Protein 8GDL (pdb70)

InterPro domains:
  IPR000560 Histidine phosphatase superfamily, clade-2 [PF00328] (51-329)
  IPR029033 Histidine phosphatase superfamily [G3DSA:3.40.50.1240] (19-374)
  IPR029033 Histidine phosphatase superfamily [SSF53254] (19-372)
  IPR050645 Histidine Acid Phosphatase [PTHR11567] (15-372)

Structure (mmCIF, N/CA/C/O backbone):
data_8GDL
#
_entry.id   8GDL
#
_cell.length_a   47.968
_cell.length_b   71.898
_cell.length_c   113.513
_cell.angle_alpha   90.00
_cell.angle_beta   91.54
_cell.angle_gamma   90.00
#
_symmetry.space_group_name_H-M   'P 1 21 1'
#
loop_
_entity.id
_entity.type
_entity.pdbx_description
1 polymer 'Secreted salivary acid phosphatase'
2 non-polymer SEROTONIN
3 non-polymer 'SULFATE ION'
4 non-polymer 'PALMITOLEIC ACID'
5 water water
#
loop_
_atom_site.group_PDB
_atom_site.id
_atom_site.type_symbol
_atom_site.label_atom_id
_atom_site.label_alt_id
_atom_site.label_comp_id
_atom_site.label_asym_id
_atom_site.label_entity_id
_atom_site.label_seq_id
_atom_site.pdbx_PDB_ins_code
_atom_site.Cartn_x
_atom_site.Cartn_y
_atom_site.Cartn_z
_atom_site.occupancy
_atom_site.B_iso_or_equiv
_atom_site.auth_seq_id
_atom_site.auth_comp_id
_atom_site.auth_asym_id
_atom_site.auth_atom_id
_atom_site.pdbx_PDB_model_num
ATOM 1 N N . ASP A 1 7 ? -14.619 -20.563 23.278 1.00 28.56 2 ASP A N 1
ATOM 2 C CA . ASP A 1 7 ? -15.235 -19.261 23.537 1.00 27.00 2 ASP A CA 1
ATOM 3 C C . ASP A 1 7 ? -14.531 -18.149 22.738 1.00 23.31 2 ASP A C 1
ATOM 4 O O . ASP A 1 7 ? -15.092 -17.638 21.776 1.00 19.57 2 ASP A O 1
ATOM 9 N N . LEU A 1 8 ? -13.323 -17.749 23.151 1.00 18.31 3 LEU A N 1
ATOM 10 C CA . LEU A 1 8 ? -12.433 -17.060 22.223 1.00 16.71 3 LEU A CA 1
ATOM 11 C C . LEU A 1 8 ? -12.023 -18.054 21.147 1.00 16.81 3 LEU A C 1
ATOM 12 O O . LEU A 1 8 ? -11.462 -19.104 21.467 1.00 20.12 3 LEU A O 1
ATOM 17 N N . LYS A 1 9 ? -12.268 -17.738 19.876 1.00 14.52 4 LYS A N 1
ATOM 18 C CA . LYS A 1 9 ? -12.001 -18.702 18.813 1.00 14.81 4 LYS A CA 1
ATOM 19 C C . LYS A 1 9 ? -10.807 -18.365 17.928 1.00 15.44 4 LYS A C 1
ATOM 20 O O . LYS A 1 9 ? -10.224 -19.272 17.335 1.00 15.53 4 LYS A O 1
ATOM 26 N N . PHE A 1 10 ? -10.437 -17.095 17.811 1.00 12.81 5 PHE A N 1
ATOM 27 C CA . PHE A 1 10 ? -9.436 -16.681 16.833 1.00 13.63 5 PHE A CA 1
ATOM 28 C C . PHE A 1 10 ? -9.021 -15.257 17.158 1.00 13.43 5 PHE A C 1
ATOM 29 O O . PHE A 1 10 ? -9.859 -14.455 17.567 1.00 12.69 5 PHE A O 1
ATOM 37 N N . VAL A 1 11 ? -7.733 -14.948 16.998 1.00 13.57 6 VAL A N 1
ATOM 38 C CA . VAL A 1 11 ? -7.222 -13.602 17.240 1.00 12.98 6 VAL A CA 1
ATOM 39 C C . VAL A 1 11 ? -6.353 -13.170 16.067 1.00 13.11 6 VAL A C 1
ATOM 40 O O . VAL A 1 11 ? -5.483 -13.927 15.619 1.00 14.08 6 VAL A O 1
ATOM 44 N N . PHE A 1 12 ? -6.590 -11.952 15.578 1.00 11.23 7 PHE A N 1
ATOM 45 C CA . PHE A 1 12 ? -5.641 -11.239 14.727 1.00 13.23 7 PHE A CA 1
ATOM 46 C C . PHE A 1 12 ? -4.878 -10.245 15.594 1.00 11.14 7 PHE A C 1
ATOM 47 O O . PHE A 1 12 ? -5.488 -9.513 16.382 1.00 11.68 7 PHE A O 1
ATOM 55 N N . VAL A 1 13 ? -3.560 -10.185 15.423 1.00 13.90 8 VAL A N 1
ATOM 56 C CA . VAL A 1 13 ? -2.721 -9.156 16.040 1.00 11.28 8 VAL A CA 1
ATOM 57 C C . VAL A 1 13 ? -1.995 -8.413 14.922 1.00 9.73 8 VAL A C 1
ATOM 58 O O . VAL A 1 13 ? -1.436 -9.057 14.024 1.00 10.67 8 VAL A O 1
ATOM 62 N N . MET A 1 14 ? -1.988 -7.067 14.962 1.00 10.04 9 MET A N 1
ATOM 63 C CA . MET A 1 14 ? -1.009 -6.364 14.135 1.00 10.70 9 MET A CA 1
ATOM 64 C C . MET A 1 14 ? -0.116 -5.557 15.074 1.00 11.70 9 MET A C 1
ATOM 65 O O . MET A 1 14 ? -0.606 -4.825 15.944 1.00 12.04 9 MET A O 1
ATOM 70 N N . ALA A 1 15 ? 1.192 -5.730 14.942 1.00 11.93 10 ALA A N 1
ATOM 71 C CA . ALA A 1 15 ? 2.090 -5.108 15.898 1.00 12.36 10 ALA A CA 1
ATOM 72 C C . ALA A 1 15 ? 3.138 -4.313 15.144 1.00 11.48 10 ALA A C 1
ATOM 73 O O . ALA A 1 15 ? 3.568 -4.718 14.059 1.00 12.35 10 ALA A O 1
ATOM 75 N N . ARG A 1 16 ? 3.513 -3.168 15.705 1.00 9.54 11 ARG A N 1
ATOM 76 C CA . ARG A 1 16 ? 4.643 -2.440 15.159 1.00 12.41 11 ARG A CA 1
ATOM 77 C C . ARG A 1 16 ? 5.917 -3.254 15.368 1.00 13.19 11 ARG A C 1
ATOM 78 O O . ARG A 1 16 ? 6.102 -3.889 16.410 1.00 12.99 11 ARG A O 1
ATOM 86 N N . GLY A 1 17 ? 6.788 -3.237 14.365 1.00 13.93 12 GLY A N 1
ATOM 87 C CA . GLY A 1 17 ? 7.982 -4.054 14.417 1.00 13.76 12 GLY A CA 1
ATOM 88 C C . GLY A 1 17 ? 8.942 -3.602 15.502 1.00 15.33 12 GLY A C 1
ATOM 89 O O . GLY A 1 17 ? 8.981 -2.431 15.893 1.00 13.21 12 GLY A O 1
ATOM 90 N N . GLY A 1 18 ? 9.741 -4.564 15.978 1.00 15.92 13 GLY A N 1
ATOM 91 C CA . GLY A 1 18 ? 10.723 -4.280 17.005 1.00 17.30 13 GLY A CA 1
ATOM 92 C C . GLY A 1 18 ? 11.739 -3.250 16.560 1.00 14.90 13 GLY A C 1
ATOM 93 O O . GLY A 1 18 ? 11.992 -3.046 15.368 1.00 14.46 13 GLY A O 1
ATOM 94 N N . ASP A 1 19 ? 12.343 -2.610 17.560 1.00 19.78 14 ASP A N 1
ATOM 95 C CA . ASP A 1 19 ? 13.267 -1.508 17.326 1.00 18.10 14 ASP A CA 1
ATOM 96 C C . ASP A 1 19 ? 14.413 -1.956 16.425 1.00 18.05 14 ASP A C 1
ATOM 97 O O . ASP A 1 19 ? 14.895 -3.081 16.528 1.00 17.68 14 ASP A O 1
ATOM 102 N N . PHE A 1 20 ? 14.823 -1.083 15.515 1.00 17.73 15 PHE A N 1
ATOM 103 C CA . PHE A 1 20 ? 15.887 -1.396 14.571 1.00 16.92 15 PHE A CA 1
ATOM 104 C C . PHE A 1 20 ? 16.878 -0.245 14.528 1.00 17.40 15 PHE A C 1
ATOM 105 O O . PHE A 1 20 ? 16.594 0.868 14.986 1.00 15.36 15 PHE A O 1
ATOM 113 N N . VAL A 1 21 ? 18.055 -0.526 13.959 1.00 15.02 16 VAL A N 1
ATOM 114 C CA . VAL A 1 21 ? 19.113 0.472 13.948 1.00 18.33 16 VAL A CA 1
ATOM 115 C C . VAL A 1 21 ? 18.618 1.682 13.181 1.00 16.85 16 VAL A C 1
ATOM 116 O O . VAL A 1 21 ? 18.162 1.556 12.039 1.00 15.01 16 VAL A O 1
ATOM 120 N N . ALA A 1 22 ? 18.706 2.855 13.814 1.00 19.09 17 ALA A N 1
ATOM 121 C CA . ALA A 1 22 ? 18.132 4.090 13.284 1.00 19.46 17 ALA A CA 1
ATOM 122 C C . ALA A 1 22 ? 18.547 4.306 11.840 1.00 18.35 17 ALA A C 1
ATOM 123 O O . ALA A 1 22 ? 19.737 4.300 11.520 1.00 17.69 17 ALA A O 1
ATOM 125 N N . GLY A 1 23 ? 17.554 4.483 10.968 1.00 18.83 18 GLY A N 1
ATOM 126 C CA . GLY A 1 23 ? 17.829 4.685 9.557 1.00 19.85 18 GLY A CA 1
ATOM 127 C C . GLY A 1 23 ? 16.789 5.579 8.926 1.00 19.92 18 GLY A C 1
ATOM 128 O O . GLY A 1 23 ? 15.704 5.793 9.482 1.00 18.58 18 GLY A O 1
ATOM 129 N N . ASP A 1 24 ? 17.122 6.087 7.740 1.00 18.96 19 ASP A N 1
ATOM 130 C CA . ASP A 1 24 ? 16.210 6.968 7.011 1.00 21.61 19 ASP A CA 1
ATOM 131 C C . ASP A 1 24 ? 15.097 6.188 6.329 1.00 19.96 19 ASP A C 1
ATOM 132 O O . ASP A 1 24 ? 15.313 5.099 5.803 1.00 19.53 19 ASP A O 1
ATOM 137 N N . TYR A 1 25 ? 13.897 6.765 6.319 1.00 22.20 20 TYR A N 1
ATOM 138 C CA . TYR A 1 25 ? 12.771 6.130 5.656 1.00 19.80 20 TYR A CA 1
ATOM 139 C C . TYR A 1 25 ? 12.750 6.463 4.171 1.00 22.01 20 TYR A C 1
ATOM 140 O O . TYR A 1 25 ? 13.076 7.581 3.763 1.00 20.31 20 TYR A O 1
ATOM 149 N N . ALA A 1 26 ? 12.337 5.491 3.360 1.00 24.75 21 ALA A N 1
ATOM 150 C CA . ALA A 1 26 ? 12.008 5.791 1.974 1.00 25.01 21 ALA A CA 1
ATOM 151 C C . ALA A 1 26 ? 10.816 6.742 1.948 1.00 24.43 21 ALA A C 1
ATOM 152 O O . ALA A 1 26 ? 9.748 6.431 2.484 1.00 25.92 21 ALA A O 1
ATOM 154 N N . GLY A 1 27 ? 11.005 7.913 1.347 1.00 26.68 22 GLY A N 1
ATOM 155 C CA . GLY A 1 27 ? 10.046 8.989 1.459 1.00 26.27 22 GLY A CA 1
ATOM 156 C C . GLY A 1 27 ? 10.328 9.952 2.590 1.00 26.07 22 GLY A C 1
ATOM 157 O O . GLY A 1 27 ? 9.640 10.975 2.700 1.00 26.41 22 GLY A O 1
ATOM 158 N N . GLY A 1 28 ? 11.323 9.665 3.429 1.00 23.48 23 GLY A N 1
ATOM 159 C CA . GLY A 1 28 ? 11.667 10.531 4.526 1.00 20.12 23 GLY A CA 1
ATOM 160 C C . GLY A 1 28 ? 12.858 11.380 4.160 1.00 23.41 23 GLY A C 1
ATOM 161 O O . GLY A 1 28 ? 13.440 11.222 3.084 1.00 26.18 23 GLY A O 1
ATOM 162 N N . PRO A 1 29 ? 13.231 12.308 5.035 1.00 22.29 24 PRO A N 1
ATOM 163 C CA . PRO A 1 29 ? 14.438 13.109 4.805 1.00 21.81 24 PRO A CA 1
ATOM 164 C C . PRO A 1 29 ? 15.708 12.345 5.155 1.00 23.14 24 PRO A C 1
ATOM 165 O O . PRO A 1 29 ? 15.715 11.452 6.005 1.00 21.21 24 PRO A O 1
ATOM 169 N N . LYS A 1 30 ? 16.795 12.719 4.485 1.00 22.30 25 LYS A N 1
ATOM 170 C CA . LYS A 1 30 ? 18.114 12.158 4.765 1.00 21.80 25 LYS A CA 1
ATOM 171 C C . LYS A 1 30 ? 18.639 12.770 6.055 1.00 21.70 25 LYS A C 1
ATOM 172 O O . LYS A 1 30 ? 19.011 13.946 6.088 1.00 21.53 25 LYS A O 1
ATOM 174 N N . ILE A 1 31 ? 18.665 11.973 7.118 1.00 21.53 26 ILE A N 1
ATOM 175 C CA . ILE A 1 31 ? 19.176 12.407 8.412 1.00 21.71 26 ILE A CA 1
ATOM 176 C C . ILE A 1 31 ? 20.367 11.523 8.748 1.00 22.47 26 ILE A C 1
ATOM 177 O O . ILE A 1 31 ? 21.488 12.008 8.939 1.00 21.04 26 ILE A O 1
ATOM 182 N N . ILE A 1 32 ? 20.132 10.212 8.769 1.00 22.74 27 ILE A N 1
ATOM 183 C CA . ILE A 1 32 ? 21.186 9.266 9.105 1.00 21.68 27 ILE A CA 1
ATOM 184 C C . ILE A 1 32 ? 22.154 9.087 7.947 1.00 22.30 27 ILE A C 1
ATOM 185 O O . ILE A 1 32 ? 23.324 8.796 8.168 1.00 20.86 27 ILE A O 1
ATOM 190 N N . ASN A 1 33 ? 21.691 9.233 6.706 1.00 23.35 28 ASN A N 1
ATOM 191 C CA . ASN A 1 33 ? 22.455 8.863 5.514 1.00 23.86 28 ASN A CA 1
ATOM 192 C C . ASN A 1 33 ? 22.727 7.363 5.463 1.00 21.10 28 ASN A C 1
ATOM 193 O O . ASN A 1 33 ? 23.698 6.920 4.831 1.00 21.61 28 ASN A O 1
ATOM 195 N N . LYS A 1 34 ? 21.903 6.584 6.157 1.00 20.58 29 LYS A N 1
ATOM 196 C CA . LYS A 1 34 ? 21.782 5.153 5.950 1.00 19.11 29 LYS A CA 1
ATOM 197 C C . LYS A 1 34 ? 20.299 4.857 5.824 1.00 18.99 29 LYS A C 1
ATOM 198 O O . LYS A 1 34 ? 19.467 5.539 6.423 1.00 20.60 29 LYS A O 1
ATOM 204 N N . GLU A 1 35 ? 19.973 3.852 5.030 1.00 19.22 30 GLU A N 1
ATOM 205 C CA . GLU A 1 35 ? 18.579 3.558 4.721 1.00 18.74 30 GLU A CA 1
ATOM 206 C C . GLU A 1 35 ? 18.023 2.574 5.741 1.00 21.21 30 GLU A C 1
ATOM 207 O O . GLU A 1 35 ? 18.657 1.555 6.034 1.00 22.49 30 GLU A O 1
ATOM 209 N N . ALA A 1 36 ? 16.835 2.873 6.286 1.00 20.26 31 ALA A N 1
ATOM 210 C CA . ALA A 1 36 ? 16.253 1.969 7.274 1.00 20.67 31 ALA A CA 1
ATOM 211 C C . ALA A 1 36 ? 16.038 0.582 6.695 1.00 22.32 31 ALA A C 1
ATOM 212 O O . ALA A 1 36 ? 16.035 -0.406 7.439 1.00 20.94 31 ALA A O 1
ATOM 214 N N . LYS A 1 37 ? 15.885 0.483 5.376 1.00 24.23 32 LYS A N 1
ATOM 215 C CA . LYS A 1 37 ? 15.639 -0.811 4.767 1.00 27.04 32 LYS A CA 1
ATOM 216 C C . LYS A 1 37 ? 16.863 -1.723 4.848 1.00 24.29 32 LYS A C 1
ATOM 217 O O . LYS A 1 37 ? 16.751 -2.917 4.548 1.00 26.71 32 LYS A O 1
ATOM 223 N N . ASP A 1 38 ? 18.007 -1.205 5.304 1.00 19.86 33 ASP A N 1
ATOM 224 C CA . ASP A 1 38 ? 19.225 -1.981 5.526 1.00 23.04 33 ASP A CA 1
ATOM 225 C C . ASP A 1 38 ? 19.485 -2.264 7.004 1.00 22.05 33 ASP A C 1
ATOM 226 O O . ASP A 1 38 ? 20.524 -2.846 7.344 1.00 22.71 33 ASP A O 1
ATOM 231 N N . SER A 1 39 ? 18.566 -1.886 7.891 1.00 21.75 34 SER A N 1
ATOM 232 C CA . SER A 1 39 ? 18.818 -1.918 9.327 1.00 18.98 34 SER A CA 1
ATOM 233 C C . SER A 1 39 ? 18.561 -3.294 9.930 1.00 18.12 34 SER A C 1
ATOM 234 O O . SER A 1 39 ? 17.543 -3.933 9.642 1.00 20.71 34 SER A O 1
ATOM 237 N N . GLU A 1 40 ? 19.470 -3.718 10.804 1.00 16.04 35 GLU A N 1
ATOM 238 C CA . GLU A 1 40 ? 19.219 -4.846 11.694 1.00 17.33 35 GLU A CA 1
ATOM 239 C C . GLU A 1 40 ? 18.270 -4.434 12.813 1.00 17.52 35 GLU A C 1
ATOM 240 O O . GLU A 1 40 ? 18.191 -3.260 13.185 1.00 16.09 35 GLU A O 1
ATOM 246 N N . LEU A 1 41 ? 17.539 -5.406 13.355 1.00 16.52 36 LEU A N 1
ATOM 247 C CA . LEU A 1 41 ? 16.910 -5.171 14.649 1.00 17.56 36 LEU A CA 1
ATOM 248 C C . LEU A 1 41 ? 17.995 -4.949 15.691 1.00 17.45 36 LEU A C 1
ATOM 249 O O . LEU A 1 41 ? 19.045 -5.603 15.673 1.00 17.93 36 LEU A O 1
ATOM 254 N N . THR A 1 42 ? 17.772 -3.989 16.578 1.00 16.74 37 THR A N 1
ATOM 255 C CA . THR A 1 42 ? 18.695 -3.892 17.695 1.00 20.05 37 THR A CA 1
ATOM 256 C C . THR A 1 42 ? 18.463 -5.065 18.636 1.00 20.48 37 THR A C 1
ATOM 257 O O . THR A 1 42 ? 17.443 -5.770 18.560 1.00 19.07 37 THR A O 1
ATOM 261 N N . GLU A 1 43 ? 19.437 -5.274 19.522 1.00 18.03 38 GLU A N 1
ATOM 262 C CA . GLU A 1 43 ? 19.286 -6.275 20.574 1.00 20.74 38 GLU A CA 1
ATOM 263 C C . GLU A 1 43 ? 18.028 -6.015 21.399 1.00 20.21 38 GLU A C 1
ATOM 264 O O . GLU A 1 43 ? 17.292 -6.951 21.737 1.00 19.81 38 GLU A O 1
ATOM 270 N N . GLN A 1 44 ? 17.756 -4.741 21.713 1.00 19.55 39 GLN A N 1
ATOM 271 C CA . GLN A 1 44 ? 16.492 -4.390 22.358 1.00 20.37 39 GLN A CA 1
ATOM 272 C C . GLN A 1 44 ? 15.301 -4.785 21.491 1.00 19.84 39 GLN A C 1
ATOM 273 O O . GLN A 1 44 ? 14.298 -5.299 21.998 1.00 21.34 39 GLN A O 1
ATOM 279 N N . GLY A 1 45 ? 15.388 -4.545 20.183 1.00 18.55 40 GLY A N 1
ATOM 280 C CA . GLY A 1 45 ? 14.262 -4.840 19.309 1.00 18.40 40 GLY A CA 1
ATOM 281 C C . GLY A 1 45 ? 13.975 -6.325 19.202 1.00 17.37 40 GLY A C 1
ATOM 282 O O . GLY A 1 45 ? 12.824 -6.733 19.080 1.00 16.24 40 GLY A O 1
ATOM 283 N N . LYS A 1 46 ? 15.021 -7.151 19.205 1.00 15.40 41 LYS A N 1
ATOM 284 C CA . LYS A 1 46 ? 14.829 -8.598 19.234 1.00 15.89 41 LYS A CA 1
ATOM 285 C C . LYS A 1 46 ? 14.169 -9.047 20.529 1.00 17.80 41 LYS A C 1
ATOM 286 O O . LYS A 1 46 ? 13.292 -9.924 20.519 1.00 17.64 41 LYS A O 1
ATOM 292 N N . GLN A 1 47 ? 14.574 -8.465 21.656 1.00 15.40 42 GLN A N 1
ATOM 293 C CA . GLN A 1 47 ? 13.943 -8.840 22.914 1.00 17.32 42 GLN A CA 1
ATOM 294 C C . GLN A 1 47 ? 12.491 -8.374 22.957 1.00 18.41 42 GLN A C 1
ATOM 295 O O . GLN A 1 47 ? 11.621 -9.095 23.458 1.00 19.21 42 GLN A O 1
ATOM 301 N N . GLU A 1 48 ? 12.214 -7.185 22.410 1.00 16.97 43 GLU A N 1
ATOM 302 C CA . GLU A 1 48 ? 10.849 -6.661 22.388 1.00 18.94 43 GLU A CA 1
ATOM 303 C C . GLU A 1 48 ? 9.942 -7.547 21.544 1.00 18.99 43 GLU A C 1
ATOM 304 O O . GLU A 1 48 ? 8.795 -7.827 21.924 1.00 16.36 43 GLU A O 1
ATOM 310 N N . ALA A 1 49 ? 10.432 -7.977 20.375 1.00 15.57 44 ALA A N 1
ATOM 311 C CA . ALA A 1 49 ? 9.640 -8.834 19.500 1.00 16.34 44 ALA A CA 1
ATOM 312 C C . ALA A 1 49 ? 9.362 -10.171 20.163 1.00 18.16 44 ALA A C 1
ATOM 313 O O . ALA A 1 49 ? 8.249 -10.705 20.068 1.00 15.17 44 ALA A O 1
ATOM 315 N N . PHE A 1 50 ? 10.372 -10.727 20.832 1.00 17.76 45 PHE A N 1
ATOM 316 C CA . PHE A 1 50 ? 10.207 -11.985 21.544 1.00 18.52 45 PHE A CA 1
ATOM 317 C C . PHE A 1 50 ? 9.236 -11.834 22.706 1.00 17.03 45 PHE A C 1
ATOM 318 O O . PHE A 1 50 ? 8.371 -12.691 22.911 1.00 18.36 45 PHE A O 1
ATOM 326 N N . GLN A 1 51 ? 9.390 -10.768 23.498 1.00 17.78 46 GLN A N 1
ATOM 327 C CA . GLN A 1 51 ? 8.476 -10.531 24.615 1.00 20.19 46 GLN A CA 1
ATOM 328 C C . GLN A 1 51 ? 7.036 -10.448 24.132 1.00 20.22 46 GLN A C 1
ATOM 329 O O . GLN A 1 51 ? 6.118 -10.921 24.813 1.00 19.23 46 GLN A O 1
ATOM 335 N N . LEU A 1 52 ? 6.813 -9.830 22.972 1.00 17.13 47 LEU A N 1
ATOM 336 C CA . LEU A 1 52 ? 5.450 -9.763 22.446 1.00 16.10 47 LEU A CA 1
ATOM 337 C C . LEU A 1 52 ? 4.868 -11.162 22.264 1.00 18.31 47 LEU A C 1
ATOM 338 O O . LEU A 1 52 ? 3.716 -11.421 22.635 1.00 17.04 47 LEU A O 1
ATOM 343 N N . GLY A 1 53 ? 5.657 -12.094 21.725 1.00 16.87 48 GLY A N 1
ATOM 344 C CA . GLY A 1 53 ? 5.151 -13.441 21.541 1.00 16.50 48 GLY A CA 1
ATOM 345 C C . GLY A 1 53 ? 4.931 -14.168 22.846 1.00 17.54 48 GLY A C 1
ATOM 346 O O . GLY A 1 53 ? 3.996 -14.958 22.972 1.00 17.76 48 GLY A O 1
ATOM 347 N N . THR A 1 54 ? 5.780 -13.923 23.837 1.00 17.81 49 THR A N 1
ATOM 348 C CA . THR A 1 54 ? 5.520 -14.515 25.141 1.00 18.83 49 THR A CA 1
ATOM 349 C C . THR A 1 54 ? 4.265 -13.910 25.759 1.00 18.55 49 THR A C 1
ATOM 350 O O . THR A 1 54 ? 3.470 -14.620 26.378 1.00 17.33 49 THR A O 1
ATOM 354 N N . LYS A 1 55 ? 4.102 -12.590 25.613 1.00 18.86 50 LYS A N 1
ATOM 355 C CA . LYS A 1 55 ? 2.893 -11.896 26.055 1.00 18.50 50 LYS A CA 1
ATOM 356 C C . LYS A 1 55 ? 1.652 -12.465 25.387 1.00 19.32 50 LYS A C 1
ATOM 357 O O . LYS A 1 55 ? 0.639 -12.731 26.051 1.00 18.60 50 LYS A O 1
ATOM 363 N N . LEU A 1 56 ? 1.696 -12.619 24.061 1.00 16.19 51 LEU A N 1
ATOM 364 C CA . LEU A 1 56 ? 0.515 -13.090 23.346 1.00 16.48 51 LEU A CA 1
ATOM 365 C C . LEU A 1 56 ? 0.167 -14.521 23.739 1.00 17.38 51 LEU A C 1
ATOM 366 O O . LEU A 1 56 ? -1.016 -14.870 23.861 1.00 17.50 51 LEU A O 1
ATOM 371 N N . SER A 1 57 ? 1.176 -15.370 23.938 1.00 18.67 52 SER A N 1
ATOM 372 C CA . SER A 1 57 ? 0.890 -16.732 24.372 1.00 18.00 52 SER A CA 1
ATOM 373 C C . SER A 1 57 ? 0.161 -16.730 25.713 1.00 19.47 52 SER A C 1
ATOM 374 O O . SER A 1 57 ? -0.836 -17.444 25.895 1.00 19.35 52 SER A O 1
ATOM 377 N N . GLY A 1 58 ? 0.630 -15.914 26.659 1.00 18.01 53 GLY A N 1
ATOM 378 C CA . GLY A 1 58 ? -0.008 -15.872 27.965 1.00 20.55 53 GLY A CA 1
ATOM 379 C C . GLY A 1 58 ? -1.409 -15.309 27.907 1.00 18.29 53 GLY A C 1
ATOM 380 O O . GLY A 1 58 ? -2.274 -15.714 28.690 1.00 20.97 53 GLY A O 1
ATOM 381 N N . LEU A 1 59 ? -1.649 -14.380 26.978 1.00 17.22 54 LEU A N 1
ATOM 382 C CA . LEU A 1 59 ? -2.963 -13.772 26.817 1.00 18.93 54 LEU A CA 1
ATOM 383 C C . LEU A 1 59 ? -3.964 -14.746 26.215 1.00 20.20 54 LEU A C 1
ATOM 384 O O . LEU A 1 59 ? -5.156 -14.698 26.552 1.00 22.08 54 LEU A O 1
ATOM 389 N N . TYR A 1 60 ? -3.518 -15.605 25.294 1.00 17.65 55 TYR A N 1
ATOM 390 C CA . TYR A 1 60 ? -4.439 -16.266 24.364 1.00 19.20 55 TYR A CA 1
ATOM 391 C C . TYR A 1 60 ? -4.278 -17.774 24.200 1.00 19.04 55 TYR A C 1
ATOM 392 O O . TYR A 1 60 ? -5.215 -18.404 23.699 1.00 18.96 55 TYR A O 1
ATOM 401 N N . LYS A 1 61 ? -3.130 -18.368 24.543 1.00 18.46 56 LYS A N 1
ATOM 402 C CA . LYS A 1 61 ? -2.897 -19.785 24.260 1.00 19.32 56 LYS A CA 1
ATOM 403 C C . LYS A 1 61 ? -4.024 -20.656 24.804 1.00 19.52 56 LYS A C 1
ATOM 404 O O . LYS A 1 61 ? -4.673 -21.414 24.070 1.00 19.68 56 LYS A O 1
ATOM 410 N N . THR A 1 62 ? -4.261 -20.556 26.105 1.00 18.16 57 THR A N 1
ATOM 411 C CA . THR A 1 62 ? -5.244 -21.415 26.748 1.00 19.79 57 THR A CA 1
ATOM 412 C C . THR A 1 62 ? -6.670 -21.036 26.355 1.00 20.34 57 THR A C 1
ATOM 413 O O . THR A 1 62 ? -7.505 -21.921 26.144 1.00 20.84 57 THR A O 1
ATOM 417 N N . LYS A 1 63 ? -6.959 -19.739 26.196 1.00 19.96 58 LYS A N 1
ATOM 418 C CA . LYS A 1 63 ? -8.292 -19.339 25.758 1.00 20.82 58 LYS A CA 1
ATOM 419 C C . LYS A 1 63 ? -8.599 -19.871 24.361 1.00 20.52 58 LYS A C 1
ATOM 420 O O . LYS A 1 63 ? -9.728 -20.304 24.092 1.00 20.48 58 LYS A O 1
ATOM 426 N N . LEU A 1 64 ? -7.599 -19.888 23.472 1.00 17.36 59 LEU A N 1
ATOM 427 C CA . LEU A 1 64 ? -7.792 -20.386 22.117 1.00 18.03 59 LEU A CA 1
ATOM 428 C C . LEU A 1 64 ? -7.780 -21.908 22.030 1.00 20.52 59 LEU A C 1
ATOM 429 O O . LEU A 1 64 ? -8.057 -22.450 20.953 1.00 21.90 59 LEU A O 1
ATOM 434 N N . GLY A 1 65 ? -7.450 -22.606 23.115 1.00 21.89 60 GLY A N 1
ATOM 435 C CA . GLY A 1 65 ? -7.397 -24.058 23.090 1.00 21.53 60 GLY A CA 1
ATOM 436 C C . GLY A 1 65 ? -6.175 -24.638 22.414 1.00 24.70 60 GLY A C 1
ATOM 437 O O . GLY A 1 65 ? -6.220 -25.781 21.940 1.00 24.53 60 GLY A O 1
ATOM 438 N N . VAL A 1 66 ? -5.075 -23.890 22.368 1.00 21.28 61 VAL A N 1
ATOM 439 C CA . VAL A 1 66 ? -3.878 -24.321 21.659 1.00 23.49 61 VAL A CA 1
ATOM 440 C C . VAL A 1 66 ? -2.957 -25.029 22.645 1.00 24.53 61 VAL A C 1
ATOM 441 O O . VAL A 1 66 ? -2.556 -24.455 23.663 1.00 26.49 61 VAL A O 1
ATOM 445 N N . SER A 1 67 ? -2.625 -26.282 22.348 1.00 24.50 62 SER A N 1
ATOM 446 C CA . SER A 1 67 ? -1.704 -27.025 23.196 1.00 28.81 62 SER A CA 1
ATOM 447 C C . SER A 1 67 ? -0.243 -26.782 22.832 1.00 25.93 62 SER A C 1
ATOM 448 O O . SER A 1 67 ? 0.627 -26.908 23.701 1.00 28.33 62 SER A O 1
ATOM 451 N N . LYS A 1 68 ? 0.058 -26.435 21.580 1.00 25.87 63 LYS A N 1
ATOM 452 C CA . LYS A 1 68 ? 1.440 -26.162 21.185 1.00 22.99 63 LYS A CA 1
ATOM 453 C C . LYS A 1 68 ? 1.459 -25.126 20.072 1.00 23.20 63 LYS A C 1
ATOM 454 O O . LYS A 1 68 ? 0.824 -25.318 19.031 1.00 22.22 63 LYS A O 1
ATOM 456 N N . TRP A 1 69 ? 2.175 -24.029 20.289 1.00 20.58 64 TRP A N 1
ATOM 457 C CA . TRP A 1 69 ? 2.396 -23.054 19.226 1.00 21.06 64 TRP A CA 1
ATOM 458 C C . TRP A 1 69 ? 3.408 -23.619 18.230 1.00 20.88 64 TRP A C 1
ATOM 459 O O . TRP A 1 69 ? 4.532 -23.966 18.614 1.00 20.86 64 TRP A O 1
ATOM 470 N N . ASP A 1 70 ? 3.029 -23.687 16.959 1.00 19.61 65 ASP A N 1
ATOM 471 C CA . ASP A 1 70 ? 3.909 -24.200 15.910 1.00 21.43 65 ASP A CA 1
ATOM 472 C C . ASP A 1 70 ? 3.369 -23.742 14.559 1.00 20.46 65 ASP A C 1
ATOM 473 O O . ASP A 1 70 ? 2.439 -22.931 14.489 1.00 19.53 65 ASP A O 1
ATOM 478 N N . SER A 1 71 ? 3.937 -24.291 13.476 1.00 20.84 66 SER A N 1
ATOM 479 C CA . SER A 1 71 ? 3.555 -23.874 12.126 1.00 21.76 66 SER A CA 1
ATOM 480 C C . SER A 1 71 ? 2.081 -24.112 11.837 1.00 18.79 66 SER A C 1
ATOM 481 O O . SER A 1 71 ? 1.549 -23.517 10.896 1.00 19.90 66 SER A O 1
ATOM 484 N N . LYS A 1 72 ? 1.416 -24.984 12.593 1.00 19.21 67 LYS A N 1
ATOM 485 C CA . LYS A 1 72 ? 0.000 -25.235 12.343 1.00 18.64 67 LYS A CA 1
ATOM 486 C C . LYS A 1 72 ? -0.914 -24.292 13.110 1.00 19.11 67 LYS A C 1
ATOM 487 O O . LYS A 1 72 ? -2.053 -24.051 12.670 1.00 15.96 67 LYS A O 1
ATOM 493 N N . THR A 1 73 ? -0.468 -23.764 14.253 1.00 17.69 68 THR A N 1
ATOM 494 C CA . THR A 1 73 ? -1.398 -23.073 15.139 1.00 18.43 68 THR A CA 1
ATOM 495 C C . THR A 1 73 ? -1.296 -21.554 15.098 1.00 16.28 68 THR A C 1
ATOM 496 O O . THR A 1 73 ? -2.232 -20.880 15.532 1.00 16.79 68 THR A O 1
ATOM 500 N N . TYR A 1 74 ? -0.197 -20.983 14.611 1.00 16.97 69 TYR A N 1
ATOM 501 C CA . TYR A 1 74 ? -0.166 -19.541 14.425 1.00 15.27 69 TYR A CA 1
ATOM 502 C C . TYR A 1 74 ? 0.448 -19.229 13.073 1.00 16.60 69 TYR A C 1
ATOM 503 O O . TYR A 1 74 ? 1.216 -20.013 12.512 1.00 16.28 69 TYR A O 1
ATOM 512 N N . TRP A 1 75 ? 0.095 -18.059 12.552 1.00 16.20 70 TRP A N 1
ATOM 513 C CA . TRP A 1 75 ? 0.562 -17.621 11.237 1.00 14.71 70 TRP A CA 1
ATOM 514 C C . TRP A 1 75 ? 1.294 -16.302 11.377 1.00 14.85 70 TRP A C 1
ATOM 515 O O . TRP A 1 75 ? 0.655 -15.254 11.548 1.00 14.73 70 TRP A O 1
ATOM 526 N N . PRO A 1 76 ? 2.631 -16.294 11.327 1.00 14.07 71 PRO A N 1
ATOM 527 C CA . PRO A 1 76 ? 3.362 -15.022 11.384 1.00 14.79 71 PRO A CA 1
ATOM 528 C C . PRO A 1 76 ? 3.565 -14.419 9.999 1.00 13.34 71 PRO A C 1
ATOM 529 O O . PRO A 1 76 ? 4.125 -15.071 9.105 1.00 14.54 71 PRO A O 1
ATOM 533 N N . VAL A 1 77 ? 3.101 -13.181 9.805 1.00 12.19 72 VAL A N 1
ATOM 534 C CA . VAL A 1 77 ? 3.183 -12.495 8.526 1.00 13.39 72 VAL A CA 1
ATOM 535 C C . VAL A 1 77 ? 3.796 -11.115 8.748 1.00 11.44 72 VAL A C 1
ATOM 536 O O . VAL A 1 77 ? 3.900 -10.633 9.874 1.00 11.74 72 VAL A O 1
ATOM 540 N N . ALA A 1 78 ? 4.206 -10.474 7.656 1.00 10.31 73 ALA A N 1
ATOM 541 C CA . ALA A 1 78 ? 4.867 -9.183 7.805 1.00 13.72 73 ALA A CA 1
ATOM 542 C C . ALA A 1 78 ? 4.876 -8.455 6.472 1.00 16.42 73 ALA A C 1
ATOM 543 O O . ALA A 1 78 ? 4.763 -9.075 5.408 1.00 15.57 73 ALA A O 1
ATOM 545 N N . ILE A 1 79 ? 5.023 -7.122 6.536 1.00 13.90 74 ILE A N 1
ATOM 546 C CA . ILE A 1 79 ? 5.197 -6.388 5.291 1.00 14.42 74 ILE A CA 1
ATOM 547 C C . ILE A 1 79 ? 6.565 -6.718 4.728 1.00 16.44 74 ILE A C 1
ATOM 548 O O . ILE A 1 79 ? 7.407 -7.310 5.414 1.00 15.78 74 ILE A O 1
ATOM 553 N N . SER A 1 80 ? 6.783 -6.311 3.477 1.00 16.91 75 SER A N 1
ATOM 554 C CA . SER A 1 80 ? 7.974 -6.651 2.701 1.00 19.45 75 SER A CA 1
ATOM 555 C C . SER A 1 80 ? 9.177 -5.798 3.111 1.00 21.15 75 SER A C 1
ATOM 556 O O . SER A 1 80 ? 9.768 -5.078 2.308 1.00 23.42 75 SER A O 1
ATOM 559 N N . GLN A 1 81 ? 9.537 -5.888 4.385 1.00 19.44 76 GLN A N 1
ATOM 560 C CA . GLN A 1 81 ? 10.752 -5.246 4.877 1.00 20.02 76 GLN A CA 1
ATOM 561 C C . GLN A 1 81 ? 11.460 -6.206 5.818 1.00 17.52 76 GLN A C 1
ATOM 562 O O . GLN A 1 81 ? 10.815 -6.783 6.700 1.00 18.08 76 GLN A O 1
ATOM 568 N N . LYS A 1 82 ? 12.779 -6.371 5.639 1.00 19.01 77 LYS A N 1
ATOM 569 C CA . LYS A 1 82 ? 13.525 -7.347 6.430 1.00 18.15 77 LYS A CA 1
ATOM 570 C C . LYS A 1 82 ? 13.313 -7.153 7.927 1.00 17.87 77 LYS A C 1
ATOM 571 O O . LYS A 1 82 ? 13.124 -8.124 8.670 1.00 16.65 77 LYS A O 1
ATOM 577 N N . ARG A 1 83 ? 13.377 -5.906 8.397 1.00 18.18 78 ARG A N 1
ATOM 578 C CA . ARG A 1 83 ? 13.277 -5.663 9.832 1.00 16.38 78 ARG A CA 1
ATOM 579 C C . ARG A 1 83 ? 11.902 -6.059 10.373 1.00 14.84 78 ARG A C 1
ATOM 580 O O . ARG A 1 83 ? 11.801 -6.530 11.509 1.00 13.89 78 ARG A O 1
ATOM 588 N N . ALA A 1 84 ? 10.847 -5.920 9.564 1.00 17.61 79 ALA A N 1
ATOM 589 C CA . ALA A 1 84 ? 9.519 -6.353 9.989 1.00 14.77 79 ALA A CA 1
ATOM 590 C C . ALA A 1 84 ? 9.378 -7.871 9.907 1.00 15.28 79 ALA A C 1
ATOM 591 O O . ALA A 1 84 ? 8.754 -8.488 10.777 1.00 13.04 79 ALA A O 1
ATOM 593 N N . GLN A 1 85 ? 9.971 -8.482 8.875 1.00 14.86 80 GLN A N 1
ATOM 594 C CA . GLN A 1 85 ? 9.942 -9.936 8.725 1.00 16.89 80 GLN A CA 1
ATOM 595 C C . GLN A 1 85 ? 10.727 -10.631 9.835 1.00 16.31 80 GLN A C 1
ATOM 596 O O . GLN A 1 85 ? 10.262 -11.621 10.413 1.00 15.33 80 GLN A O 1
ATOM 602 N N . VAL A 1 86 ? 11.957 -10.167 10.103 1.00 14.69 81 VAL A N 1
ATOM 603 C CA . VAL A 1 86 ? 12.709 -10.686 11.243 1.00 13.86 81 VAL A CA 1
ATOM 604 C C . VAL A 1 86 ? 11.886 -10.574 12.519 1.00 14.52 81 VAL A C 1
ATOM 605 O O . VAL A 1 86 ? 11.804 -11.518 13.311 1.00 14.89 81 VAL A O 1
ATOM 609 N N . SER A 1 87 ? 11.290 -9.400 12.739 1.00 13.74 82 SER A N 1
ATOM 610 C CA . SER A 1 87 ? 10.526 -9.142 13.955 1.00 13.18 82 SER A CA 1
ATOM 611 C C . SER A 1 87 ? 9.404 -10.161 14.114 1.00 15.67 82 SER A C 1
ATOM 612 O O . SER A 1 87 ? 9.211 -10.746 15.192 1.00 13.42 82 SER A O 1
ATOM 615 N N . THR A 1 88 ? 8.651 -10.394 13.039 1.00 15.04 83 THR A N 1
ATOM 616 C CA . THR A 1 88 ? 7.509 -11.288 13.151 1.00 14.42 83 THR A CA 1
ATOM 617 C C . THR A 1 88 ? 7.971 -12.715 13.444 1.00 15.12 83 THR A C 1
ATOM 618 O O . THR A 1 88 ? 7.345 -13.420 14.243 1.00 14.99 83 THR A O 1
ATOM 622 N N . LEU A 1 89 ? 9.101 -13.143 12.866 1.00 15.95 84 LEU A N 1
ATOM 623 C CA . LEU A 1 89 ? 9.564 -14.502 13.129 1.00 18.66 84 LEU A CA 1
ATOM 624 C C . LEU A 1 89 ? 10.073 -14.650 14.554 1.00 16.71 84 LEU A C 1
ATOM 625 O O . LEU A 1 89 ? 9.911 -15.711 15.162 1.00 16.37 84 LEU A O 1
ATOM 630 N N . ILE A 1 90 ? 10.656 -13.588 15.110 1.00 15.23 85 ILE A N 1
ATOM 631 C CA . ILE A 1 90 ? 11.121 -13.627 16.492 1.00 15.31 85 ILE A CA 1
ATOM 632 C C . ILE A 1 90 ? 9.933 -13.636 17.446 1.00 17.90 85 ILE A C 1
ATOM 633 O O . ILE A 1 90 ? 9.952 -14.289 18.497 1.00 17.31 85 ILE A O 1
ATOM 638 N N . THR A 1 91 ? 8.873 -12.921 17.090 1.00 14.79 86 THR A N 1
ATOM 639 C CA . THR A 1 91 ? 7.648 -13.007 17.875 1.00 14.73 86 THR A CA 1
ATOM 640 C C . THR A 1 91 ? 7.110 -14.428 17.861 1.00 13.37 86 THR A C 1
ATOM 641 O O . THR A 1 91 ? 6.663 -14.940 18.891 1.00 13.88 86 THR A O 1
ATOM 645 N N . GLY A 1 92 ? 7.174 -15.088 16.706 1.00 15.45 87 GLY A N 1
ATOM 646 C CA . GLY A 1 92 ? 6.842 -16.501 16.650 1.00 17.14 87 GLY A CA 1
ATOM 647 C C . GLY A 1 92 ? 7.705 -17.341 17.570 1.00 17.37 87 GLY A C 1
ATOM 648 O O . GLY A 1 92 ? 7.213 -18.253 18.235 1.00 15.58 87 GLY A O 1
ATOM 649 N N . ALA A 1 93 ? 9.011 -17.042 17.628 1.00 18.09 88 ALA A N 1
ATOM 650 C CA . ALA A 1 93 ? 9.875 -17.768 18.555 1.00 18.58 88 ALA A CA 1
ATOM 651 C C . ALA A 1 93 ? 9.405 -17.585 19.990 1.00 17.47 88 ALA A C 1
ATOM 652 O O . ALA A 1 93 ? 9.458 -18.523 20.795 1.00 20.06 88 ALA A O 1
ATOM 654 N N . GLY A 1 94 ? 8.949 -16.377 20.327 1.00 18.22 89 GLY A N 1
ATOM 655 C CA . GLY A 1 94 ? 8.428 -16.124 21.660 1.00 18.19 89 GLY A CA 1
ATOM 656 C C . GLY A 1 94 ? 7.178 -16.924 21.977 1.00 19.83 89 GLY A C 1
ATOM 657 O O . GLY A 1 94 ? 7.031 -17.442 23.086 1.00 18.58 89 GLY A O 1
ATOM 658 N N . LEU A 1 95 ? 6.257 -17.025 21.016 1.00 18.74 90 LEU A N 1
ATOM 659 C CA . LEU A 1 95 ? 5.115 -17.927 21.174 1.00 16.88 90 LEU A CA 1
ATOM 660 C C . LEU A 1 95 ? 5.569 -19.354 21.463 1.00 20.47 90 LEU A C 1
ATOM 661 O O . LEU A 1 95 ? 5.110 -19.984 22.422 1.00 21.07 90 LEU A O 1
ATOM 666 N N . GLU A 1 96 ? 6.490 -19.874 20.648 1.00 19.89 91 GLU A N 1
ATOM 667 C CA . GLU A 1 96 ? 6.978 -21.231 20.838 1.00 23.15 91 GLU A CA 1
ATOM 668 C C . GLU A 1 96 ? 7.887 -21.371 22.048 1.00 24.42 91 GLU A C 1
ATOM 669 O O . GLU A 1 96 ? 8.196 -22.503 22.437 1.00 27.25 91 GLU A O 1
ATOM 675 N N . GLY A 1 97 ? 8.301 -20.266 22.659 1.00 23.30 92 GLY A N 1
ATOM 676 C CA . GLY A 1 97 ? 9.294 -20.345 23.716 1.00 27.64 92 GLY A CA 1
ATOM 677 C C . GLY A 1 97 ? 10.604 -20.909 23.220 1.00 26.86 92 GLY A C 1
ATOM 678 O O . GLY A 1 97 ? 11.237 -21.713 23.919 1.00 32.79 92 GLY A O 1
ATOM 679 N N . ASP A 1 98 ? 11.018 -20.524 22.014 1.00 28.86 93 ASP A N 1
ATOM 680 C CA . ASP A 1 98 ? 12.257 -21.027 21.417 1.00 30.30 93 ASP A CA 1
ATOM 681 C C . ASP A 1 98 ? 13.320 -19.941 21.553 1.00 34.08 93 ASP A C 1
ATOM 682 O O . ASP A 1 98 ? 13.444 -19.047 20.711 1.00 30.45 93 ASP A O 1
ATOM 687 N N . GLN A 1 99 ? 14.122 -20.066 22.613 1.00 35.24 94 GLN A N 1
ATOM 688 C CA . GLN A 1 99 ? 15.078 -19.027 22.974 1.00 37.18 94 GLN A CA 1
ATOM 689 C C . GLN A 1 99 ? 16.080 -18.773 21.855 1.00 37.33 94 GLN A C 1
ATOM 690 O O . GLN A 1 99 ? 16.332 -17.620 21.487 1.00 36.90 94 GLN A O 1
ATOM 692 N N . SER A 1 100 ? 16.645 -19.841 21.283 1.00 36.45 95 SER A N 1
ATOM 693 C CA . SER A 1 100 ? 17.759 -19.671 20.350 1.00 38.72 95 SER A CA 1
ATOM 694 C C . SER A 1 100 ? 17.319 -19.057 19.025 1.00 39.43 95 SER A C 1
ATOM 695 O O . SER A 1 100 ? 18.129 -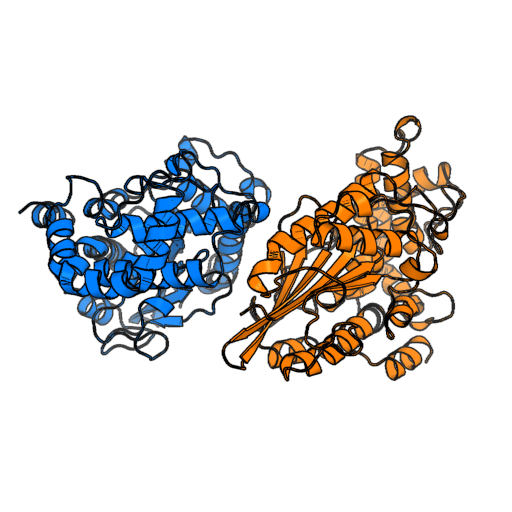18.404 18.355 1.00 38.09 95 SER A O 1
ATOM 698 N N . LYS A 1 101 ? 16.053 -19.245 18.629 1.00 38.44 96 LYS A N 1
ATOM 699 C CA . LYS A 1 101 ? 15.574 -18.648 17.386 1.00 35.77 96 LYS A CA 1
ATOM 700 C C . LYS A 1 101 ? 15.483 -17.130 17.467 1.00 34.83 96 LYS A C 1
ATOM 701 O O . LYS A 1 101 ? 15.467 -16.471 16.421 1.00 33.58 96 LYS A O 1
ATOM 705 N N . ARG A 1 102 ? 15.449 -16.561 18.678 1.00 33.97 97 ARG A N 1
ATOM 706 C CA . ARG A 1 102 ? 15.521 -15.109 18.803 1.00 33.16 97 ARG A CA 1
ATOM 707 C C . ARG A 1 102 ? 16.731 -14.553 18.059 1.00 34.66 97 ARG A C 1
ATOM 708 O O . ARG A 1 102 ? 16.610 -13.572 17.319 1.00 30.55 97 ARG A O 1
ATOM 710 N N . ASP A 1 103 ? 17.903 -15.190 18.211 1.00 34.80 98 ASP A N 1
ATOM 711 C CA . ASP A 1 103 ? 19.149 -14.729 17.608 1.00 34.93 98 ASP A CA 1
ATOM 712 C C . ASP A 1 103 ? 19.464 -15.401 16.279 1.00 34.75 98 ASP A C 1
ATOM 713 O O . ASP A 1 103 ? 20.603 -15.309 15.805 1.00 32.15 98 ASP A O 1
ATOM 718 N N . LYS A 1 104 ? 18.495 -16.079 15.674 1.00 34.51 99 LYS A N 1
ATOM 719 C CA . LYS A 1 104 ? 18.739 -16.747 14.406 1.00 32.54 99 LYS A CA 1
ATOM 720 C C . LYS A 1 104 ? 19.029 -15.711 13.330 1.00 31.34 99 LYS A C 1
ATOM 721 O O . LYS A 1 104 ? 18.475 -14.605 13.343 1.00 29.73 99 LYS A O 1
ATOM 727 N N . THR A 1 105 ? 19.922 -16.059 12.405 1.00 30.26 100 THR A N 1
ATOM 728 C CA . THR A 1 105 ? 20.055 -15.279 11.179 1.00 29.98 100 THR A CA 1
ATOM 729 C C . THR A 1 105 ? 19.135 -15.940 10.170 1.00 32.60 100 THR A C 1
ATOM 730 O O . THR A 1 105 ? 19.508 -16.890 9.474 1.00 30.91 100 THR A O 1
ATOM 734 N N . TRP A 1 106 ? 17.902 -15.449 10.131 1.00 30.77 101 TRP A N 1
ATOM 735 C CA . TRP A 1 106 ? 16.882 -16.054 9.299 1.00 32.34 101 TRP A CA 1
ATOM 736 C C . TRP A 1 106 ? 17.318 -16.015 7.846 1.00 30.37 101 TRP A C 1
ATOM 737 O O . TRP A 1 106 ? 17.836 -15.003 7.362 1.00 30.75 101 TRP A O 1
ATOM 748 N N . THR A 1 107 ? 17.140 -17.142 7.165 1.00 32.73 102 THR A N 1
ATOM 749 C CA . THR A 1 107 ? 17.419 -17.215 5.741 1.00 30.73 102 THR A CA 1
ATOM 750 C C . THR A 1 107 ? 16.554 -16.225 4.974 1.00 32.54 102 THR A C 1
ATOM 751 O O . THR A 1 107 ? 15.466 -15.842 5.420 1.00 28.91 102 THR A O 1
ATOM 755 N N . ASP A 1 108 ? 17.046 -15.816 3.800 1.00 32.61 103 ASP A N 1
ATOM 756 C CA . ASP A 1 108 ? 16.211 -15.051 2.879 1.00 30.96 103 ASP A CA 1
ATOM 757 C C . ASP A 1 108 ? 14.878 -15.760 2.681 1.00 30.08 103 ASP A C 1
ATOM 758 O O . ASP A 1 108 ? 13.817 -15.129 2.694 1.00 24.65 103 ASP A O 1
ATOM 763 N N . GLN A 1 109 ? 14.926 -17.091 2.558 1.00 30.39 104 GLN A N 1
ATOM 764 C CA . GLN A 1 109 ? 13.732 -17.901 2.342 1.00 28.94 104 GLN A CA 1
ATOM 765 C C . GLN A 1 109 ? 12.760 -17.795 3.513 1.00 28.46 104 GLN A C 1
ATOM 766 O O . GLN A 1 109 ? 11.560 -17.577 3.313 1.00 25.83 104 GLN A O 1
ATOM 772 N N . GLU A 1 110 ? 13.249 -17.961 4.750 1.00 26.90 105 GLU A N 1
ATOM 773 C CA . GLU A 1 110 ? 12.343 -17.833 5.888 1.00 28.40 105 GLU A CA 1
ATOM 774 C C . GLU A 1 110 ? 11.773 -16.434 5.997 1.00 24.52 105 GLU A C 1
ATOM 775 O O . GLU A 1 110 ? 10.682 -16.255 6.546 1.00 23.31 105 GLU A O 1
ATOM 781 N N . LEU A 1 111 ? 12.494 -15.430 5.498 1.00 24.06 106 LEU A N 1
ATOM 782 C CA . LEU A 1 111 ? 11.980 -14.068 5.576 1.00 21.78 106 LEU A CA 1
ATOM 783 C C . LEU A 1 111 ? 10.867 -13.837 4.564 1.00 21.25 106 LEU A C 1
ATOM 784 O O . LEU A 1 111 ? 9.854 -13.225 4.901 1.00 19.52 106 LEU A O 1
ATOM 789 N N . LYS A 1 112 ? 11.043 -14.301 3.317 1.00 20.24 107 LYS A N 1
ATOM 790 C CA . LYS A 1 112 ? 9.995 -14.119 2.314 1.00 21.00 107 LYS A CA 1
ATOM 791 C C . LYS A 1 112 ? 8.743 -14.913 2.662 1.00 19.71 107 LYS A C 1
ATOM 792 O O . LYS A 1 112 ? 7.639 -14.517 2.274 1.00 18.62 107 LYS A O 1
ATOM 794 N N . ALA A 1 113 ? 8.891 -16.027 3.386 1.00 18.79 108 ALA A N 1
ATOM 795 C CA . ALA A 1 113 ? 7.766 -16.883 3.777 1.00 19.19 108 ALA A CA 1
ATOM 796 C C . ALA A 1 113 ? 6.934 -16.297 4.914 1.00 19.01 108 ALA A C 1
ATOM 797 O O . ALA A 1 113 ? 6.513 -17.012 5.825 1.00 19.41 108 ALA A O 1
ATOM 799 N N . THR A 1 114 ? 6.748 -14.980 4.906 1.00 16.56 109 THR A N 1
ATOM 800 C CA . THR A 1 114 ? 5.916 -14.270 5.868 1.00 16.14 109 THR A CA 1
ATOM 801 C C . THR A 1 114 ? 4.871 -13.440 5.142 1.00 14.43 109 THR A C 1
ATOM 802 O O . THR A 1 114 ? 4.372 -12.456 5.693 1.00 14.59 109 THR A O 1
ATOM 806 N N . SER A 1 115 ? 4.553 -13.789 3.905 1.00 17.09 110 SER A N 1
ATOM 807 C CA . SER A 1 115 ? 3.663 -12.974 3.086 1.00 18.46 110 SER A CA 1
ATOM 808 C C . SER A 1 115 ? 2.257 -13.567 3.007 1.00 18.01 110 SER A C 1
ATOM 809 O O . SER A 1 115 ? 2.026 -14.746 3.284 1.00 19.16 110 SER A O 1
ATOM 812 N N . PHE A 1 116 ? 1.305 -12.716 2.651 1.00 17.72 111 PHE A N 1
ATOM 813 C CA . PHE A 1 116 ? -0.044 -13.142 2.324 1.00 16.31 111 PHE A CA 1
ATOM 814 C C . PHE A 1 116 ? -0.503 -12.309 1.127 1.00 18.01 111 PHE A C 1
ATOM 815 O O . PHE A 1 116 ? 0.111 -11.286 0.809 1.00 18.31 111 PHE A O 1
ATOM 823 N N . PRO A 1 117 ? -1.559 -12.754 0.432 1.00 19.17 112 PRO A N 1
ATOM 824 C CA . PRO A 1 117 ? -1.859 -12.169 -0.894 1.00 20.59 112 PRO A CA 1
ATOM 825 C C . PRO A 1 117 ? -2.182 -10.678 -0.905 1.00 17.56 112 PRO A C 1
ATOM 826 O O . PRO A 1 117 ? -1.700 -9.965 -1.795 1.00 16.27 112 PRO A O 1
ATOM 830 N N . ALA A 1 118 ? -2.966 -10.177 0.045 1.00 14.80 113 ALA A N 1
ATOM 831 C CA . ALA A 1 118 ? -3.303 -8.756 0.055 1.00 15.64 113 ALA A CA 1
ATOM 832 C C . ALA A 1 118 ? -2.207 -7.867 0.628 1.00 16.38 113 ALA A C 1
ATOM 833 O O . ALA A 1 118 ? -2.377 -6.641 0.625 1.00 13.99 113 ALA A O 1
ATOM 835 N N . MET A 1 119 ? -1.088 -8.440 1.096 1.00 13.72 114 MET A N 1
ATOM 836 C CA . MET A 1 119 ? -0.096 -7.674 1.851 1.00 16.38 114 MET A CA 1
ATOM 837 C C . MET A 1 119 ? 0.408 -6.442 1.098 1.00 15.38 114 MET A C 1
ATOM 838 O O . MET A 1 119 ? 0.347 -5.324 1.615 1.00 16.57 114 MET A O 1
ATOM 843 N N . GLU A 1 120 ? 0.920 -6.615 -0.119 1.00 15.09 115 GLU A N 1
ATOM 844 C CA . GLU A 1 120 ? 1.532 -5.466 -0.778 1.00 16.49 115 GLU A CA 1
ATOM 845 C C . GLU A 1 120 ? 0.511 -4.373 -1.104 1.00 17.46 115 GLU A C 1
ATOM 846 O O . GLU A 1 120 ? 0.858 -3.182 -1.094 1.00 16.03 115 GLU A O 1
ATOM 852 N N . SER A 1 121 ? -0.748 -4.742 -1.374 1.00 14.17 116 SER A N 1
ATOM 853 C CA . SER A 1 121 ? -1.753 -3.717 -1.653 1.00 14.62 116 SER A CA 1
ATOM 854 C C . SER A 1 121 ? -1.922 -2.767 -0.478 1.00 13.58 116 SER A C 1
ATOM 855 O O . SER A 1 121 ? -2.291 -1.607 -0.677 1.00 15.26 116 SER A O 1
ATOM 858 N N . PHE A 1 122 ? -1.631 -3.226 0.746 1.00 13.47 117 PHE A N 1
ATOM 859 C CA . PHE A 1 122 ? -1.752 -2.373 1.925 1.00 13.49 117 PHE A CA 1
ATOM 860 C C . PHE A 1 122 ? -0.812 -1.158 1.874 1.00 16.38 117 PHE A C 1
ATOM 861 O O . PHE A 1 122 ? -1.068 -0.149 2.543 1.00 15.60 117 PHE A O 1
ATOM 869 N N . SER A 1 123 ? 0.269 -1.228 1.108 1.00 15.89 118 SER A N 1
ATOM 870 C CA . SER A 1 123 ? 1.228 -0.134 1.016 1.00 15.17 118 SER A CA 1
ATOM 871 C C . SER A 1 123 ? 1.017 0.741 -0.209 1.00 16.96 118 SER A C 1
ATOM 872 O O . SER A 1 123 ? 1.772 1.701 -0.400 1.00 16.68 118 SER A O 1
ATOM 875 N N . ARG A 1 124 ? -0.003 0.453 -1.027 1.00 14.69 119 ARG A N 1
ATOM 876 C CA . ARG A 1 124 ? -0.181 1.179 -2.280 1.00 16.52 119 ARG A CA 1
ATOM 877 C C . ARG A 1 124 ? -0.389 2.667 -2.051 1.00 17.53 119 ARG A C 1
ATOM 878 O O . ARG A 1 124 ? 0.094 3.494 -2.835 1.00 18.65 119 ARG A O 1
ATOM 886 N N . PHE A 1 125 ? -1.137 3.034 -1.007 1.00 13.31 120 PHE A N 1
ATOM 887 C CA . PHE A 1 125 ? -1.547 4.429 -0.909 1.00 15.43 120 PHE A CA 1
ATOM 888 C C . PHE A 1 125 ? -0.383 5.356 -0.582 1.00 17.21 120 PHE A C 1
ATOM 889 O O . PHE A 1 125 ? -0.493 6.566 -0.811 1.00 17.45 120 PHE A O 1
ATOM 897 N N . ILE A 1 126 ? 0.743 4.827 -0.105 1.00 16.32 121 ILE A N 1
ATOM 898 C CA . ILE A 1 126 ? 1.916 5.647 0.189 1.00 18.79 121 ILE A CA 1
ATOM 899 C C . ILE A 1 126 ? 3.057 5.415 -0.785 1.00 20.34 121 ILE A C 1
ATOM 900 O O . ILE A 1 126 ? 4.137 6.020 -0.623 1.00 20.16 121 ILE A O 1
ATOM 905 N N . LYS A 1 127 ? 2.876 4.552 -1.767 1.00 18.66 122 LYS A N 1
ATOM 906 C CA . LYS A 1 127 ? 3.945 4.308 -2.722 1.00 21.09 122 LYS A CA 1
ATOM 907 C C . LYS A 1 127 ? 3.980 5.431 -3.750 1.00 20.59 122 LYS A C 1
ATOM 908 O O . LYS A 1 127 ? 2.933 5.781 -4.313 1.00 19.63 122 LYS A O 1
ATOM 914 N N . PRO A 1 128 ? 5.150 6.026 -4.005 1.00 20.26 123 PRO A N 1
ATOM 915 C CA . PRO A 1 128 ? 5.211 7.186 -4.899 1.00 20.35 123 PRO A CA 1
ATOM 916 C C . PRO A 1 128 ? 4.678 6.853 -6.282 1.00 21.83 123 PRO A C 1
ATOM 917 O O . PRO A 1 128 ? 4.974 5.793 -6.844 1.00 20.64 123 PRO A O 1
ATOM 921 N N . SER A 1 129 ? 3.876 7.779 -6.813 1.00 21.15 124 SER A N 1
ATOM 922 C CA . SER A 1 129 ? 3.238 7.694 -8.124 1.00 21.23 124 SER A CA 1
ATOM 923 C C . SER A 1 129 ? 2.087 6.689 -8.185 1.00 21.64 124 SER A C 1
ATOM 924 O O . SER A 1 129 ? 1.354 6.674 -9.173 1.00 21.54 124 SER A O 1
ATOM 927 N N . GLU A 1 130 ? 1.908 5.841 -7.169 1.00 18.74 125 GLU A N 1
ATOM 928 C CA . GLU A 1 130 ? 0.935 4.764 -7.294 1.00 21.18 125 GLU A CA 1
ATOM 929 C C . GLU A 1 130 ? -0.470 5.164 -6.858 1.00 20.05 125 GLU A C 1
ATOM 930 O O . GLU A 1 130 ? -1.446 4.532 -7.282 1.00 20.21 125 GLU A O 1
ATOM 936 N N . CYS A 1 131 ? -0.598 6.187 -6.027 1.00 17.93 126 CYS A N 1
ATOM 937 C CA . CYS A 1 131 ? -1.899 6.604 -5.506 1.00 18.82 126 CYS A CA 1
ATOM 938 C C . CYS A 1 131 ? -1.968 8.119 -5.439 1.00 16.91 126 CYS A C 1
ATOM 939 O O . CYS A 1 131 ? -2.046 8.704 -4.351 1.00 19.01 126 CYS A O 1
ATOM 942 N N . PRO A 1 132 ? -1.949 8.791 -6.591 1.00 17.24 127 PRO A N 1
ATOM 943 C CA . PRO A 1 132 ? -1.961 10.262 -6.571 1.00 18.38 127 PRO A CA 1
ATOM 944 C C . PRO A 1 132 ? -3.196 10.857 -5.912 1.00 19.83 127 PRO A C 1
ATOM 945 O O . PRO A 1 132 ? -3.112 11.958 -5.353 1.00 19.67 127 PRO A O 1
ATOM 949 N N . ASN A 1 133 ? -4.336 10.165 -5.934 1.00 17.90 128 ASN A N 1
ATOM 950 C CA . ASN A 1 133 ? -5.529 10.750 -5.327 1.00 21.57 128 ASN A CA 1
ATOM 951 C C . ASN A 1 133 ? -5.431 10.785 -3.807 1.00 19.34 128 ASN A C 1
ATOM 952 O O . ASN A 1 133 ? -6.021 11.670 -3.172 1.00 19.56 128 ASN A O 1
ATOM 957 N N . TYR A 1 134 ? -4.693 9.851 -3.202 1.00 18.11 129 TYR A N 1
ATOM 958 C CA . TYR A 1 134 ? -4.485 9.943 -1.760 1.00 18.69 129 TYR A CA 1
ATOM 959 C C . TYR A 1 134 ? -3.685 11.195 -1.401 1.00 21.05 129 TYR A C 1
ATOM 960 O O . TYR A 1 134 ? -4.026 11.904 -0.443 1.00 20.95 129 TYR A O 1
ATOM 969 N N . LEU A 1 135 ? -2.624 11.489 -2.165 1.00 20.05 130 LEU A N 1
ATOM 970 C CA . LEU A 1 135 ? -1.818 12.680 -1.903 1.00 19.29 130 LEU A CA 1
ATOM 971 C C . LEU A 1 135 ? -2.578 13.966 -2.222 1.00 20.70 130 LEU A C 1
ATOM 972 O O . LEU A 1 135 ? -2.452 14.960 -1.496 1.00 22.00 130 LEU A O 1
ATOM 977 N N . LYS A 1 136 ? -3.365 13.986 -3.302 1.00 22.15 131 LYS A N 1
ATOM 978 C CA . LYS A 1 136 ? -4.212 15.153 -3.538 1.00 20.09 131 LYS A CA 1
ATOM 979 C C . LYS A 1 136 ? -5.120 15.405 -2.344 1.00 22.45 131 LYS A C 1
ATOM 980 O O . LYS A 1 136 ? -5.352 16.558 -1.956 1.00 21.24 131 LYS A O 1
ATOM 986 N N . GLU A 1 137 ? -5.631 14.336 -1.736 1.00 20.91 132 GLU A N 1
ATOM 987 C CA . GLU A 1 137 ? -6.624 14.532 -0.692 1.00 22.98 132 GLU A CA 1
ATOM 988 C C . GLU A 1 137 ? -5.962 14.911 0.627 1.00 21.08 132 GLU A C 1
ATOM 989 O O . GLU A 1 137 ? -6.566 15.612 1.449 1.00 24.56 132 GLU A O 1
ATOM 995 N N . LEU A 1 138 ? -4.709 14.508 0.820 1.00 19.84 133 LEU A N 1
ATOM 996 C CA . LEU A 1 138 ? -3.968 14.940 1.996 1.00 20.19 133 LEU A CA 1
ATOM 997 C C . LEU A 1 138 ? -3.564 16.404 1.878 1.00 21.68 133 LEU A C 1
ATOM 998 O O . LEU A 1 138 ? -3.710 17.179 2.831 1.00 22.07 133 LEU A O 1
ATOM 1003 N N . LEU A 1 139 ? -3.057 16.806 0.713 1.00 20.25 134 LEU A N 1
ATOM 1004 C CA . LEU A 1 139 ? -2.704 18.207 0.523 1.00 22.18 134 LEU A CA 1
ATOM 1005 C C . LEU A 1 139 ? -3.925 19.113 0.566 1.00 22.40 134 LEU A C 1
ATOM 1006 O O . LEU A 1 139 ? -3.790 20.301 0.871 1.00 20.88 134 LEU A O 1
ATOM 1011 N N . ALA A 1 140 ? -5.114 18.578 0.273 1.00 22.11 135 ALA A N 1
ATOM 1012 C CA . ALA A 1 140 ? -6.333 19.376 0.351 1.00 22.93 135 ALA A CA 1
ATOM 1013 C C . ALA A 1 140 ? -6.633 19.821 1.776 1.00 24.45 135 ALA A C 1
ATOM 1014 O O . ALA A 1 140 ? -7.420 20.758 1.975 1.00 23.93 135 ALA A O 1
ATOM 1016 N N . GLN A 1 141 ? -6.034 19.165 2.771 1.00 21.50 136 GLN A N 1
ATOM 1017 C CA . GLN A 1 141 ? -6.204 19.538 4.167 1.00 25.08 136 GLN A CA 1
ATOM 1018 C C . GLN A 1 141 ? -5.144 20.524 4.632 1.00 23.37 136 GLN A C 1
ATOM 1019 O O . GLN A 1 141 ? -4.841 20.572 5.831 1.00 21.35 136 GLN A O 1
ATOM 1025 N N . GLN A 1 142 ? -4.585 21.322 3.707 1.00 23.32 137 GLN A N 1
ATOM 1026 C CA . GLN A 1 142 ? -3.426 22.150 4.026 1.00 24.12 137 GLN A CA 1
ATOM 1027 C C . GLN A 1 142 ? -3.749 23.174 5.103 1.00 23.53 137 GLN A C 1
ATOM 1028 O O . GLN A 1 142 ? -2.875 23.523 5.904 1.00 24.86 137 GLN A O 1
ATOM 1034 N N . GLY A 1 143 ? -4.992 23.662 5.144 1.00 25.42 138 GLY A N 1
ATOM 1035 C CA . GLY A 1 143 ? -5.371 24.585 6.202 1.00 27.02 138 GLY A CA 1
ATOM 1036 C C . GLY A 1 143 ? -5.091 24.024 7.583 1.00 24.21 138 GLY A C 1
ATOM 1037 O O . GLY A 1 143 ? -4.440 24.665 8.410 1.00 26.71 138 GLY A O 1
ATOM 1038 N N . GLU A 1 144 ? -5.569 22.811 7.845 1.00 21.32 139 GLU A N 1
ATOM 1039 C CA . GLU A 1 144 ? -5.345 22.194 9.148 1.00 22.94 139 GLU A CA 1
ATOM 1040 C C . GLU A 1 144 ? -3.877 21.841 9.351 1.00 24.06 139 GLU A C 1
ATOM 1041 O O . GLU A 1 144 ? -3.355 21.953 10.466 1.00 23.58 139 GLU A O 1
ATOM 1043 N N . ILE A 1 145 ? -3.207 21.386 8.288 1.00 23.81 140 ILE A N 1
ATOM 1044 C CA . ILE A 1 145 ? -1.791 21.026 8.383 1.00 24.09 140 ILE A CA 1
ATOM 1045 C C . ILE A 1 145 ? -0.963 22.238 8.794 1.00 24.37 140 ILE A C 1
ATOM 1046 O O . ILE A 1 145 ? -0.100 22.154 9.677 1.00 25.59 140 ILE A O 1
ATOM 1051 N N . THR A 1 146 ? -1.212 23.384 8.155 1.00 25.38 141 THR A N 1
ATOM 1052 C CA . THR A 1 146 ? -0.492 24.609 8.495 1.00 24.19 141 THR A CA 1
ATOM 1053 C C . THR A 1 146 ? -0.710 24.998 9.955 1.00 27.24 141 THR A C 1
ATOM 1054 O O . THR A 1 146 ? 0.227 25.422 10.644 1.00 24.77 141 THR A O 1
ATOM 1058 N N . THR A 1 147 ? -1.942 24.853 10.444 1.00 24.82 142 THR A N 1
ATOM 1059 C CA . THR A 1 147 ? -2.242 25.167 11.840 1.00 23.93 142 THR A CA 1
ATOM 1060 C C . THR A 1 147 ? -1.514 24.226 12.798 1.00 24.67 142 THR A C 1
ATOM 1061 O O . THR A 1 147 ? -1.018 24.659 13.844 1.00 27.54 142 THR A O 1
ATOM 1065 N N . ILE A 1 148 ? -1.459 22.936 12.469 1.00 22.83 143 ILE A N 1
ATOM 1066 C CA . ILE A 1 148 ? -0.715 21.983 13.289 1.00 22.71 143 ILE A CA 1
ATOM 1067 C C . ILE A 1 148 ? 0.773 22.312 13.265 1.00 26.01 143 ILE A C 1
ATOM 1068 O O . ILE A 1 148 ? 1.419 22.422 14.313 1.00 24.76 143 ILE A O 1
ATOM 1073 N N . VAL A 1 149 ? 1.338 22.444 12.061 1.00 24.42 144 VAL A N 1
ATOM 1074 C CA . VAL A 1 149 ? 2.773 22.671 11.903 1.00 26.58 144 VAL A CA 1
ATOM 1075 C C . VAL A 1 149 ? 3.183 23.996 12.518 1.00 27.55 144 VAL A C 1
ATOM 1076 O O . VAL A 1 149 ? 4.319 24.150 12.986 1.00 28.96 144 VAL A O 1
ATOM 1080 N N . LYS A 1 150 ? 2.266 24.970 12.555 1.00 28.07 145 LYS A N 1
ATOM 1081 C CA . LYS A 1 150 ? 2.579 26.247 13.185 1.00 30.01 145 LYS A CA 1
ATOM 1082 C C . LYS A 1 150 ? 2.977 26.050 14.644 1.00 31.33 145 LYS A C 1
ATOM 1083 O O . LYS A 1 150 ? 3.752 26.843 15.192 1.00 31.68 145 LYS A O 1
ATOM 1089 N N . GLU A 1 151 ? 2.502 24.964 15.262 1.00 29.08 146 GLU A N 1
ATOM 1090 C CA . GLU A 1 151 ? 2.832 24.645 16.646 1.00 32.41 146 GLU A CA 1
ATOM 1091 C C . GLU A 1 151 ? 4.256 24.118 16.814 1.00 33.58 146 GLU A C 1
ATOM 1092 O O . GLU A 1 151 ? 4.819 24.230 17.908 1.00 33.15 146 GLU A O 1
ATOM 1098 N N . CYS A 1 152 ? 4.855 23.548 15.766 1.00 30.09 147 CYS A N 1
ATOM 1099 C CA . CYS A 1 152 ? 6.188 22.969 15.882 1.00 31.44 147 CYS A CA 1
ATOM 1100 C C . CYS A 1 152 ? 7.184 23.550 14.884 1.00 32.33 147 CYS A C 1
ATOM 1101 O O . CYS A 1 152 ? 8.290 23.010 14.752 1.00 30.78 147 CYS A O 1
ATOM 1104 N N . ILE A 1 153 ? 6.839 24.644 14.198 1.00 30.80 148 ILE A N 1
ATOM 1105 C CA . ILE A 1 153 ? 7.707 25.107 13.120 1.00 32.23 148 ILE A CA 1
ATOM 1106 C C . ILE A 1 153 ? 9.045 25.589 13.670 1.00 31.13 148 ILE A C 1
ATOM 1107 O O . ILE A 1 153 ? 10.072 25.478 12.992 1.00 30.82 148 ILE A O 1
ATOM 1112 N N . SER A 1 154 ? 9.069 26.106 14.904 1.00 31.33 149 SER A N 1
ATOM 1113 C CA . SER A 1 154 ? 10.338 26.468 15.529 1.00 32.43 149 SER A CA 1
ATOM 1114 C C . SER A 1 154 ? 11.250 25.253 15.688 1.00 30.83 149 SER A C 1
ATOM 1115 O O . SER A 1 154 ? 12.453 25.324 15.398 1.00 30.68 149 SER A O 1
ATOM 1118 N N . SER A 1 155 ? 10.696 24.128 16.149 1.00 31.72 150 SER A N 1
ATOM 1119 C CA . SER A 1 155 ? 11.508 22.930 16.326 1.00 28.33 150 SER A CA 1
ATOM 1120 C C . SER A 1 155 ? 11.945 22.362 14.983 1.00 29.55 150 SER A C 1
ATOM 1121 O O . SER A 1 155 ? 13.099 21.943 14.825 1.00 27.21 150 SER A O 1
ATOM 1124 N N . VAL A 1 156 ? 11.038 22.354 14.004 1.00 28.58 151 VAL A N 1
ATOM 1125 C CA . VAL A 1 156 ? 11.377 21.901 12.657 1.00 28.13 151 VAL A CA 1
ATOM 1126 C C . VAL A 1 156 ? 12.525 22.725 12.094 1.00 29.30 151 VAL A C 1
ATOM 1127 O O . VAL A 1 156 ? 13.412 22.195 11.413 1.00 27.25 151 VAL A O 1
ATOM 1131 N N . GLN A 1 157 ? 12.536 24.031 12.382 1.00 28.15 152 GLN A N 1
ATOM 1132 C CA . GLN A 1 157 ? 13.608 24.887 11.884 1.00 29.25 152 GLN A CA 1
ATOM 1133 C C . GLN A 1 157 ? 14.949 24.521 12.515 1.00 28.08 152 GLN A C 1
ATOM 1134 O O . GLN A 1 157 ? 15.985 24.582 11.846 1.00 30.03 152 GLN A O 1
ATOM 1140 N N . GLN A 1 158 ? 14.949 24.123 13.796 1.00 28.57 153 GLN A N 1
ATOM 1141 C CA . GLN A 1 158 ? 16.187 23.688 14.441 1.00 28.86 153 GLN A CA 1
ATOM 1142 C C . GLN A 1 158 ? 16.662 22.349 13.878 1.00 27.57 153 GLN A C 1
ATOM 1143 O O . GLN A 1 158 ? 17.866 22.141 13.681 1.00 27.91 153 GLN A O 1
ATOM 1145 N N . VAL A 1 159 ? 15.729 21.439 13.603 1.00 26.40 154 VAL A N 1
ATOM 1146 C CA . VAL A 1 159 ? 16.068 20.164 12.975 1.00 26.47 154 VAL A CA 1
ATOM 1147 C C . VAL A 1 159 ? 16.666 20.398 11.591 1.00 27.60 154 VAL A C 1
ATOM 1148 O O . VAL A 1 159 ? 17.709 19.831 11.240 1.00 28.45 154 VAL A O 1
ATOM 1152 N N . LYS A 1 160 ? 15.998 21.222 10.774 1.00 27.65 155 LYS A N 1
ATOM 1153 C CA . LYS A 1 160 ? 16.495 21.478 9.426 1.00 26.44 155 LYS A CA 1
ATOM 1154 C C . LYS A 1 160 ? 17.854 22.156 9.462 1.00 25.63 155 LYS A C 1
ATOM 1155 O O . LYS A 1 160 ? 18.663 21.960 8.549 1.00 26.98 155 LYS A O 1
ATOM 1161 N N . SER A 1 161 ? 18.119 22.947 10.509 1.00 25.31 156 SER A N 1
ATOM 1162 C CA . SER A 1 161 ? 19.434 23.558 10.684 1.00 28.74 156 SER A CA 1
ATOM 1163 C C . SER A 1 161 ? 20.538 22.510 10.771 1.00 29.41 156 SER A C 1
ATOM 1164 O O . SER A 1 161 ? 21.637 22.707 10.234 1.00 31.76 156 SER A O 1
ATOM 1167 N N . LYS A 1 162 ? 20.280 21.408 11.469 1.00 28.12 157 LYS A N 1
ATOM 1168 C CA . LYS A 1 162 ? 21.246 20.321 11.576 1.00 29.97 157 LYS A CA 1
ATOM 1169 C C . LYS A 1 162 ? 21.146 19.320 10.429 1.00 28.95 157 LYS A C 1
ATOM 1170 O O . LYS A 1 162 ? 22.139 18.647 10.118 1.00 27.36 157 LYS A O 1
ATOM 1176 N N . TYR A 1 163 ? 19.973 19.197 9.799 1.00 26.06 158 TYR A N 1
ATOM 1177 C CA . TYR A 1 163 ? 19.771 18.243 8.710 1.00 25.37 158 TYR A CA 1
ATOM 1178 C C . TYR A 1 163 ? 18.995 18.931 7.593 1.00 24.89 158 TYR A C 1
ATOM 1179 O O . TYR A 1 163 ? 17.756 18.902 7.562 1.00 22.39 158 TYR A O 1
ATOM 1188 N N . PRO A 1 164 ? 19.708 19.541 6.639 1.00 23.16 159 PRO A N 1
ATOM 1189 C CA . PRO A 1 164 ? 19.041 20.397 5.639 1.00 23.29 159 PRO A CA 1
ATOM 1190 C C . PRO A 1 164 ? 18.064 19.669 4.719 1.00 24.94 159 PRO A C 1
ATOM 1191 O O . PRO A 1 164 ? 17.281 20.343 4.032 1.00 24.45 159 PRO A O 1
ATOM 1195 N N . ALA A 1 165 ? 18.076 18.335 4.677 1.00 21.78 160 ALA A N 1
ATOM 1196 C CA . ALA A 1 165 ? 17.179 17.617 3.785 1.00 23.15 160 ALA A CA 1
ATOM 1197 C C . ALA A 1 165 ? 15.739 17.624 4.276 1.00 21.57 160 ALA A C 1
ATOM 1198 O O . ALA A 1 165 ? 14.840 17.273 3.504 1.00 25.28 160 ALA A O 1
ATOM 1200 N N . VAL A 1 166 ? 15.504 18.015 5.528 1.00 20.95 161 VAL A N 1
ATOM 1201 C CA . VAL A 1 166 ? 14.157 18.021 6.086 1.00 22.35 161 VAL A CA 1
ATOM 1202 C C . VAL A 1 166 ? 13.378 19.166 5.461 1.00 23.32 161 VAL A C 1
ATOM 1203 O O . VAL A 1 166 ? 13.752 20.334 5.602 1.00 23.00 161 VAL A O 1
ATOM 1207 N N . ASP A 1 167 ? 12.282 18.836 4.785 1.00 23.13 162 ASP A N 1
ATOM 1208 C CA . ASP A 1 167 ? 11.515 19.814 4.017 1.00 23.43 162 ASP A CA 1
ATOM 1209 C C . ASP A 1 167 ? 10.181 19.997 4.735 1.00 23.44 162 ASP A C 1
ATOM 1210 O O . ASP A 1 167 ? 9.283 19.156 4.624 1.00 24.16 162 ASP A O 1
ATOM 1215 N N . GLU A 1 168 ? 10.061 21.104 5.476 1.00 24.17 163 GLU A N 1
ATOM 1216 C CA . GLU A 1 168 ? 8.854 21.370 6.250 1.00 23.41 163 GLU A CA 1
ATOM 1217 C C . GLU A 1 168 ? 7.605 21.457 5.373 1.00 25.93 163 GLU A C 1
ATOM 1218 O O . GLU A 1 168 ? 6.485 21.311 5.885 1.00 24.97 163 GLU A O 1
ATOM 1224 N N . LYS A 1 169 ? 7.768 21.673 4.065 1.00 24.19 164 LYS A N 1
ATOM 1225 C CA . LYS A 1 169 ? 6.625 21.715 3.155 1.00 22.89 164 LYS A CA 1
ATOM 1226 C C . LYS A 1 169 ? 6.061 20.328 2.891 1.00 23.78 164 LYS A C 1
ATOM 1227 O O . LYS A 1 169 ? 4.907 20.203 2.457 1.00 24.24 164 LYS A O 1
ATOM 1233 N N . MET A 1 170 ? 6.844 19.285 3.157 1.00 23.63 165 MET A N 1
ATOM 1234 C CA . MET A 1 170 ? 6.399 17.916 2.973 1.00 23.09 165 MET A CA 1
ATOM 1235 C C . MET A 1 170 ? 5.861 17.430 4.314 1.00 22.24 165 MET A C 1
ATOM 1236 O O . MET A 1 170 ? 6.652 17.255 5.251 1.00 23.84 165 MET A O 1
ATOM 1241 N N . PRO A 1 171 ? 4.547 17.232 4.469 1.00 23.05 166 PRO A N 1
ATOM 1242 C CA . PRO A 1 171 ? 4.030 16.843 5.795 1.00 23.99 166 PRO A CA 1
ATOM 1243 C C . PRO A 1 171 ? 4.659 15.569 6.334 1.00 21.28 166 PRO A C 1
ATOM 1244 O O . PRO A 1 171 ? 4.885 15.469 7.551 1.00 21.61 166 PRO A O 1
ATOM 1248 N N . GLN A 1 172 ? 4.954 14.595 5.469 1.00 17.48 167 GLN A N 1
ATOM 1249 C CA . GLN A 1 172 ? 5.571 13.359 5.935 1.00 20.60 167 GLN A CA 1
ATOM 1250 C C . GLN A 1 172 ? 7.004 13.563 6.423 1.00 19.58 167 GLN A C 1
ATOM 1251 O O . GLN A 1 172 ? 7.482 12.759 7.224 1.00 17.87 167 GLN A O 1
ATOM 1257 N N . HIS A 1 173 ? 7.692 14.621 5.990 1.00 20.81 168 HIS A N 1
ATOM 1258 C CA . HIS A 1 173 ? 9.053 14.834 6.488 1.00 21.21 168 HIS A CA 1
ATOM 1259 C C . HIS A 1 173 ? 9.080 15.183 7.968 1.00 21.26 168 HIS A C 1
ATOM 1260 O O . HIS A 1 173 ? 10.039 14.835 8.664 1.00 18.34 168 HIS A O 1
ATOM 1267 N N . ILE A 1 174 ? 8.070 15.894 8.462 1.00 21.23 169 ILE A N 1
ATOM 1268 C CA . ILE A 1 174 ? 8.035 16.223 9.882 1.00 19.50 169 ILE A CA 1
ATOM 1269 C C . ILE A 1 174 ? 7.827 14.958 10.705 1.00 19.46 169 ILE A C 1
ATOM 1270 O O . ILE A 1 174 ? 8.542 14.700 11.682 1.00 18.31 169 ILE A O 1
ATOM 1275 N N . TRP A 1 175 ? 6.859 14.139 10.299 1.00 17.00 170 TRP A N 1
ATOM 1276 C CA . TRP A 1 175 ? 6.581 12.880 10.984 1.00 19.47 170 TRP A CA 1
ATOM 1277 C C . TRP A 1 175 ? 7.767 11.916 10.903 1.00 19.00 170 TRP A C 1
ATOM 1278 O O . TRP A 1 175 ? 8.181 11.335 11.915 1.00 17.68 170 TRP A O 1
ATOM 1289 N N . LEU A 1 176 ? 8.324 11.730 9.698 1.00 16.99 171 LEU A N 1
ATOM 1290 C CA . LEU A 1 176 ? 9.413 10.765 9.534 1.00 18.85 171 LEU A CA 1
ATOM 1291 C C . LEU A 1 176 ? 10.722 11.263 10.143 1.00 18.07 171 LEU A C 1
ATOM 1292 O O . LEU A 1 176 ? 11.538 10.447 10.596 1.00 16.96 171 LEU A O 1
ATOM 1297 N N . ALA A 1 177 ? 10.950 12.581 10.165 1.00 17.98 172 ALA A N 1
ATOM 1298 C CA . ALA A 1 177 ? 12.118 13.087 10.882 1.00 18.41 172 ALA A CA 1
ATOM 1299 C C . ALA A 1 177 ? 11.985 12.842 12.380 1.00 20.25 172 ALA A C 1
ATOM 1300 O O . ALA A 1 177 ? 12.967 12.485 13.037 1.00 19.22 172 ALA A O 1
ATOM 1302 N N . TYR A 1 178 ? 10.776 13.011 12.939 1.00 16.22 173 TYR A N 1
ATOM 1303 C CA . TYR A 1 178 ? 10.604 12.791 14.373 1.00 16.12 173 TYR A CA 1
ATOM 1304 C C . TYR A 1 178 ? 10.872 11.330 14.727 1.00 19.00 173 TYR A C 1
ATOM 1305 O O . TYR A 1 178 ? 11.576 11.026 15.703 1.00 19.16 173 TYR A O 1
ATOM 1314 N N . GLU A 1 179 ? 10.326 10.406 13.931 1.00 17.70 174 GLU A N 1
ATOM 1315 C CA . GLU A 1 179 ? 10.517 8.988 14.222 1.00 18.57 174 GLU A CA 1
ATOM 1316 C C . GLU A 1 179 ? 11.979 8.585 14.065 1.00 17.22 174 GLU A C 1
ATOM 1317 O O . GLU A 1 179 ? 12.493 7.776 14.849 1.00 16.73 174 GLU A O 1
ATOM 1323 N N . THR A 1 180 ? 12.658 9.138 13.057 1.00 17.08 175 THR A N 1
ATOM 1324 C CA . THR A 1 180 ? 14.090 8.882 12.889 1.00 17.76 175 THR A CA 1
ATOM 1325 C C . THR A 1 180 ? 14.883 9.426 14.072 1.00 19.19 175 THR A C 1
ATOM 1326 O O . THR A 1 180 ? 15.710 8.720 14.668 1.00 17.80 175 THR A O 1
ATOM 1330 N N . LEU A 1 181 ? 14.641 10.690 14.424 1.00 17.73 176 LEU A N 1
ATOM 1331 C CA . LEU A 1 181 ? 15.323 11.300 15.558 1.00 20.49 176 LEU A CA 1
ATOM 1332 C C . LEU A 1 181 ? 15.010 10.571 16.854 1.00 20.44 176 LEU A C 1
ATOM 1333 O O . LEU A 1 181 ? 15.872 10.460 17.730 1.00 21.47 176 LEU A O 1
ATOM 1338 N N . LYS A 1 182 ? 13.780 10.075 17.001 1.00 18.91 177 LYS A N 1
ATOM 1339 C CA . LYS A 1 182 ? 13.434 9.349 18.220 1.00 19.68 177 LYS A CA 1
ATOM 1340 C C . LYS A 1 182 ? 14.324 8.121 18.403 1.00 21.50 177 LYS A C 1
ATOM 1341 O O . LYS A 1 182 ? 14.836 7.872 19.501 1.00 19.09 177 LYS A O 1
ATOM 1347 N N . LYS A 1 183 ? 14.519 7.333 17.338 1.00 19.98 178 LYS A N 1
ATOM 1348 C CA . LYS A 1 183 ? 15.394 6.167 17.468 1.00 19.95 178 LYS A CA 1
ATOM 1349 C C . LYS A 1 183 ? 16.823 6.600 17.752 1.00 19.91 178 LYS A C 1
ATOM 1350 O O . LYS A 1 183 ? 17.504 6.013 18.603 1.00 19.87 178 LYS A O 1
ATOM 1356 N N . LEU A 1 184 ? 17.283 7.647 17.061 1.00 19.55 179 LEU A N 1
ATOM 1357 C CA . LEU A 1 184 ? 18.652 8.127 17.234 1.00 20.41 179 LEU A CA 1
ATOM 1358 C C . LEU A 1 184 ? 18.922 8.555 18.674 1.00 21.91 179 LEU A C 1
ATOM 1359 O O . LEU A 1 184 ? 19.988 8.252 19.231 1.00 25.49 179 LEU A O 1
ATOM 1364 N N . LYS A 1 185 ? 17.978 9.287 19.278 1.00 24.14 180 LYS A N 1
ATOM 1365 C CA . LYS A 1 185 ? 18.095 9.696 20.677 1.00 22.68 180 LYS A CA 1
ATOM 1366 C C . LYS A 1 185 ? 18.156 8.494 21.609 1.00 24.20 180 LYS A C 1
ATOM 1367 O O . LYS A 1 185 ? 18.924 8.494 22.577 1.00 25.23 180 LYS A O 1
ATOM 1373 N N . ARG A 1 186 ? 17.311 7.486 21.365 1.00 22.08 181 ARG A N 1
ATOM 1374 C CA . ARG A 1 186 ? 17.315 6.276 22.185 1.00 24.12 181 ARG A CA 1
ATOM 1375 C C . ARG A 1 186 ? 18.656 5.564 22.076 1.00 24.14 181 ARG A C 1
ATOM 1376 O O . ARG A 1 186 ? 19.266 5.194 23.088 1.00 26.66 181 ARG A O 1
ATOM 1384 N N . GLN A 1 187 ? 19.138 5.387 20.842 1.00 23.54 182 GLN A N 1
ATOM 1385 C CA . GLN A 1 187 ? 20.260 4.497 20.575 1.00 23.18 182 GLN A CA 1
ATOM 1386 C C . GLN A 1 187 ? 21.609 5.173 20.776 1.00 26.32 182 GLN A C 1
ATOM 1387 O O . GLN A 1 187 ? 22.586 4.488 21.096 1.00 25.08 182 GLN A O 1
ATOM 1393 N N . GLN A 1 188 ? 21.697 6.493 20.591 1.00 24.63 183 GLN A N 1
ATOM 1394 C CA . GLN A 1 188 ? 22.943 7.243 20.770 1.00 27.15 183 GLN A CA 1
ATOM 1395 C C . GLN A 1 188 ? 22.672 8.505 21.581 1.00 27.59 183 GLN A C 1
ATOM 1396 O O . GLN A 1 188 ? 22.712 9.625 21.055 1.00 26.57 183 GLN A O 1
ATOM 1402 N N . PRO A 1 189 ? 22.409 8.360 22.881 1.00 29.72 184 PRO A N 1
ATOM 1403 C CA . PRO A 1 189 ? 22.002 9.541 23.663 1.00 31.42 184 PRO A CA 1
ATOM 1404 C C . PRO A 1 189 ? 23.093 10.593 23.818 1.00 30.30 184 PRO A C 1
ATOM 1405 O O . PRO A 1 189 ? 22.762 11.787 23.848 1.00 27.19 184 PRO A O 1
ATOM 1409 N N . SER A 1 190 ? 24.374 10.200 23.884 1.00 32.16 185 SER A N 1
ATOM 1410 C CA . SER A 1 190 ? 25.439 11.178 24.102 1.00 33.38 185 SER A CA 1
ATOM 1411 C C . SER A 1 190 ? 25.453 12.241 23.011 1.00 32.15 185 SER A C 1
ATOM 1412 O O . SER A 1 190 ? 25.695 13.422 23.284 1.00 37.09 185 SER A O 1
ATOM 1415 N N . SER A 1 191 ? 25.210 11.839 21.772 1.00 33.60 186 SER A N 1
ATOM 1416 C CA . SER A 1 191 ? 25.242 12.728 20.622 1.00 35.99 186 SER A CA 1
ATOM 1417 C C . SER A 1 191 ? 23.909 13.431 20.365 1.00 35.35 186 SER A C 1
ATOM 1418 O O . SER A 1 191 ? 23.802 14.212 19.412 1.00 32.70 186 SER A O 1
ATOM 1421 N N . SER A 1 192 ? 22.893 13.186 21.189 1.00 32.96 187 SER A N 1
ATOM 1422 C CA . SER A 1 192 ? 21.545 13.653 20.891 1.00 34.18 187 SER A CA 1
ATOM 1423 C C . SER A 1 192 ? 21.040 14.669 21.907 1.00 35.89 187 SER A C 1
ATOM 1424 O O . SER A 1 192 ? 19.825 14.867 22.032 1.00 34.79 187 SER A O 1
ATOM 1427 N N . THR A 1 193 ? 21.952 15.333 22.620 1.00 34.56 188 THR A N 1
ATOM 1428 C CA . THR A 1 193 ? 21.557 16.296 23.638 1.00 36.24 188 THR A CA 1
ATOM 1429 C C . THR A 1 193 ? 20.873 17.526 23.050 1.00 36.22 188 THR A C 1
ATOM 1430 O O . THR A 1 193 ? 20.244 18.280 23.799 1.00 39.65 188 THR A O 1
ATOM 1434 N N . TRP A 1 194 ? 20.963 17.736 21.735 1.00 37.02 189 TRP A N 1
ATOM 1435 C CA . TRP A 1 194 ? 20.242 18.835 21.103 1.00 35.27 189 TRP A CA 1
ATOM 1436 C C . TRP A 1 194 ? 18.748 18.543 20.982 1.00 35.92 189 TRP A C 1
ATOM 1437 O O . TRP A 1 194 ? 17.931 19.473 20.990 1.00 33.85 189 TRP A O 1
ATOM 1448 N N . MET A 1 195 ? 18.358 17.277 20.886 1.00 36.16 190 MET A N 1
ATOM 1449 C CA . MET A 1 195 ? 16.932 16.961 20.898 1.00 33.71 190 MET A CA 1
ATOM 1450 C C . MET A 1 195 ? 16.456 16.905 22.344 1.00 34.83 190 MET A C 1
ATOM 1451 O O . MET A 1 195 ? 16.395 15.850 22.972 1.00 36.38 190 MET A O 1
ATOM 1456 N N . THR A 1 196 ? 16.107 18.069 22.876 1.00 34.37 191 THR A N 1
ATOM 1457 C CA . THR A 1 196 ? 15.629 18.149 24.241 1.00 36.34 191 THR A CA 1
ATOM 1458 C C . THR A 1 196 ? 14.242 17.522 24.350 1.00 39.22 191 THR A C 1
ATOM 1459 O O . THR A 1 196 ? 13.566 17.251 23.349 1.00 37.14 191 THR A O 1
ATOM 1463 N N . ASP A 1 197 ? 13.832 17.279 25.597 1.00 41.07 192 ASP A N 1
ATOM 1464 C CA . ASP A 1 197 ? 12.482 16.803 25.881 1.00 41.43 192 ASP A CA 1
ATOM 1465 C C . ASP A 1 197 ? 11.435 17.670 25.192 1.00 41.53 192 ASP A C 1
ATOM 1466 O O . ASP A 1 197 ? 10.527 17.163 24.521 1.00 39.72 192 ASP A O 1
ATOM 1471 N N . ASP A 1 198 ? 11.555 18.991 25.351 1.00 39.45 193 ASP A N 1
ATOM 1472 C CA . ASP A 1 198 ? 10.584 19.915 24.779 1.00 37.12 193 ASP A CA 1
ATOM 1473 C C . ASP A 1 198 ? 10.600 19.885 23.257 1.00 35.54 193 ASP A C 1
ATOM 1474 O O . ASP A 1 198 ? 9.543 19.985 22.627 1.00 32.67 193 ASP A O 1
ATOM 1479 N N . LEU A 1 199 ? 11.782 19.761 22.643 1.00 34.51 194 LEU A N 1
ATOM 1480 C CA . LEU A 1 199 ? 11.825 19.707 21.183 1.00 33.30 194 LEU A CA 1
ATOM 1481 C C . LEU A 1 199 ? 11.155 18.443 20.654 1.00 31.87 194 LEU A C 1
ATOM 1482 O O . LEU A 1 199 ? 10.370 18.510 19.699 1.00 31.39 194 LEU A O 1
ATOM 1487 N N . MET A 1 200 ? 11.440 17.284 21.262 1.00 33.86 195 MET A N 1
ATOM 1488 C CA . MET A 1 200 ? 10.845 16.032 20.798 1.00 30.37 195 MET A CA 1
ATOM 1489 C C . MET A 1 200 ? 9.356 15.958 21.107 1.00 29.12 195 MET A C 1
ATOM 1490 O O . MET A 1 200 ? 8.563 15.565 20.246 1.00 27.43 195 MET A O 1
ATOM 1495 N N . LYS A 1 201 ? 8.948 16.318 22.330 1.00 31.33 196 LYS A N 1
ATOM 1496 C CA . LYS A 1 201 ? 7.516 16.332 22.630 1.00 30.75 196 LYS A CA 1
ATOM 1497 C C . LYS A 1 201 ? 6.761 17.248 21.673 1.00 28.79 196 LYS A C 1
ATOM 1498 O O . LYS A 1 201 ? 5.626 16.949 21.284 1.00 23.82 196 LYS A O 1
ATOM 1500 N N . ASN A 1 202 ? 7.392 18.339 21.250 1.00 26.77 197 ASN A N 1
ATOM 1501 C CA . ASN A 1 202 ? 6.766 19.256 20.305 1.00 27.61 197 ASN A CA 1
ATOM 1502 C C . ASN A 1 202 ? 6.682 18.632 18.911 1.00 26.54 197 ASN A C 1
ATOM 1503 O O . ASN A 1 202 ? 5.627 18.667 18.261 1.00 24.33 197 ASN A O 1
ATOM 1508 N N . LEU A 1 203 ? 7.775 18.022 18.445 1.00 25.84 198 LEU A N 1
ATOM 1509 C CA . LEU A 1 203 ? 7.720 17.291 17.182 1.00 23.04 198 LEU A CA 1
ATOM 1510 C C . LEU A 1 203 ? 6.735 16.127 17.255 1.00 23.18 198 LEU A C 1
ATOM 1511 O O . LEU A 1 203 ? 6.040 15.822 16.274 1.00 20.74 198 LEU A O 1
ATOM 1516 N N . ARG A 1 204 ? 6.655 15.461 18.412 1.00 23.04 199 ARG A N 1
ATOM 1517 C CA . ARG A 1 204 ? 5.758 14.315 18.524 1.00 23.26 199 ARG A CA 1
ATOM 1518 C C . ARG A 1 204 ? 4.305 14.740 18.352 1.00 22.32 199 ARG A C 1
ATOM 1519 O O . ARG A 1 204 ? 3.530 14.064 17.665 1.00 19.59 199 ARG A O 1
ATOM 1527 N N . GLU A 1 205 ? 3.925 15.871 18.953 1.00 21.85 200 GLU A N 1
ATOM 1528 C CA . GLU A 1 205 ? 2.548 16.350 18.826 1.00 23.86 200 GLU A CA 1
ATOM 1529 C C . GLU A 1 205 ? 2.204 16.631 17.370 1.00 22.68 200 GLU A C 1
ATOM 1530 O O . GLU A 1 205 ? 1.104 16.298 16.902 1.00 21.98 200 GLU A O 1
ATOM 1536 N N . CYS A 1 206 ? 3.142 17.247 16.644 1.00 23.27 201 CYS A N 1
ATOM 1537 C CA . CYS A 1 206 ? 2.961 17.501 15.218 1.00 20.32 201 CYS A CA 1
ATOM 1538 C C . CYS A 1 206 ? 2.771 16.204 14.451 1.00 19.81 201 CYS A C 1
ATOM 1539 O O . CYS A 1 206 ? 1.874 16.092 13.605 1.00 20.30 201 CYS A O 1
ATOM 1542 N N . SER A 1 207 ? 3.620 15.215 14.737 1.00 18.43 202 SER A N 1
ATOM 1543 C CA . SER A 1 207 ? 3.564 13.930 14.050 1.00 16.59 202 SER A CA 1
ATOM 1544 C C . SER A 1 207 ? 2.238 13.228 14.302 1.00 18.18 202 SER A C 1
ATOM 1545 O O . SER A 1 207 ? 1.623 12.686 13.378 1.00 19.18 202 SER A O 1
ATOM 1548 N N . ALA A 1 208 ? 1.799 13.211 15.561 1.00 16.61 203 ALA A N 1
ATOM 1549 C CA . ALA A 1 208 ? 0.537 12.571 15.907 1.00 19.33 203 ALA A CA 1
ATOM 1550 C C . ALA A 1 208 ? -0.620 13.225 15.169 1.00 17.77 203 ALA A C 1
ATOM 1551 O O . ALA A 1 208 ? -1.459 12.541 14.580 1.00 19.20 203 ALA A O 1
ATOM 1553 N N . LYS A 1 209 ? -0.663 14.557 15.175 1.00 17.50 204 LYS A N 1
ATOM 1554 C CA . LYS A 1 209 ? -1.794 15.258 14.575 1.00 18.62 204 LYS A CA 1
ATOM 1555 C C . LYS A 1 209 ? -1.796 15.104 13.058 1.00 18.27 204 LYS A C 1
ATOM 1556 O O . LYS A 1 209 ? -2.855 14.892 12.453 1.00 20.46 204 LYS A O 1
ATOM 1562 N N . ILE A 1 210 ? -0.617 15.166 12.432 1.00 17.86 205 ILE A N 1
ATOM 1563 C CA . ILE A 1 210 ? -0.528 15.012 10.983 1.00 18.27 205 ILE A CA 1
ATOM 1564 C C . ILE A 1 210 ? -0.941 13.605 10.557 1.00 16.36 205 ILE A C 1
ATOM 1565 O O . ILE A 1 210 ? -1.720 13.433 9.610 1.00 16.61 205 ILE A O 1
ATOM 1570 N N . THR A 1 211 ? -0.400 12.574 11.219 1.00 14.71 206 THR A N 1
ATOM 1571 C CA . THR A 1 211 ? -0.698 11.212 10.782 1.00 15.98 206 THR A CA 1
ATOM 1572 C C . THR A 1 211 ? -2.167 10.869 11.022 1.00 16.70 206 THR A C 1
ATOM 1573 O O . THR A 1 211 ? -2.797 10.219 10.183 1.00 16.93 206 THR A O 1
ATOM 1577 N N . TRP A 1 212 ? -2.735 11.310 12.150 1.00 15.30 207 TRP A N 1
ATOM 1578 C CA . TRP A 1 212 ? -4.142 11.010 12.426 1.00 16.41 207 TRP A CA 1
ATOM 1579 C C . TRP A 1 212 ? -5.050 11.744 11.448 1.00 17.42 207 TRP A C 1
ATOM 1580 O O . TRP A 1 212 ? -6.018 11.171 10.933 1.00 18.69 207 TRP A O 1
ATOM 1591 N N . LEU A 1 213 ? -4.742 13.015 11.174 1.00 18.95 208 LEU A N 1
ATOM 1592 C CA . LEU A 1 213 ? -5.423 13.744 10.108 1.00 18.65 208 LEU A CA 1
ATOM 1593 C C . LEU A 1 213 ? -5.303 13.016 8.774 1.00 19.06 208 LEU A C 1
ATOM 1594 O O . LEU A 1 213 ? -6.268 12.945 8.007 1.00 17.21 208 LEU A O 1
ATOM 1599 N N . ALA A 1 214 ? -4.111 12.503 8.462 1.00 16.41 209 ALA A N 1
ATOM 1600 C CA . ALA A 1 214 ? -3.883 11.907 7.155 1.00 16.44 209 ALA A CA 1
ATOM 1601 C C . ALA A 1 214 ? -4.699 10.640 6.928 1.00 16.35 209 ALA A C 1
ATOM 1602 O O . ALA A 1 214 ? -4.875 10.229 5.778 1.00 16.92 209 ALA A O 1
ATOM 1604 N N . THR A 1 215 ? -5.208 10.016 7.985 1.00 17.04 210 THR A N 1
ATOM 1605 C CA . THR A 1 215 ? -5.945 8.771 7.845 1.00 15.39 210 THR A CA 1
ATOM 1606 C C . THR A 1 215 ? -7.406 8.871 8.255 1.00 19.50 210 THR A C 1
ATOM 1607 O O . THR A 1 215 ? -8.146 7.896 8.058 1.00 18.61 210 THR A O 1
ATOM 1611 N N . THR A 1 216 ? -7.851 10.006 8.816 1.00 17.52 211 THR A N 1
ATOM 1612 C CA . THR A 1 216 ? -9.211 10.102 9.340 1.00 19.70 211 THR A CA 1
ATOM 1613 C C . THR A 1 216 ? -9.976 11.364 8.962 1.00 20.88 211 THR A C 1
ATOM 1614 O O . THR A 1 216 ? -11.176 11.432 9.252 1.00 20.85 211 THR A O 1
ATOM 1618 N N . LYS A 1 217 ? -9.349 12.361 8.336 1.00 19.01 212 LYS A N 1
ATOM 1619 C CA . LYS A 1 217 ? -10.025 13.650 8.180 1.00 20.05 212 LYS A CA 1
ATOM 1620 C C . LYS A 1 217 ? -11.218 13.564 7.229 1.00 22.80 212 LYS A C 1
ATOM 1621 O O . LYS A 1 217 ? -12.241 14.235 7.440 1.00 24.79 212 LYS A O 1
ATOM 1627 N N . THR A 1 218 ? -11.113 12.753 6.178 1.00 20.63 213 THR A N 1
ATOM 1628 C CA . THR A 1 218 ? -12.147 12.687 5.156 1.00 22.48 213 THR A CA 1
ATOM 1629 C C . THR A 1 218 ? -12.400 11.236 4.784 1.00 23.06 213 THR A C 1
ATOM 1630 O O . THR A 1 218 ? -11.603 10.343 5.088 1.00 21.05 213 THR A O 1
ATOM 1634 N N . ASP A 1 219 ? -13.526 11.014 4.100 1.00 21.01 214 ASP A N 1
ATOM 1635 C CA . ASP A 1 219 ? -13.884 9.661 3.686 1.00 22.31 214 ASP A CA 1
ATOM 1636 C C . ASP A 1 219 ? -12.855 9.075 2.721 1.00 22.60 214 ASP A C 1
ATOM 1637 O O . ASP A 1 219 ? -12.552 7.874 2.789 1.00 20.18 214 ASP A O 1
ATOM 1642 N N . THR A 1 220 ? -12.268 9.911 1.862 1.00 21.22 215 THR A N 1
ATOM 1643 C CA . THR A 1 220 ? -11.299 9.418 0.890 1.00 21.89 215 THR A CA 1
ATOM 1644 C C . THR A 1 220 ? -9.993 9.013 1.564 1.00 18.86 215 THR A C 1
ATOM 1645 O O . THR A 1 220 ? -9.414 7.971 1.227 1.00 17.57 215 THR A O 1
ATOM 1649 N N . LEU A 1 221 ? -9.533 9.802 2.538 1.00 19.39 216 LEU A N 1
ATOM 1650 C CA . LEU A 1 221 ? -8.338 9.419 3.291 1.00 17.04 216 LEU A CA 1
ATOM 1651 C C . LEU A 1 221 ? -8.548 8.105 4.036 1.00 17.02 216 LEU A C 1
ATOM 1652 O O . LEU A 1 221 ? -7.634 7.276 4.111 1.00 17.45 216 LEU A O 1
ATOM 1657 N N . ARG A 1 222 ? -9.743 7.892 4.598 1.00 17.91 217 ARG A N 1
ATOM 1658 C CA . ARG A 1 222 ? -9.999 6.654 5.335 1.00 17.97 217 ARG A CA 1
ATOM 1659 C C . ARG A 1 222 ? -10.053 5.447 4.403 1.00 17.10 217 ARG A C 1
ATOM 1660 O O . ARG A 1 222 ? -9.451 4.403 4.693 1.00 15.13 217 ARG A O 1
ATOM 1668 N N . LYS A 1 223 ? -10.775 5.568 3.278 1.00 15.94 218 LYS A N 1
ATOM 1669 C CA . LYS A 1 223 ? -10.855 4.463 2.320 1.00 16.84 218 LYS A CA 1
ATOM 1670 C C . LYS A 1 223 ? -9.479 4.098 1.770 1.00 16.16 218 LYS A C 1
ATOM 1671 O O . LYS A 1 223 ? -9.076 2.928 1.784 1.00 17.28 218 LYS A O 1
ATOM 1677 N N . LEU A 1 224 ? -8.752 5.088 1.249 1.00 16.80 219 LEU A N 1
ATOM 1678 C CA . LEU A 1 224 ? -7.487 4.774 0.584 1.00 16.14 219 LEU A CA 1
ATOM 1679 C C . LEU A 1 224 ? -6.453 4.219 1.563 1.00 15.87 219 LEU A C 1
ATOM 1680 O O . LEU A 1 224 ? -5.691 3.309 1.212 1.00 15.73 219 LEU A O 1
ATOM 1685 N N . SER A 1 225 ? -6.417 4.720 2.802 1.00 15.78 220 SER A N 1
ATOM 1686 C CA . SER A 1 225 ? -5.367 4.291 3.724 1.00 15.96 220 SER A CA 1
ATOM 1687 C C . SER A 1 225 ? -5.709 3.002 4.455 1.00 16.01 220 SER A C 1
ATOM 1688 O O . SER A 1 225 ? -4.801 2.261 4.846 1.00 14.81 220 SER A O 1
ATOM 1691 N N . GLY A 1 226 ? -6.992 2.704 4.632 1.00 13.85 221 GLY A N 1
ATOM 1692 C CA . GLY A 1 226 ? -7.356 1.619 5.515 1.00 14.54 221 GLY A CA 1
ATOM 1693 C C . GLY A 1 226 ? -8.440 0.705 4.985 1.00 13.40 221 GLY A C 1
ATOM 1694 O O . GLY A 1 226 ? -8.692 -0.351 5.571 1.00 10.96 221 GLY A O 1
ATOM 1695 N N . GLY A 1 227 ? -9.041 1.077 3.853 1.00 17.30 222 GLY A N 1
ATOM 1696 C CA . GLY A 1 227 ? -10.150 0.301 3.311 1.00 14.82 222 GLY A CA 1
ATOM 1697 C C . GLY A 1 227 ? -9.768 -1.120 2.935 1.00 14.90 222 GLY A C 1
ATOM 1698 O O . GLY A 1 227 ? -10.564 -2.050 3.100 1.00 14.33 222 GLY A O 1
ATOM 1699 N N . LEU A 1 228 ? -8.550 -1.315 2.414 1.00 13.01 223 LEU A N 1
ATOM 1700 C CA . LEU A 1 228 ? -8.141 -2.663 2.048 1.00 12.53 223 LEU A CA 1
ATOM 1701 C C . LEU A 1 228 ? -7.910 -3.517 3.274 1.00 11.14 223 LEU A C 1
ATOM 1702 O O . LEU A 1 228 ? -8.014 -4.744 3.196 1.00 13.50 223 LEU A O 1
ATOM 1707 N N . LEU A 1 229 ? -7.537 -2.901 4.392 1.00 12.58 224 LEU A N 1
ATOM 1708 C CA . LEU A 1 229 ? -7.380 -3.647 5.630 1.00 12.19 224 LEU A CA 1
ATOM 1709 C C . LEU A 1 229 ? -8.714 -4.239 6.050 1.00 12.69 224 LEU A C 1
ATOM 1710 O O . LEU A 1 229 ? -8.809 -5.439 6.331 1.00 13.39 224 LEU A O 1
ATOM 1715 N N . LEU A 1 230 ? -9.753 -3.398 6.090 1.00 12.00 225 LEU A N 1
ATOM 1716 C CA . LEU A 1 230 ? -11.106 -3.882 6.383 1.00 12.44 225 LEU A CA 1
ATOM 1717 C C . LEU A 1 230 ? -11.503 -4.981 5.414 1.00 12.69 225 LEU A C 1
ATOM 1718 O O . LEU A 1 230 ? -11.977 -6.042 5.824 1.00 14.74 225 LEU A O 1
ATOM 1723 N N . ASN A 1 231 ? -11.293 -4.745 4.116 1.00 13.91 226 ASN A N 1
ATOM 1724 C CA . ASN A 1 231 ? -11.705 -5.702 3.094 1.00 15.05 226 ASN A CA 1
ATOM 1725 C C . ASN A 1 231 ? -11.072 -7.074 3.318 1.00 14.40 226 ASN A C 1
ATOM 1726 O O . ASN A 1 231 ? -11.756 -8.103 3.227 1.00 15.41 226 ASN A O 1
ATOM 1731 N N . ASP A 1 232 ? -9.771 -7.118 3.617 1.00 13.78 227 ASP A N 1
ATOM 1732 C CA . ASP A 1 232 ? -9.143 -8.423 3.799 1.00 14.72 227 ASP A CA 1
ATOM 1733 C C . ASP A 1 232 ? -9.573 -9.061 5.116 1.00 13.86 227 ASP A C 1
ATOM 1734 O O . ASP A 1 232 ? -9.776 -10.283 5.188 1.00 13.76 227 ASP A O 1
ATOM 1739 N N . LEU A 1 233 ? -9.704 -8.256 6.171 1.00 12.96 228 LEU A N 1
ATOM 1740 C CA . LEU A 1 233 ? -10.182 -8.785 7.449 1.00 12.68 228 LEU A CA 1
ATOM 1741 C C . LEU A 1 233 ? -11.545 -9.438 7.298 1.00 14.24 228 LEU A C 1
ATOM 1742 O O . LEU A 1 233 ? -11.772 -10.542 7.803 1.00 13.27 228 LEU A O 1
ATOM 1747 N N . PHE A 1 234 ? -12.475 -8.764 6.616 1.00 15.26 229 PHE A N 1
ATOM 1748 C CA . PHE A 1 234 ? -13.803 -9.353 6.457 1.00 15.61 229 PHE A CA 1
ATOM 1749 C C . PHE A 1 234 ? -13.760 -10.579 5.558 1.00 15.75 229 PHE A C 1
ATOM 1750 O O . PHE A 1 234 ? -14.504 -11.536 5.790 1.00 18.05 229 PHE A O 1
ATOM 1758 N N . ASN A 1 235 ? -12.917 -10.566 4.516 1.00 15.29 230 ASN A N 1
ATOM 1759 C CA . ASN A 1 235 ? -12.756 -11.770 3.700 1.00 17.34 230 ASN A CA 1
ATOM 1760 C C . ASN A 1 235 ? -12.379 -12.959 4.568 1.00 15.82 230 ASN A C 1
ATOM 1761 O O . ASN A 1 235 ? -12.908 -14.065 4.398 1.00 15.56 230 ASN A O 1
ATOM 1766 N N . ASP A 1 236 ? -11.478 -12.735 5.522 1.00 13.09 231 ASP A N 1
ATOM 1767 C CA . ASP A 1 236 ? -11.076 -13.786 6.446 1.00 14.55 231 ASP A CA 1
ATOM 1768 C C . ASP A 1 236 ? -12.193 -14.117 7.429 1.00 15.82 231 ASP A C 1
ATOM 1769 O O . ASP A 1 236 ? -12.511 -15.295 7.654 1.00 16.24 231 ASP A O 1
ATOM 1774 N N . MET A 1 237 ? -12.779 -13.094 8.057 1.00 14.01 232 MET A N 1
ATOM 1775 C CA . MET A 1 237 ? -13.767 -13.412 9.082 1.00 15.00 232 MET A CA 1
ATOM 1776 C C . MET A 1 237 ? -15.018 -14.042 8.509 1.00 17.00 232 MET A C 1
ATOM 1777 O O . MET A 1 237 ? -15.683 -14.797 9.229 1.00 17.34 232 MET A O 1
ATOM 1782 N N . ASP A 1 238 ? -15.335 -13.804 7.233 1.00 13.68 233 ASP A N 1
ATOM 1783 C CA . ASP A 1 238 ? -16.489 -14.487 6.656 1.00 18.19 233 ASP A CA 1
ATOM 1784 C C . ASP A 1 238 ? -16.307 -16.001 6.681 1.00 17.91 233 ASP A C 1
ATOM 1785 O O . ASP A 1 238 ? -17.292 -16.741 6.727 1.00 19.35 233 ASP A O 1
ATOM 1790 N N . GLN A 1 239 ? -15.063 -16.479 6.607 1.00 17.49 234 GLN A N 1
ATOM 1791 C CA . GLN A 1 239 ? -14.829 -17.919 6.691 1.00 18.96 234 GLN A CA 1
ATOM 1792 C C . GLN A 1 239 ? -14.742 -18.392 8.137 1.00 17.96 234 GLN A C 1
ATOM 1793 O O . GLN A 1 239 ? -15.358 -19.399 8.500 1.00 18.59 234 GLN A O 1
ATOM 1799 N N . ILE A 1 240 ? -13.972 -17.687 8.973 1.00 17.00 235 ILE A N 1
ATOM 1800 C CA . ILE A 1 240 ? -13.806 -18.100 10.367 1.00 16.46 235 ILE A CA 1
ATOM 1801 C C . ILE A 1 240 ? -15.164 -18.229 11.060 1.00 19.62 235 ILE A C 1
ATOM 1802 O O . ILE A 1 240 ? -15.422 -19.202 11.782 1.00 19.79 235 ILE A O 1
ATOM 1807 N N . THR A 1 241 ? -16.046 -17.257 10.854 1.00 16.63 236 THR A N 1
ATOM 1808 C CA . THR A 1 241 ? -17.363 -17.284 11.484 1.00 18.52 236 THR A CA 1
ATOM 1809 C C . THR A 1 241 ? -18.257 -18.413 10.984 1.00 21.16 236 THR A C 1
ATOM 1810 O O . THR A 1 241 ? -19.348 -18.591 11.539 1.00 20.12 236 THR A O 1
ATOM 1814 N N . GLN A 1 242 ? -17.852 -19.152 9.952 1.00 19.51 237 GLN A N 1
ATOM 1815 C CA . GLN A 1 242 ? -18.570 -20.346 9.524 1.00 21.90 237 GLN A CA 1
ATOM 1816 C C . GLN A 1 242 ? -17.891 -21.636 9.965 1.00 22.96 237 GLN A C 1
ATOM 1817 O O . GLN A 1 242 ? -18.257 -22.712 9.483 1.00 23.21 237 GLN A O 1
ATOM 1823 N N . GLY A 1 243 ? -16.932 -21.567 10.879 1.00 20.83 238 GLY A N 1
ATOM 1824 C CA . GLY A 1 243 ? -16.214 -22.767 11.253 1.00 21.87 238 GLY A CA 1
ATOM 1825 C C . GLY A 1 243 ? -15.139 -23.194 10.277 1.00 22.08 238 GLY A C 1
ATOM 1826 O O . GLY A 1 243 ? -14.585 -24.293 10.423 1.00 24.28 238 GLY A O 1
ATOM 1827 N N . LYS A 1 244 ? -14.817 -22.359 9.298 1.00 21.54 239 LYS A N 1
ATOM 1828 C CA . LYS A 1 244 ? -13.857 -22.698 8.262 1.00 20.04 239 LYS A CA 1
ATOM 1829 C C . LYS A 1 244 ? -12.521 -22.026 8.558 1.00 18.13 239 LYS A C 1
ATOM 1830 O O . LYS A 1 244 ? -12.416 -21.139 9.414 1.00 18.59 239 LYS A O 1
ATOM 1836 N N . ALA A 1 245 ? -11.486 -22.474 7.847 1.00 19.75 240 ALA A N 1
ATOM 1837 C CA . ALA A 1 245 ? -10.142 -21.951 8.065 1.00 17.46 240 ALA A CA 1
ATOM 1838 C C . ALA A 1 245 ? -10.033 -20.507 7.604 1.00 15.38 240 ALA A C 1
ATOM 1839 O O . ALA A 1 245 ? -10.668 -20.088 6.635 1.00 16.16 240 ALA A O 1
ATOM 1841 N N . GLN A 1 246 ? -9.176 -19.753 8.284 1.00 16.56 241 GLN A N 1
ATOM 1842 C CA . GLN A 1 246 ? -8.751 -18.477 7.741 1.00 14.62 241 GLN A CA 1
ATOM 1843 C C . GLN A 1 246 ? -8.233 -18.696 6.320 1.00 15.37 241 GLN A C 1
ATOM 1844 O O . GLN A 1 246 ? -7.451 -19.631 6.090 1.00 18.42 241 GLN A O 1
ATOM 1850 N N . PRO A 1 247 ? -8.643 -17.886 5.353 1.00 16.76 242 PRO A N 1
ATOM 1851 C CA . PRO A 1 247 ? -8.131 -18.072 3.991 1.00 17.07 242 PRO A CA 1
ATOM 1852 C C . PRO A 1 247 ? -6.612 -18.017 3.950 1.00 15.69 242 PRO A C 1
ATOM 1853 O O . PRO A 1 247 ? -5.982 -17.154 4.569 1.00 18.24 242 PRO A O 1
ATOM 1857 N N . ASN A 1 248 ? -6.028 -18.975 3.236 1.00 17.18 243 ASN A N 1
ATOM 1858 C CA . ASN A 1 248 ? -4.593 -19.078 2.966 1.00 17.14 243 ASN A CA 1
ATOM 1859 C C . ASN A 1 248 ? -3.748 -19.392 4.191 1.00 17.73 243 ASN A C 1
ATOM 1860 O O . ASN A 1 248 ? -2.509 -19.503 4.052 1.00 18.48 243 ASN A O 1
ATOM 1865 N N . ALA A 1 249 ? -4.339 -19.546 5.375 1.00 15.60 244 ALA A N 1
ATOM 1866 C CA . ALA A 1 249 ? -3.558 -19.886 6.562 1.00 18.32 244 ALA A CA 1
ATOM 1867 C C . ALA A 1 249 ? -2.848 -21.234 6.388 1.00 18.95 244 ALA A C 1
ATOM 1868 O O . ALA A 1 249 ? -3.508 -22.246 6.099 1.00 18.38 244 ALA A O 1
ATOM 1870 N N . PRO A 1 250 ? -1.518 -21.289 6.529 1.00 18.71 245 PRO A N 1
ATOM 1871 C CA . PRO A 1 250 ? -0.807 -22.566 6.342 1.00 16.91 245 PRO A CA 1
ATOM 1872 C C . PRO A 1 250 ? -1.356 -23.707 7.179 1.00 16.99 245 PRO A C 1
ATOM 1873 O O . PRO A 1 250 ? -1.416 -24.848 6.705 1.00 17.39 245 PRO A O 1
ATOM 1877 N N . GLY A 1 251 ? -1.771 -23.436 8.409 1.00 17.27 246 GLY A N 1
ATOM 1878 C CA . GLY A 1 251 ? -2.276 -24.494 9.257 1.00 16.54 246 GLY A CA 1
ATOM 1879 C C . GLY A 1 251 ? -3.756 -24.805 9.122 1.00 18.66 246 GLY A C 1
ATOM 1880 O O . GLY A 1 251 ? -4.266 -25.612 9.905 1.00 18.90 246 GLY A O 1
ATOM 1881 N N . GLY A 1 252 ? -4.455 -24.201 8.162 1.00 17.06 247 GLY A N 1
ATOM 1882 C CA . GLY A 1 252 ? -5.871 -24.494 7.968 1.00 17.51 247 GLY A CA 1
ATOM 1883 C C . GLY A 1 252 ? -6.664 -24.188 9.220 1.00 16.68 247 GLY A C 1
ATOM 1884 O O . GLY A 1 252 ? -6.413 -23.197 9.912 1.00 16.64 247 GLY A O 1
ATOM 1885 N N . LYS A 1 253 ? -7.615 -25.076 9.536 1.00 18.98 248 LYS A N 1
ATOM 1886 C CA . LYS A 1 253 ? -8.485 -24.883 10.693 1.00 18.59 248 LYS A CA 1
ATOM 1887 C C . LYS A 1 253 ? -7.721 -24.896 12.009 1.00 19.80 248 LYS A C 1
ATOM 1888 O O . LYS A 1 253 ? -8.252 -24.414 13.019 1.00 21.54 248 LYS A O 1
ATOM 1894 N N . ASP A 1 254 ? -6.487 -25.417 12.018 1.00 18.98 249 ASP A N 1
ATOM 1895 C CA . ASP A 1 254 ? -5.657 -25.441 13.218 1.00 20.90 249 ASP A CA 1
ATOM 1896 C C . ASP A 1 254 ? -5.131 -24.062 13.600 1.00 17.97 249 ASP A C 1
ATOM 1897 O O . ASP A 1 254 ? -4.732 -23.865 14.753 1.00 16.86 249 ASP A O 1
ATOM 1902 N N . SER A 1 255 ? -5.087 -23.123 12.660 1.00 17.47 250 SER A N 1
ATOM 1903 C CA . SER A 1 255 ? -4.431 -21.841 12.875 1.00 16.29 250 SER A CA 1
ATOM 1904 C C . SER A 1 255 ? -5.377 -20.884 13.587 1.00 17.49 250 SER A C 1
ATOM 1905 O O . SER A 1 255 ? -6.370 -20.433 13.005 1.00 18.09 250 SER A O 1
ATOM 1908 N N . LYS A 1 256 ? -5.056 -20.556 14.842 1.00 14.06 251 LYS A N 1
ATOM 1909 C CA . LYS A 1 256 ? -5.939 -19.768 15.694 1.00 15.50 251 LYS A CA 1
ATOM 1910 C C . LYS A 1 256 ? -5.438 -18.357 15.951 1.00 14.29 251 LYS A C 1
ATOM 1911 O O . LYS A 1 256 ? -6.187 -17.541 16.509 1.00 13.70 251 LYS A O 1
ATOM 1917 N N . LEU A 1 257 ? -4.204 -18.046 15.568 1.00 15.37 252 LEU A N 1
ATOM 1918 C CA . LEU A 1 257 ? -3.634 -16.729 15.813 1.00 12.91 252 LEU A CA 1
ATOM 1919 C C . LEU A 1 257 ? -2.884 -16.287 14.564 1.00 14.82 252 LEU A C 1
ATOM 1920 O O . LEU A 1 257 ? -2.088 -17.054 14.015 1.00 15.34 252 LEU A O 1
ATOM 1925 N N . ASN A 1 258 ? -3.159 -15.064 14.105 1.00 13.41 253 ASN A N 1
ATOM 1926 C CA . ASN A 1 258 ? -2.467 -14.440 12.979 1.00 13.74 253 ASN A CA 1
ATOM 1927 C C . ASN A 1 258 ? -1.734 -13.215 13.518 1.00 12.59 253 ASN A C 1
ATOM 1928 O O . ASN A 1 258 ? -2.344 -12.354 14.155 1.00 11.99 253 ASN A O 1
ATOM 1933 N N . VAL A 1 259 ? -0.420 -13.155 13.317 1.00 12.82 254 VAL A N 1
ATOM 1934 C CA . VAL A 1 259 ? 0.385 -12.058 13.850 1.00 11.53 254 VAL A CA 1
ATOM 1935 C C . VAL A 1 259 ? 1.013 -11.349 12.665 1.00 10.67 254 VAL A C 1
ATOM 1936 O O . VAL A 1 259 ? 1.810 -11.955 11.941 1.00 11.33 254 VAL A O 1
ATOM 1940 N N . PHE A 1 260 ? 0.663 -10.075 12.476 1.00 10.40 255 PHE A N 1
ATOM 1941 C CA . PHE A 1 260 ? 1.059 -9.256 11.323 1.00 11.85 255 PHE A CA 1
ATOM 1942 C C . PHE A 1 260 ? 1.970 -8.133 11.807 1.00 11.79 255 PHE A C 1
ATOM 1943 O O . PHE A 1 260 ? 1.502 -7.180 12.435 1.00 10.91 255 PHE A O 1
ATOM 1951 N N . THR A 1 261 ? 3.269 -8.237 11.514 1.00 10.83 256 THR A N 1
ATOM 1952 C CA . THR A 1 261 ? 4.217 -7.220 11.959 1.00 11.35 256 THR A CA 1
ATOM 1953 C C . THR A 1 261 ? 4.403 -6.188 10.855 1.00 10.31 256 THR A C 1
ATOM 1954 O O . THR A 1 261 ? 4.671 -6.545 9.700 1.00 12.30 256 THR A O 1
ATOM 1958 N N . VAL A 1 262 ? 4.251 -4.909 11.212 1.00 12.98 257 VAL A N 1
ATOM 1959 C CA . VAL A 1 262 ? 4.195 -3.808 10.254 1.00 13.75 257 VAL A CA 1
ATOM 1960 C C . VAL A 1 262 ? 5.037 -2.630 10.739 1.00 14.25 257 VAL A C 1
ATOM 1961 O O . VAL A 1 262 ? 5.442 -2.543 11.903 1.00 12.05 257 VAL A O 1
ATOM 1965 N N . SER A 1 263 ? 5.267 -1.699 9.813 1.00 14.16 258 SER A N 1
ATOM 1966 C CA . SER A 1 263 ? 5.760 -0.369 10.135 1.00 17.57 258 SER A CA 1
ATOM 1967 C C . SER A 1 263 ? 4.644 0.471 10.731 1.00 16.99 258 SER A C 1
ATOM 1968 O O . SER A 1 263 ? 3.452 0.190 10.555 1.00 13.34 258 SER A O 1
ATOM 1971 N N . GLN A 1 264 ? 5.046 1.548 11.397 1.00 14.80 259 GLN A N 1
ATOM 1972 C CA . GLN A 1 264 ? 4.101 2.378 12.137 1.00 16.62 259 GLN A CA 1
ATOM 1973 C C . GLN A 1 264 ? 2.910 2.820 11.290 1.00 16.53 259 GLN A C 1
ATOM 1974 O O . GLN A 1 264 ? 1.782 2.906 11.799 1.00 15.07 259 GLN A O 1
ATOM 1980 N N . PHE A 1 265 ? 3.137 3.129 10.006 1.00 15.83 260 PHE A N 1
ATOM 1981 C CA . PHE A 1 265 ? 2.066 3.725 9.209 1.00 16.17 260 PHE A CA 1
ATOM 1982 C C . PHE A 1 265 ? 0.862 2.800 9.103 1.00 15.37 260 PHE A C 1
ATOM 1983 O O . PHE A 1 265 ? -0.277 3.283 9.052 1.00 17.20 260 PHE A O 1
ATOM 1991 N N . LEU A 1 266 ? 1.081 1.480 9.119 1.00 15.18 261 LEU A N 1
ATOM 1992 C CA . LEU A 1 266 ? -0.038 0.542 9.030 1.00 16.28 261 LEU A CA 1
ATOM 1993 C C . LEU A 1 266 ? -0.766 0.351 10.357 1.00 13.80 261 LEU A C 1
ATOM 1994 O O . LEU A 1 266 ? -1.961 0.041 10.343 1.00 14.48 261 LEU A O 1
ATOM 1999 N N . VAL A 1 267 ? -0.094 0.500 11.501 1.00 12.64 262 VAL A N 1
ATOM 2000 C CA . VAL A 1 267 ? -0.830 0.579 12.765 1.00 12.76 262 VAL A CA 1
ATOM 2001 C C . VAL A 1 267 ? -1.761 1.780 12.749 1.00 15.06 262 VAL A C 1
ATOM 2002 O O . VAL A 1 267 ? -2.963 1.667 13.048 1.00 13.83 262 VAL A O 1
ATOM 2006 N N . ILE A 1 268 ? -1.219 2.950 12.402 1.00 13.09 263 ILE A N 1
ATOM 2007 C CA . ILE A 1 268 ? -2.029 4.167 12.305 1.00 16.07 263 ILE A CA 1
ATOM 2008 C C . ILE A 1 268 ? -3.231 3.939 11.401 1.00 13.43 263 ILE A C 1
ATOM 2009 O O . ILE A 1 268 ? -4.381 4.259 11.753 1.00 15.67 263 ILE A O 1
ATOM 2014 N N . SER A 1 269 ? -2.979 3.387 10.214 1.00 13.24 264 SER A N 1
ATOM 2015 C CA . SER A 1 269 ? -4.046 3.193 9.238 1.00 13.40 264 SER A CA 1
ATOM 2016 C C . SER A 1 269 ? -5.088 2.205 9.737 1.00 15.75 264 SER A C 1
ATOM 2017 O O . SER A 1 269 ? -6.290 2.363 9.459 1.00 13.15 264 SER A O 1
ATOM 2020 N N . GLN A 1 270 ? -4.643 1.167 10.448 1.00 13.12 265 GLN A N 1
ATOM 2021 C CA . GLN A 1 270 ? -5.554 0.167 11.012 1.00 13.15 265 GLN A CA 1
ATOM 2022 C C . GLN A 1 270 ? -6.396 0.744 12.146 1.00 14.21 265 GLN A C 1
ATOM 2023 O O . GLN A 1 270 ? -7.597 0.453 12.250 1.00 15.42 265 GLN A O 1
ATOM 2029 N N . LEU A 1 271 ? -5.779 1.545 13.016 1.00 14.10 266 LEU A N 1
ATOM 2030 C CA . LEU A 1 271 ? -6.523 2.266 14.051 1.00 14.23 266 LEU A CA 1
ATOM 2031 C C . LEU A 1 271 ? -7.574 3.174 13.439 1.00 15.89 266 LEU A C 1
ATOM 2032 O O . LEU A 1 271 ? -8.726 3.222 13.899 1.00 16.70 266 LEU A O 1
ATOM 2037 N N . ALA A 1 272 ? -7.185 3.933 12.417 1.00 15.55 267 ALA A N 1
ATOM 2038 C CA . ALA A 1 272 ? -8.127 4.819 11.742 1.00 15.44 267 ALA A CA 1
ATOM 2039 C C . ALA A 1 272 ? -9.292 4.034 11.166 1.00 15.26 267 ALA A C 1
ATOM 2040 O O . ALA A 1 272 ? -10.454 4.457 11.269 1.00 14.32 267 ALA A O 1
ATOM 2042 N N . ALA A 1 273 ? -9.002 2.878 10.568 1.00 13.20 268 ALA A N 1
ATOM 2043 C CA . ALA A 1 273 ? -10.055 2.046 9.982 1.00 14.37 268 ALA A CA 1
ATOM 2044 C C . ALA A 1 273 ? -10.992 1.475 11.038 1.00 15.91 268 ALA A C 1
ATOM 2045 O O . ALA A 1 273 ? -12.160 1.167 10.734 1.00 16.51 268 ALA A O 1
ATOM 2047 N N . PHE A 1 274 ? -10.518 1.321 12.268 1.00 13.40 269 PHE A N 1
ATOM 2048 C CA . PHE A 1 274 ? -11.359 0.838 13.355 1.00 15.63 269 PHE A CA 1
ATOM 2049 C C . PHE A 1 274 ? -12.011 1.968 14.154 1.00 16.98 269 PHE A C 1
ATOM 2050 O O . PHE A 1 274 ? -12.732 1.685 15.114 1.00 17.06 269 PHE A O 1
ATOM 2058 N N . MET A 1 275 ? -11.766 3.238 13.818 1.00 16.70 270 MET A N 1
ATOM 2059 C CA . MET A 1 275 ? -12.365 4.360 14.551 1.00 17.93 270 MET A CA 1
ATOM 2060 C C . MET A 1 275 ? -13.093 5.321 13.617 1.00 20.69 270 MET A C 1
ATOM 2061 O O . MET A 1 275 ? -12.748 6.509 13.512 1.00 20.47 270 MET A O 1
ATOM 2066 N N . PRO A 1 276 ? -14.150 4.855 12.956 1.00 18.27 271 PRO A N 1
ATOM 2067 C CA . PRO A 1 276 ? -15.039 5.801 12.287 1.00 22.37 271 PRO A CA 1
ATOM 2068 C C . PRO A 1 276 ? -15.658 6.734 13.322 1.00 20.79 271 PRO A C 1
ATOM 2069 O O . PRO A 1 276 ? -15.726 6.423 14.513 1.00 21.94 271 PRO A O 1
ATOM 2073 N N . GLU A 1 277 ? -16.096 7.899 12.852 1.00 21.07 272 GLU A N 1
ATOM 2074 C CA . GLU A 1 277 ? -16.577 8.955 13.739 1.00 21.18 272 GLU A CA 1
ATOM 2075 C C . GLU A 1 277 ? -17.592 8.411 14.748 1.00 22.65 272 GLU A C 1
ATOM 2076 O O . GLU A 1 277 ? -18.490 7.634 14.406 1.00 22.78 272 GLU A O 1
ATOM 2080 N N . GLY A 1 278 ? -17.449 8.821 16.006 1.00 20.89 273 GLY A N 1
ATOM 2081 C CA . GLY A 1 278 ? -18.328 8.335 17.053 1.00 23.45 273 GLY A CA 1
ATOM 2082 C C . GLY A 1 278 ? -17.805 7.133 17.811 1.00 22.34 273 GLY A C 1
ATOM 2083 O O . GLY A 1 278 ? -18.455 6.702 18.777 1.00 19.97 273 GLY A O 1
ATOM 2084 N N . SER A 1 279 ? -16.653 6.586 17.406 1.00 22.16 274 SER A N 1
ATOM 2085 C CA . SER A 1 279 ? -16.010 5.494 18.132 1.00 21.90 274 SER A CA 1
ATOM 2086 C C . SER A 1 279 ? -15.364 6.008 19.411 1.00 20.47 274 SER A C 1
ATOM 2087 O O . SER A 1 279 ? -14.977 7.175 19.512 1.00 20.97 274 SER A O 1
ATOM 2090 N N . LYS A 1 280 ? -15.223 5.112 20.385 1.00 18.89 275 LYS A N 1
ATOM 2091 C CA . LYS A 1 280 ? -14.619 5.449 21.662 1.00 19.67 275 LYS A CA 1
ATOM 2092 C C . LYS A 1 280 ? -13.469 4.496 21.962 1.00 19.12 275 LYS A C 1
ATOM 2093 O O . LYS A 1 280 ? -13.471 3.338 21.535 1.00 17.16 275 LYS A O 1
ATOM 2099 N N . LEU A 1 281 ? -12.483 5.004 22.697 1.00 20.25 276 LEU A N 1
ATOM 2100 C CA . LEU A 1 281 ? -11.423 4.201 23.300 1.00 17.65 276 LEU A CA 1
ATOM 2101 C C . LEU A 1 281 ? -11.585 4.290 24.811 1.00 18.75 276 LEU A C 1
ATOM 2102 O O . LEU A 1 281 ? -11.509 5.383 25.381 1.00 19.02 276 LEU A O 1
ATOM 2107 N N . ASN A 1 282 ? -11.834 3.148 25.447 1.00 19.33 277 ASN A N 1
ATOM 2108 C CA . ASN A 1 282 ? -12.252 3.080 26.847 1.00 18.04 277 ASN A CA 1
ATOM 2109 C C . ASN A 1 282 ? -13.288 4.164 27.171 1.00 21.43 277 ASN A C 1
ATOM 2110 O O . ASN A 1 282 ? -13.175 4.919 28.141 1.00 21.34 277 ASN A O 1
ATOM 2115 N N . ASN A 1 283 ? -14.310 4.239 26.312 1.00 20.75 278 ASN A N 1
ATOM 2116 C CA . ASN A 1 283 ? -15.521 5.012 26.560 1.00 21.05 278 ASN A CA 1
ATOM 2117 C C . ASN A 1 283 ? -15.267 6.514 26.576 1.00 21.79 278 ASN A C 1
ATOM 2118 O O . ASN A 1 283 ? -15.995 7.270 27.235 1.00 22.42 278 ASN A O 1
ATOM 2123 N N . LYS A 1 284 ? -14.255 6.957 25.833 1.00 21.48 279 LYS A N 1
ATOM 2124 C CA . LYS A 1 284 ? -13.967 8.372 25.668 1.00 21.14 279 LYS A CA 1
ATOM 2125 C C . LYS A 1 284 ? -13.530 8.619 24.231 1.00 21.12 279 LYS A C 1
ATOM 2126 O O . LYS A 1 284 ? -12.954 7.741 23.585 1.00 19.93 279 LYS A O 1
ATOM 2132 N N . ALA A 1 285 ? -13.833 9.810 23.721 1.00 23.25 280 ALA A N 1
ATOM 2133 C CA . ALA A 1 285 ? -13.296 10.198 22.424 1.00 24.10 280 ALA A CA 1
ATOM 2134 C C . ALA A 1 285 ? -11.777 10.191 22.492 1.00 24.63 280 ALA A C 1
ATOM 2135 O O . ALA A 1 285 ? -11.189 10.369 23.561 1.00 25.98 280 ALA A O 1
ATOM 2137 N N . VAL A 1 286 ? -11.136 9.960 21.348 1.00 23.36 281 VAL A N 1
ATOM 2138 C CA . VAL A 1 286 ? -9.678 9.889 21.308 1.00 27.56 281 VAL A CA 1
ATOM 2139 C C . VAL A 1 286 ? -9.157 11.205 20.770 1.00 27.74 281 VAL A C 1
ATOM 2140 O O . VAL A 1 286 ? -9.822 11.897 19.985 1.00 27.61 281 VAL A O 1
ATOM 2144 N N . THR A 1 287 ? -7.968 11.569 21.228 1.00 28.20 282 THR A N 1
ATOM 2145 C CA . THR A 1 287 ? -7.194 12.650 20.653 1.00 27.45 282 THR A CA 1
ATOM 2146 C C . THR A 1 287 ? -6.015 12.049 19.897 1.00 28.33 282 THR A C 1
ATOM 2147 O O . THR A 1 287 ? -5.582 10.929 20.186 1.00 26.80 282 THR A O 1
ATOM 2151 N N . ALA A 1 288 ? -5.526 12.787 18.898 1.00 25.94 283 ALA A N 1
ATOM 2152 C CA . ALA A 1 288 ? -4.407 12.299 18.099 1.00 26.14 283 ALA A CA 1
ATOM 2153 C C . ALA A 1 288 ? -3.213 11.951 18.976 1.00 25.94 283 ALA A C 1
ATOM 2154 O O . ALA A 1 288 ? -2.566 10.914 18.780 1.00 24.88 283 ALA A O 1
ATOM 2156 N N . SER A 1 289 ? -2.918 12.796 19.967 1.00 26.87 284 SER A N 1
ATOM 2157 C CA . SER A 1 289 ? -1.725 12.581 20.779 1.00 27.89 284 SER A CA 1
ATOM 2158 C C . SER A 1 289 ? -1.830 11.296 21.592 1.00 28.78 284 SER A C 1
ATOM 2159 O O . SER A 1 289 ? -0.840 10.572 21.746 1.00 28.17 284 SER A O 1
ATOM 2162 N N . ASP A 1 290 ? -3.024 10.976 22.099 1.00 28.91 285 ASP A N 1
ATOM 2163 C CA . ASP A 1 290 ? -3.148 9.788 22.939 1.00 30.88 285 ASP A CA 1
ATOM 2164 C C . ASP A 1 290 ? -3.105 8.502 22.123 1.00 27.98 285 ASP A C 1
ATOM 2165 O O . ASP A 1 290 ? -2.575 7.492 22.602 1.00 28.79 285 ASP A O 1
ATOM 2170 N N . ILE A 1 291 ? -3.608 8.520 20.885 1.00 24.45 286 ILE A N 1
ATOM 2171 C CA . ILE A 1 291 ? -3.737 7.279 20.131 1.00 24.31 286 ILE A CA 1
ATOM 2172 C C . ILE A 1 291 ? -2.492 6.944 19.309 1.00 21.52 286 ILE A C 1
ATOM 2173 O O . ILE A 1 291 ? -2.339 5.783 18.903 1.00 22.53 286 ILE A O 1
ATOM 2178 N N . TYR A 1 292 ? -1.592 7.914 19.079 1.00 24.12 287 TYR A N 1
ATOM 2179 C CA . TYR A 1 292 ? -0.358 7.760 18.298 1.00 21.70 287 TYR A CA 1
ATOM 2180 C C . TYR A 1 292 ? 0.414 6.496 18.695 1.00 20.97 287 TYR A C 1
ATOM 2181 O O . TYR A 1 292 ? 0.924 6.421 19.827 1.00 21.92 287 TYR A O 1
ATOM 2190 N N . PRO A 1 293 ? 0.566 5.518 17.796 1.00 19.93 288 PRO A N 1
ATOM 2191 C CA . PRO A 1 293 ? 1.104 4.211 18.199 1.00 19.62 288 PRO A CA 1
ATOM 2192 C C . PRO A 1 293 ? 2.613 4.284 18.345 1.00 19.55 288 PRO A C 1
ATOM 2193 O O . PRO A 1 293 ? 3.335 4.510 17.372 1.00 23.20 288 PRO A O 1
ATOM 2197 N N . GLU A 1 294 ? 3.079 4.092 19.557 1.00 19.82 289 GLU A N 1
ATOM 2198 C CA . GLU A 1 294 ? 4.491 4.210 19.864 1.00 19.76 289 GLU A CA 1
ATOM 2199 C C . GLU A 1 294 ? 5.159 2.859 19.635 1.00 19.24 289 GLU A C 1
ATOM 2200 O O . GLU A 1 294 ? 4.542 1.904 19.152 1.00 18.83 289 GLU A O 1
ATOM 2206 N N . ASP A 1 295 ? 6.447 2.775 19.956 1.00 18.08 290 ASP A N 1
ATOM 2207 C CA . ASP A 1 295 ? 7.126 1.493 19.922 1.00 19.67 290 ASP A CA 1
ATOM 2208 C C . ASP A 1 295 ? 6.443 0.547 20.902 1.00 17.41 290 ASP A C 1
ATOM 2209 O O . ASP A 1 295 ? 6.083 0.942 22.011 1.00 19.57 290 ASP A O 1
ATOM 2214 N N . GLY A 1 296 ? 6.205 -0.692 20.467 1.00 15.35 291 GLY A N 1
ATOM 2215 C CA . GLY A 1 296 ? 5.549 -1.672 21.297 1.00 15.60 291 GLY A CA 1
ATOM 2216 C C . GLY A 1 296 ? 4.045 -1.695 21.146 1.00 15.97 291 GLY A C 1
ATOM 2217 O O . GLY A 1 296 ? 3.367 -2.381 21.924 1.00 16.76 291 GLY A O 1
ATOM 2218 N N . SER A 1 297 ? 3.502 -0.966 20.180 1.00 14.07 292 SER A N 1
ATOM 2219 C CA . SER A 1 297 ? 2.059 -0.907 20.013 1.00 14.14 292 SER A CA 1
ATOM 2220 C C . SER A 1 297 ? 1.551 -2.122 19.243 1.00 13.93 292 SER A C 1
ATOM 2221 O O . SER A 1 297 ? 2.228 -2.670 18.372 1.00 11.84 292 SER A O 1
ATOM 2224 N N . HIS A 1 298 ? 0.330 -2.544 19.567 1.00 13.36 293 HIS A N 1
ATOM 2225 C CA . HIS A 1 298 ? -0.315 -3.554 18.743 1.00 13.01 293 HIS A CA 1
ATOM 2226 C C . HIS A 1 298 ? -1.820 -3.408 18.878 1.00 11.94 293 HIS A C 1
ATOM 2227 O O . HIS A 1 298 ? -2.317 -2.892 19.880 1.00 13.64 293 HIS A O 1
ATOM 2234 N N . VAL A 1 299 ? -2.519 -3.810 17.825 1.00 11.89 294 VAL A N 1
ATOM 2235 C CA . VAL A 1 299 ? -3.980 -3.877 17.790 1.00 12.62 294 VAL A CA 1
ATOM 2236 C C . VAL A 1 299 ? -4.364 -5.351 17.778 1.00 12.82 294 VAL A C 1
ATOM 2237 O O . VAL A 1 299 ? -3.852 -6.118 16.954 1.00 11.22 294 VAL A O 1
ATOM 2241 N N . ASP A 1 300 ? -5.274 -5.746 18.673 1.00 13.67 295 ASP A N 1
ATOM 2242 C CA . ASP A 1 300 ? -5.703 -7.133 18.807 1.00 11.75 295 ASP A CA 1
ATOM 2243 C C . ASP A 1 300 ? -7.185 -7.242 18.472 1.00 13.23 295 ASP A C 1
ATOM 2244 O O . ASP A 1 300 ? -8.007 -6.525 19.042 1.00 13.28 295 ASP A O 1
ATOM 2249 N N . ILE A 1 301 ? -7.509 -8.140 17.557 1.00 11.10 296 ILE A N 1
ATOM 2250 C CA . ILE A 1 301 ? -8.867 -8.343 17.057 1.00 12.51 296 ILE A CA 1
ATOM 2251 C C . ILE A 1 301 ? -9.292 -9.716 17.565 1.00 11.68 296 ILE A C 1
ATOM 2252 O O . ILE A 1 301 ? -8.866 -10.741 17.031 1.00 10.63 296 ILE A O 1
ATOM 2257 N N . GLU A 1 302 ? -10.149 -9.757 18.581 1.00 14.00 297 GLU A N 1
ATOM 2258 C CA . GLU A 1 302 ? -10.538 -11.013 19.209 1.00 11.44 297 GLU A CA 1
ATOM 2259 C C . GLU A 1 302 ? -11.921 -11.426 18.722 1.00 14.75 297 GLU A C 1
ATOM 2260 O O . GLU A 1 302 ? -12.871 -10.629 18.775 1.00 12.65 297 GLU A O 1
ATOM 2266 N N . MET A 1 303 ? -12.038 -12.654 18.231 1.00 12.59 298 MET A N 1
ATOM 2267 C CA . MET A 1 303 ? -13.341 -13.172 17.816 1.00 13.48 298 MET A CA 1
ATOM 2268 C C . MET A 1 303 ? -13.882 -14.202 18.790 1.00 14.47 298 MET A C 1
ATOM 2269 O O . MET A 1 303 ? -13.207 -15.178 19.130 1.00 13.42 298 MET A O 1
ATOM 2274 N N . TYR A 1 304 ? -15.112 -13.953 19.243 1.00 14.06 299 TYR A N 1
ATOM 2275 C CA . TYR A 1 304 ? -15.776 -14.733 20.264 1.00 14.63 299 TYR A CA 1
ATOM 2276 C C . TYR A 1 304 ? -16.957 -15.463 19.645 1.00 16.88 299 TYR A C 1
ATOM 2277 O O . TYR A 1 304 ? -17.563 -14.991 18.683 1.00 15.49 299 TYR A O 1
ATOM 2286 N N . GLN A 1 305 ? -17.245 -16.631 20.195 1.00 18.27 300 GLN A N 1
ATOM 2287 C CA . GLN A 1 305 ? -18.380 -17.439 19.781 1.00 19.39 300 GLN A CA 1
ATOM 2288 C C . GLN A 1 305 ? -19.041 -17.940 21.047 1.00 23.01 300 GLN A C 1
ATOM 2289 O O . GLN A 1 305 ? -18.419 -18.664 21.830 1.00 23.82 300 GLN A O 1
ATOM 2295 N N . GLU A 1 306 ? -20.277 -17.518 21.262 1.00 23.85 301 GLU A N 1
ATOM 2296 C CA . GLU A 1 306 ? -21.120 -18.016 22.339 1.00 24.19 301 GLU A CA 1
ATOM 2297 C C . GLU A 1 306 ? -22.250 -18.784 21.673 1.00 26.30 301 GLU A C 1
ATOM 2298 O O . GLU A 1 306 ? -23.127 -18.177 21.050 1.00 26.51 301 GLU A O 1
ATOM 2300 N N . ASN A 1 307 ? -22.228 -20.112 21.800 1.00 26.99 302 ASN A N 1
ATOM 2301 C CA . ASN A 1 307 ? -23.134 -20.965 21.040 1.00 28.02 302 ASN A CA 1
ATOM 2302 C C . ASN A 1 307 ? -23.015 -20.623 19.558 1.00 29.91 302 ASN A C 1
ATOM 2303 O O . ASN A 1 307 ? -21.954 -20.837 18.963 1.00 28.38 302 ASN A O 1
ATOM 2305 N N . ASN A 1 308 ? -24.063 -20.054 18.955 1.00 28.02 303 ASN A N 1
ATOM 2306 C CA . ASN A 1 308 ? -24.018 -19.706 17.537 1.00 27.67 303 ASN A CA 1
ATOM 2307 C C . ASN A 1 308 ? -23.741 -18.225 17.269 1.00 28.87 303 ASN A C 1
ATOM 2308 O O . ASN A 1 308 ? -23.748 -17.815 16.102 1.00 28.91 303 ASN A O 1
ATOM 2313 N N . LYS A 1 309 ? -23.498 -17.412 18.300 1.00 26.50 304 LYS A N 1
ATOM 2314 C CA . LYS A 1 309 ? -23.379 -15.963 18.146 1.00 24.30 304 LYS A CA 1
ATOM 2315 C C . LYS A 1 309 ? -21.907 -15.565 18.133 1.00 20.55 304 LYS A C 1
ATOM 2316 O O . LYS A 1 309 ? -21.225 -15.728 19.143 1.00 20.53 304 LYS A O 1
ATOM 2318 N N . TRP A 1 310 ? -21.436 -15.017 17.006 1.00 19.37 305 TRP A N 1
ATOM 2319 C CA . TRP A 1 310 ? -20.074 -14.508 16.865 1.00 18.17 305 TRP A CA 1
ATOM 2320 C C . TRP A 1 310 ? -20.049 -13.004 17.096 1.00 17.33 305 TRP A C 1
ATOM 2321 O O . TRP A 1 310 ? -20.933 -12.277 16.632 1.00 16.83 305 TRP A O 1
ATOM 2332 N N . SER A 1 311 ? -19.016 -12.537 17.790 1.00 15.21 306 SER A N 1
ATOM 2333 C CA . SER A 1 311 ? -18.834 -11.111 18.003 1.00 13.45 306 SER A CA 1
ATOM 2334 C C . SER A 1 311 ? -17.349 -10.814 17.907 1.00 12.90 306 SER A C 1
ATOM 2335 O O . SER A 1 311 ? -16.518 -11.717 17.978 1.00 14.19 306 SER A O 1
ATOM 2338 N N . VAL A 1 312 ? -17.024 -9.540 17.752 1.00 13.27 307 VAL A N 1
ATOM 2339 C CA . VAL A 1 312 ? -15.642 -9.110 17.562 1.00 11.09 307 VAL A CA 1
ATOM 2340 C C . VAL A 1 312 ? -15.324 -8.033 18.592 1.00 14.72 307 VAL A C 1
ATOM 2341 O O . VAL A 1 312 ? -16.100 -7.090 18.771 1.00 15.05 307 VAL A O 1
ATOM 2345 N N . LYS A 1 313 ? -14.189 -8.178 19.275 1.00 14.79 308 LYS A N 1
ATOM 2346 C CA . LYS A 1 313 ? -13.725 -7.197 20.242 1.00 13.60 308 LYS A CA 1
ATOM 2347 C C . LYS A 1 313 ? -12.376 -6.686 19.769 1.00 14.12 308 LYS A C 1
ATOM 2348 O O . LYS A 1 313 ? -11.563 -7.465 19.262 1.00 13.07 308 LYS A O 1
ATOM 2354 N N . LEU A 1 314 ? -12.167 -5.374 19.904 1.00 14.06 309 LEU A N 1
ATOM 2355 C CA . LEU A 1 314 ? -10.961 -4.698 19.420 1.00 12.81 309 LEU A CA 1
ATOM 2356 C C . LEU A 1 314 ? -10.234 -4.089 20.605 1.00 13.39 309 LEU A C 1
ATOM 2357 O O . LEU A 1 314 ? -10.803 -3.265 21.328 1.00 12.98 309 LEU A O 1
ATOM 2362 N N . VAL A 1 315 ? -8.972 -4.467 20.784 1.00 12.94 310 VAL A N 1
ATOM 2363 C CA . VAL A 1 315 ? -8.181 -4.023 21.919 1.00 13.74 310 VAL A CA 1
ATOM 2364 C C . VAL A 1 315 ? -6.906 -3.392 21.367 1.00 13.23 310 VAL A C 1
ATOM 2365 O O . VAL A 1 315 ? -6.287 -3.944 20.450 1.00 14.32 310 VAL A O 1
ATOM 2369 N N . TYR A 1 316 ? -6.550 -2.220 21.888 1.00 13.52 311 TYR A N 1
ATOM 2370 C CA . TYR A 1 316 ? -5.434 -1.440 21.376 1.00 13.18 311 TYR A CA 1
ATOM 2371 C C . TYR A 1 316 ? -4.430 -1.175 22.493 1.00 13.75 311 TYR A C 1
ATOM 2372 O O . TYR A 1 316 ? -4.796 -0.688 23.566 1.00 14.03 311 TYR A O 1
ATOM 2381 N N . VAL A 1 317 ? -3.163 -1.483 22.231 1.00 14.05 312 VAL A N 1
ATOM 2382 C CA . VAL A 1 317 ? -2.069 -1.171 23.140 1.00 12.97 312 VAL A CA 1
ATOM 2383 C C . VAL A 1 317 ? -1.201 -0.152 22.413 1.00 13.29 312 VAL A C 1
ATOM 2384 O O . VAL A 1 317 ? -0.622 -0.465 21.368 1.00 12.98 312 VAL A O 1
ATOM 2388 N N . SER A 1 318 ? -1.162 1.087 22.913 1.00 12.60 313 SER A N 1
ATOM 2389 C CA . SER A 1 318 ? -0.541 2.187 22.176 1.00 14.80 313 SER A CA 1
ATOM 2390 C C . SER A 1 318 ? 0.979 2.235 22.332 1.00 16.77 313 SER A C 1
ATOM 2391 O O . SER A 1 318 ? 1.629 3.093 21.722 1.00 16.30 313 SER A O 1
ATOM 2394 N N . GLY A 1 319 ? 1.562 1.341 23.104 1.00 15.74 314 GLY A N 1
ATOM 2395 C CA . GLY A 1 319 ? 3.006 1.340 23.213 1.00 17.54 314 GLY A CA 1
ATOM 2396 C C . GLY A 1 319 ? 3.453 0.481 24.367 1.00 19.16 314 GLY A C 1
ATOM 2397 O O . GLY A 1 319 ? 2.645 -0.026 25.153 1.00 18.49 314 GLY A O 1
ATOM 2398 N N . LYS A 1 320 ? 4.775 0.313 24.441 1.00 18.58 315 LYS A N 1
ATOM 2399 C CA . LYS A 1 320 ? 5.403 -0.441 25.515 1.00 19.85 315 LYS A CA 1
ATOM 2400 C C . LYS A 1 320 ? 4.866 -0.014 26.877 1.00 21.58 315 LYS A C 1
ATOM 2401 O O . LYS A 1 320 ? 4.850 1.177 27.211 1.00 21.87 315 LYS A O 1
ATOM 2407 N N . ASP A 1 321 ? 4.420 -1.002 27.654 1.00 18.94 316 ASP A N 1
ATOM 2408 C CA . ASP A 1 321 ? 3.969 -0.888 29.040 1.00 20.68 316 ASP A CA 1
ATOM 2409 C C . ASP A 1 321 ? 2.640 -0.156 29.174 1.00 20.13 316 ASP A C 1
ATOM 2410 O O . ASP A 1 321 ? 2.175 0.049 30.302 1.00 21.08 316 ASP A O 1
ATOM 2415 N N . LYS A 1 322 ? 2.010 0.236 28.073 1.00 20.83 317 LYS A N 1
ATOM 2416 C CA . LYS A 1 322 ? 0.699 0.863 28.126 1.00 20.58 317 LYS A CA 1
ATOM 2417 C C . LYS A 1 322 ? -0.381 -0.188 28.349 1.00 21.13 317 LYS A C 1
ATOM 2418 O O . LYS A 1 322 ? -0.321 -1.291 27.798 1.00 21.06 317 LYS A O 1
ATOM 2424 N N . GLN A 1 323 ? -1.370 0.159 29.167 1.00 22.54 318 GLN A N 1
ATOM 2425 C CA . GLN A 1 323 ? -2.460 -0.766 29.423 1.00 20.50 318 GLN A CA 1
ATOM 2426 C C . GLN A 1 323 ? -3.346 -0.887 28.185 1.00 18.24 318 GLN A C 1
ATOM 2427 O O . GLN A 1 323 ? -3.552 0.099 27.469 1.00 18.08 318 GLN A O 1
ATOM 2433 N N . PRO A 1 324 ? -3.857 -2.082 27.895 1.00 18.09 319 PRO A N 1
ATOM 2434 C CA . PRO A 1 324 ? -4.799 -2.237 26.783 1.00 18.70 319 PRO A CA 1
ATOM 2435 C C . PRO A 1 324 ? -6.019 -1.352 26.997 1.00 16.96 319 PRO A C 1
ATOM 2436 O O . PRO A 1 324 ? -6.433 -1.098 28.131 1.00 20.30 319 PRO A O 1
ATOM 2440 N N . GLN A 1 325 ? -6.578 -0.867 25.892 1.00 15.99 320 GLN A N 1
ATOM 2441 C CA . GLN A 1 325 ? -7.839 -0.130 25.909 1.00 16.15 320 GLN A CA 1
ATOM 2442 C C . GLN A 1 325 ? -8.753 -0.714 24.850 1.00 15.42 320 GLN A C 1
ATOM 2443 O O . GLN A 1 325 ? -8.292 -1.083 23.768 1.00 15.35 320 GLN A O 1
ATOM 2449 N N . THR A 1 326 ? -10.051 -0.757 25.146 1.00 13.51 321 THR A N 1
ATOM 2450 C CA . THR A 1 326 ? -11.029 -1.370 24.250 1.00 16.68 321 THR A CA 1
ATOM 2451 C C . THR A 1 326 ? -11.730 -0.331 23.382 1.00 15.84 321 THR A C 1
ATOM 2452 O O . THR A 1 326 ? -12.234 0.676 23.885 1.00 18.49 321 THR A O 1
ATOM 2456 N N . ILE A 1 327 ? -11.752 -0.591 22.080 1.00 14.44 322 ILE A N 1
ATOM 2457 C CA . ILE A 1 327 ? -12.427 0.254 21.110 1.00 17.65 322 ILE A CA 1
ATOM 2458 C C . ILE A 1 327 ? -13.895 -0.139 21.095 1.00 17.09 322 ILE A C 1
ATOM 2459 O O . ILE A 1 327 ? -14.222 -1.328 21.131 1.00 19.45 322 ILE A O 1
ATOM 2464 N N . THR A 1 328 ? -14.790 0.842 21.086 1.00 18.48 323 THR A N 1
ATOM 2465 C CA . THR A 1 328 ? -16.214 0.568 20.891 1.00 17.45 323 THR A CA 1
ATOM 2466 C C . THR A 1 328 ? -16.699 1.370 19.692 1.00 20.24 323 THR A C 1
ATOM 2467 O O . THR A 1 328 ? -16.564 2.598 19.666 1.00 22.18 323 THR A O 1
ATOM 2471 N N . LEU A 1 329 ? -17.260 0.681 18.702 1.00 21.78 324 LEU A N 1
ATOM 2472 C CA . LEU A 1 329 ? -17.758 1.350 17.510 1.00 20.57 324 LEU A CA 1
ATOM 2473 C C . LEU A 1 329 ? -19.054 2.102 17.831 1.00 20.79 324 LEU A C 1
ATOM 2474 O O . LEU A 1 329 ? -19.687 1.844 18.856 1.00 20.82 324 LEU A O 1
ATOM 2479 N N . PRO A 1 330 ? -19.458 3.064 16.992 1.00 21.42 325 PRO A N 1
ATOM 2480 C CA . PRO A 1 330 ? -20.688 3.812 17.299 1.00 24.28 325 PRO A CA 1
ATOM 2481 C C . PRO A 1 330 ? -21.886 2.883 17.211 1.00 23.67 325 PRO A C 1
ATOM 2482 O O . PRO A 1 330 ? -22.108 2.236 16.186 1.00 26.74 325 PRO A O 1
ATOM 2486 N N . GLY A 1 331 ? -22.623 2.778 18.315 1.00 26.85 326 GLY A N 1
ATOM 2487 C CA . GLY A 1 331 ? -23.825 1.978 18.377 1.00 25.00 326 GLY A CA 1
ATOM 2488 C C . GLY A 1 331 ? -23.630 0.522 18.750 1.00 23.49 326 GLY A C 1
ATOM 2489 O O . GLY A 1 331 ? -24.617 -0.229 18.791 1.00 23.47 326 GLY A O 1
ATOM 2490 N N . CYS A 1 332 ? -22.410 0.095 19.053 1.00 24.04 327 CYS A N 1
ATOM 2491 C CA . CYS A 1 332 ? -22.163 -1.306 19.343 1.00 21.66 327 CYS A CA 1
ATOM 2492 C C . CYS A 1 332 ? -21.465 -1.455 20.687 1.00 26.54 327 CYS A C 1
ATOM 2493 O O . CYS A 1 332 ? -20.851 -0.513 21.199 1.00 28.22 327 CYS A O 1
ATOM 2496 N N . GLN A 1 333 ? -21.539 -2.675 21.232 1.00 21.65 328 GLN A N 1
ATOM 2497 C CA . GLN A 1 333 ? -20.906 -3.032 22.497 1.00 20.98 328 GLN A CA 1
ATOM 2498 C C . GLN A 1 333 ? -19.435 -3.409 22.309 1.00 17.30 328 GLN A C 1
ATOM 2499 O O . GLN A 1 333 ? -18.922 -3.509 21.191 1.00 18.18 328 GLN A O 1
ATOM 2501 N N . GLU A 1 334 ? -18.758 -3.670 23.433 1.00 16.91 329 GLU A N 1
ATOM 2502 C CA . GLU A 1 334 ? -17.350 -4.070 23.372 1.00 17.67 329 GLU A CA 1
ATOM 2503 C C . GLU A 1 334 ? -17.182 -5.358 22.572 1.00 16.14 329 GLU A C 1
ATOM 2504 O O . GLU A 1 334 ? -16.255 -5.484 21.765 1.00 14.83 329 GLU A O 1
ATOM 2510 N N . LYS A 1 335 ? -18.058 -6.336 22.793 1.00 13.29 330 LYS A N 1
ATOM 2511 C CA . LYS A 1 335 ? -18.112 -7.520 21.937 1.00 14.43 330 LYS A CA 1
ATOM 2512 C C . LYS A 1 335 ? -19.242 -7.258 20.946 1.00 15.98 330 LYS A C 1
ATOM 2513 O O . LYS A 1 335 ? -20.421 -7.390 21.283 1.00 16.70 330 LYS A O 1
ATOM 2519 N N . CYS A 1 336 ? -18.878 -6.835 19.737 1.00 16.22 331 CYS A N 1
ATOM 2520 C CA . CYS A 1 336 ? -19.866 -6.370 18.759 1.00 17.37 331 CYS A CA 1
ATOM 2521 C C . CYS A 1 336 ? -20.298 -7.525 17.860 1.00 15.57 331 CYS A C 1
ATOM 2522 O O . CYS A 1 336 ? -19.455 -8.073 17.143 1.00 14.07 331 CYS A O 1
ATOM 2525 N N . PRO A 1 337 ? -21.571 -7.918 17.845 1.00 14.76 332 PRO A N 1
ATOM 2526 C CA . PRO A 1 337 ? -21.974 -9.059 17.003 1.00 14.69 332 PRO A CA 1
ATOM 2527 C C . PRO A 1 337 ? -21.494 -8.888 15.572 1.00 14.45 332 PRO A C 1
ATOM 2528 O O . PRO A 1 337 ? -21.501 -7.785 15.024 1.00 14.73 332 PRO A O 1
ATOM 2532 N N . TYR A 1 338 ? -21.062 -9.998 14.970 1.00 14.19 333 TYR A N 1
ATOM 2533 C CA . TYR A 1 338 ? -20.248 -9.919 13.756 1.00 14.65 333 TYR A CA 1
ATOM 2534 C C . TYR A 1 338 ? -20.920 -9.112 12.648 1.00 16.14 333 TYR A C 1
ATOM 2535 O O . TYR A 1 338 ? -20.278 -8.268 12.009 1.00 17.47 333 TYR A O 1
ATOM 2544 N N . GLU A 1 339 ? -22.202 -9.384 12.367 1.00 14.87 334 GLU A N 1
ATOM 2545 C CA . GLU A 1 339 ? -22.843 -8.711 11.237 1.00 15.83 334 GLU A CA 1
ATOM 2546 C C . GLU A 1 339 ? -23.005 -7.220 11.499 1.00 15.97 334 GLU A C 1
ATOM 2547 O O . GLU A 1 339 ? -22.963 -6.413 10.564 1.00 15.73 334 GLU A O 1
ATOM 2553 N N . GLN A 1 340 ? -23.192 -6.838 12.757 1.00 14.34 335 GLN A N 1
ATOM 2554 C CA . GLN A 1 340 ? -23.312 -5.426 13.081 1.00 14.88 335 GLN A CA 1
ATOM 2555 C C . GLN A 1 340 ? -21.961 -4.745 12.974 1.00 15.98 335 GLN A C 1
ATOM 2556 O O . GLN A 1 340 ? -21.866 -3.622 12.462 1.00 15.05 335 GLN A O 1
ATOM 2562 N N . PHE A 1 341 ? -20.908 -5.449 13.419 1.00 14.33 336 PHE A N 1
ATOM 2563 C CA . PHE A 1 341 ? -19.525 -4.974 13.322 1.00 14.73 336 PHE A CA 1
ATOM 2564 C C . PHE A 1 341 ? -19.118 -4.753 11.871 1.00 16.70 336 PHE A C 1
ATOM 2565 O O . PHE A 1 341 ? -18.583 -3.695 11.507 1.00 14.52 336 PHE A O 1
ATOM 2573 N N . LYS A 1 342 ? -19.381 -5.740 11.018 1.00 17.37 337 LYS A N 1
ATOM 2574 C CA . LYS A 1 342 ? -19.053 -5.586 9.609 1.00 18.26 337 LYS A CA 1
ATOM 2575 C C . LYS A 1 342 ? -19.850 -4.440 8.984 1.00 17.62 337 LYS A C 1
ATOM 2576 O O . LYS A 1 342 ? -19.292 -3.619 8.243 1.00 16.70 337 LYS A O 1
ATOM 2582 N N . SER A 1 343 ? -21.147 -4.341 9.308 1.00 16.95 338 SER A N 1
ATOM 2583 C CA . SER A 1 343 ? -21.977 -3.242 8.810 1.00 17.22 338 SER A CA 1
ATOM 2584 C C . SER A 1 343 ? -21.469 -1.884 9.292 1.00 16.58 338 SER A C 1
ATOM 2585 O O . SER A 1 343 ? -21.360 -0.935 8.507 1.00 19.09 338 SER A O 1
ATOM 2588 N N . ALA A 1 344 ? -21.160 -1.766 10.584 1.00 17.59 339 ALA A N 1
ATOM 2589 C CA . ALA A 1 344 ? -20.550 -0.532 11.096 1.00 17.49 339 ALA A CA 1
ATOM 2590 C C . ALA A 1 344 ? -19.286 -0.107 10.352 1.00 18.85 339 ALA A C 1
ATOM 2591 O O . ALA A 1 344 ? -18.936 1.080 10.376 1.00 17.00 339 ALA A O 1
ATOM 2593 N N . LEU A 1 345 ? -18.576 -1.038 9.710 1.00 17.40 340 LEU A N 1
ATOM 2594 C CA . LEU A 1 345 ? -17.316 -0.719 9.048 1.00 19.14 340 LEU A CA 1
ATOM 2595 C C . LEU A 1 345 ? -17.404 -0.793 7.524 1.00 19.17 340 LEU A C 1
ATOM 2596 O O . LEU A 1 345 ? -16.370 -0.826 6.852 1.00 17.13 340 LEU A O 1
ATOM 2601 N N . GLN A 1 346 ? -18.609 -0.815 6.952 1.00 17.82 341 GLN A N 1
ATOM 2602 C CA . GLN A 1 346 ? -18.703 -0.915 5.498 1.00 17.29 341 GLN A CA 1
ATOM 2603 C C . GLN A 1 346 ? -18.321 0.376 4.789 1.00 19.16 341 GLN A C 1
ATOM 2604 O O . GLN A 1 346 ? -17.824 0.317 3.661 1.00 19.27 341 GLN A O 1
ATOM 2610 N N . LYS A 1 347 ? -18.556 1.538 5.411 1.00 20.59 342 LYS A N 1
ATOM 2611 C CA . LYS A 1 347 ? -18.509 2.802 4.672 1.00 23.39 342 LYS A CA 1
ATOM 2612 C C . LYS A 1 347 ? -17.158 3.021 3.996 1.00 20.81 342 LYS A C 1
ATOM 2613 O O . LYS A 1 347 ? -17.092 3.489 2.849 1.00 19.34 342 LYS A O 1
ATOM 2617 N N . TYR A 1 348 ? -16.071 2.693 4.692 1.00 20.32 343 TYR A N 1
ATOM 2618 C CA . TYR A 1 348 ? -14.723 2.977 4.233 1.00 20.98 343 TYR A CA 1
ATOM 2619 C C . TYR A 1 348 ? -13.979 1.723 3.798 1.00 19.76 343 TYR A C 1
ATOM 2620 O O . TYR A 1 348 ? -12.774 1.787 3.540 1.00 19.94 343 TYR A O 1
ATOM 2629 N N . LYS A 1 349 ? -14.659 0.584 3.733 1.00 18.46 344 LYS A N 1
ATOM 2630 C CA . LYS A 1 349 ? -14.091 -0.613 3.131 1.00 17.84 344 LYS A CA 1
ATOM 2631 C C . LYS A 1 349 ? -14.058 -0.485 1.609 1.00 17.97 344 LYS A C 1
ATOM 2632 O O . LYS A 1 349 ? -14.899 0.184 0.997 1.00 18.12 344 LYS A O 1
ATOM 2638 N N . ILE A 1 350 ? -13.064 -1.126 0.992 1.00 17.91 345 ILE A N 1
ATOM 2639 C CA . ILE A 1 350 ? -12.867 -1.031 -0.447 1.00 17.15 345 ILE A CA 1
ATOM 2640 C C . ILE A 1 350 ? -12.176 -2.301 -0.919 1.00 17.67 345 ILE A C 1
ATOM 2641 O O . ILE A 1 350 ? -11.357 -2.874 -0.203 1.00 16.38 345 ILE A O 1
ATOM 2646 N N . THR A 1 351 ? -12.515 -2.755 -2.123 1.00 18.33 346 THR A N 1
ATOM 2647 C CA . THR A 1 351 ? -11.803 -3.908 -2.669 1.00 20.40 346 THR A CA 1
ATOM 2648 C C . THR A 1 351 ? -10.558 -3.462 -3.436 1.00 19.01 346 THR A C 1
ATOM 2649 O O . THR A 1 351 ? -10.381 -2.285 -3.754 1.00 16.84 346 THR A O 1
ATOM 2653 N N . ASP A 1 352 ? -9.701 -4.441 -3.750 1.00 22.09 347 ASP A N 1
ATOM 2654 C CA . ASP A 1 352 ? -8.449 -4.159 -4.455 1.00 20.38 347 ASP A CA 1
ATOM 2655 C C . ASP A 1 352 ? -8.719 -3.526 -5.816 1.00 20.23 347 ASP A C 1
ATOM 2656 O O . ASP A 1 352 ? -8.101 -2.518 -6.175 1.00 19.23 347 ASP A O 1
ATOM 2661 N N . GLU A 1 353 ? -9.666 -4.086 -6.581 1.00 19.75 348 GLU A N 1
ATOM 2662 C CA . GLU A 1 353 ? -9.965 -3.508 -7.887 1.00 19.67 348 GLU A CA 1
ATOM 2663 C C . GLU A 1 353 ? -10.433 -2.069 -7.738 1.00 21.04 348 GLU A C 1
ATOM 2664 O O . GLU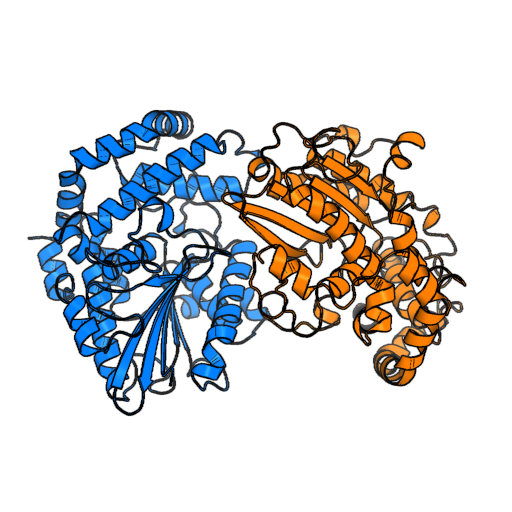 A 1 353 ? -10.000 -1.184 -8.491 1.00 21.23 348 GLU A O 1
ATOM 2666 N N . GLU A 1 354 ? -11.293 -1.815 -6.746 1.00 18.15 349 GLU A N 1
ATOM 2667 C CA . GLU A 1 354 ? -11.819 -0.475 -6.513 1.00 19.59 349 GLU A CA 1
ATOM 2668 C C . GLU A 1 354 ? -10.711 0.477 -6.080 1.00 21.02 349 GLU A C 1
ATOM 2669 O O . GLU A 1 354 ? -10.698 1.651 -6.476 1.00 21.16 349 GLU A O 1
ATOM 2675 N N . HIS A 1 355 ? -9.788 -0.020 -5.254 1.00 19.39 350 HIS A N 1
ATOM 2676 C CA . HIS A 1 355 ? -8.724 0.806 -4.687 1.00 18.26 350 HIS A CA 1
ATOM 2677 C C . HIS A 1 355 ? -7.737 1.258 -5.759 1.00 19.54 350 HIS A C 1
ATOM 2678 O O . HIS A 1 355 ? -7.283 2.410 -5.749 1.00 19.70 350 HIS A O 1
ATOM 2685 N N . GLN A 1 356 ? -7.385 0.372 -6.694 1.00 19.69 351 GLN A N 1
ATOM 2686 C CA . GLN A 1 356 ? -6.512 0.801 -7.779 1.00 20.77 351 GLN A CA 1
ATOM 2687 C C . GLN A 1 356 ? -7.174 1.877 -8.620 1.00 22.82 351 GLN A C 1
ATOM 2688 O O . GLN A 1 356 ? -6.527 2.865 -8.980 1.00 22.77 351 GLN A O 1
ATOM 2694 N N . LYS A 1 357 ? -8.476 1.726 -8.911 1.00 19.39 352 LYS A N 1
ATOM 2695 C CA . LYS A 1 357 ? -9.176 2.769 -9.652 1.00 24.32 352 LYS A CA 1
ATOM 2696 C C . LYS A 1 357 ? -9.272 4.057 -8.833 1.00 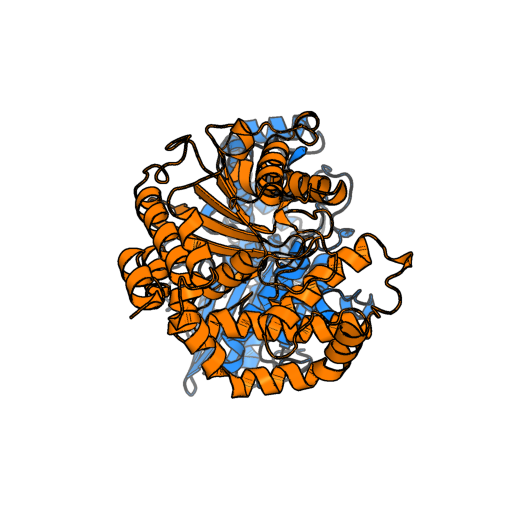23.20 352 LYS A C 1
ATOM 2697 O O . LYS A 1 357 ? -9.009 5.149 -9.349 1.00 25.46 352 LYS A O 1
ATOM 2699 N N . ALA A 1 358 ? -9.630 3.946 -7.549 1.00 18.67 353 ALA A N 1
ATOM 2700 C CA . ALA A 1 358 ? -9.741 5.125 -6.685 1.00 20.41 353 ALA A CA 1
ATOM 2701 C C . ALA A 1 358 ? -8.398 5.823 -6.480 1.00 22.32 353 ALA A C 1
ATOM 2702 O O . ALA A 1 358 ? -8.355 7.032 -6.205 1.00 18.58 353 ALA A O 1
ATOM 2704 N N . CYS A 1 359 ? -7.295 5.083 -6.584 1.00 17.88 354 CYS A N 1
ATOM 2705 C CA . CYS A 1 359 ? -6.002 5.730 -6.430 1.00 20.37 354 CYS A CA 1
ATOM 2706 C C . CYS A 1 359 ? -5.679 6.629 -7.619 1.00 20.61 354 CYS A C 1
ATOM 2707 O O . CYS A 1 359 ? -4.935 7.603 -7.465 1.00 22.55 354 CYS A O 1
ATOM 2710 N N . LYS A 1 360 ? -6.242 6.335 -8.798 1.00 20.87 355 LYS A N 1
ATOM 2711 C CA . LYS A 1 360 ? -5.794 6.911 -10.060 1.00 24.32 355 LYS A CA 1
ATOM 2712 C C . LYS A 1 360 ? -6.818 7.771 -10.785 1.00 28.98 355 LYS A C 1
ATOM 2713 O O . LYS A 1 360 ? -6.413 8.609 -11.601 1.00 27.92 355 LYS A O 1
ATOM 2719 N N . ASN A 1 361 ? -8.114 7.585 -10.536 1.00 31.21 356 ASN A N 1
ATOM 2720 C CA . ASN A 1 361 ? -9.175 8.247 -11.311 1.00 31.60 356 ASN A CA 1
ATOM 2721 C C . ASN A 1 361 ? -9.228 9.766 -11.179 1.00 38.97 356 ASN A C 1
ATOM 2722 O O . ASN A 1 361 ? -10.031 10.408 -11.866 1.00 42.68 356 ASN A O 1
ATOM 2728 N N . ASP B 1 7 ? 7.186 11.004 32.239 1.00 25.90 2 ASP B N 1
ATOM 2729 C CA . ASP B 1 7 ? 6.534 10.395 33.391 1.00 24.12 2 ASP B CA 1
ATOM 2730 C C . ASP B 1 7 ? 7.516 9.792 34.396 1.00 19.23 2 ASP B C 1
ATOM 2731 O O . ASP B 1 7 ? 7.159 9.567 35.544 1.00 17.69 2 ASP B O 1
ATOM 2736 N N . LEU B 1 8 ? 8.748 9.511 33.972 1.00 20.27 3 LEU B N 1
ATOM 2737 C CA . LEU B 1 8 ? 9.736 8.938 34.882 1.00 17.15 3 LEU B CA 1
ATOM 2738 C C . LEU B 1 8 ? 10.181 9.989 35.892 1.00 17.17 3 LEU B C 1
ATOM 2739 O O . LEU B 1 8 ? 10.687 11.050 35.510 1.00 17.86 3 LEU B O 1
ATOM 2744 N N . LYS B 1 9 ? 9.995 9.703 37.176 1.00 15.51 4 LYS B N 1
ATOM 2745 C CA . LYS B 1 9 ? 10.329 10.646 38.230 1.00 16.47 4 LYS B CA 1
ATOM 2746 C C . LYS B 1 9 ? 11.502 10.214 39.104 1.00 15.24 4 LYS B C 1
ATOM 2747 O O . LYS B 1 9 ? 12.191 11.082 39.643 1.00 15.23 4 LYS B O 1
ATOM 2753 N N . PHE B 1 10 ? 11.751 8.914 39.264 1.00 15.39 5 PHE B N 1
ATOM 2754 C CA . PHE B 1 10 ? 12.786 8.457 40.190 1.00 14.21 5 PHE B CA 1
ATOM 2755 C C . PHE B 1 10 ? 13.209 7.035 39.837 1.00 14.70 5 PHE B C 1
ATOM 2756 O O . PHE B 1 10 ? 12.371 6.197 39.501 1.00 12.62 5 PHE B O 1
ATOM 2764 N N . VAL B 1 11 ? 14.505 6.744 39.946 1.00 12.03 6 VAL B N 1
ATOM 2765 C CA . VAL B 1 11 ? 14.991 5.392 39.693 1.00 11.75 6 VAL B CA 1
ATOM 2766 C C . VAL B 1 11 ? 15.908 4.953 40.828 1.00 11.89 6 VAL B C 1
ATOM 2767 O O . VAL B 1 11 ? 16.815 5.699 41.230 1.00 11.28 6 VAL B O 1
ATOM 2771 N N . PHE B 1 12 ? 15.664 3.743 41.345 1.00 12.30 7 PHE B N 1
ATOM 2772 C CA . PHE B 1 12 ? 16.626 3.010 42.170 1.00 12.04 7 PHE B CA 1
ATOM 2773 C C . PHE B 1 12 ? 17.362 2.012 41.293 1.00 12.72 7 PHE B C 1
ATOM 2774 O O . PHE B 1 12 ? 16.740 1.335 40.480 1.00 12.66 7 PHE B O 1
ATOM 2782 N N . VAL B 1 13 ? 18.679 1.872 41.494 1.00 12.24 8 VAL B N 1
ATOM 2783 C CA . VAL B 1 13 ? 19.454 0.837 40.818 1.00 11.19 8 VAL B CA 1
ATOM 2784 C C . VAL B 1 13 ? 20.234 0.084 41.885 1.00 10.87 8 VAL B C 1
ATOM 2785 O O . VAL B 1 13 ? 20.858 0.717 42.743 1.00 12.67 8 VAL B O 1
ATOM 2789 N N . MET B 1 14 ? 20.200 -1.255 41.855 1.00 10.91 9 MET B N 1
ATOM 2790 C CA . MET B 1 14 ? 21.147 -2.004 42.677 1.00 12.37 9 MET B CA 1
ATOM 2791 C C . MET B 1 14 ? 21.989 -2.819 41.707 1.00 11.76 9 MET B C 1
ATOM 2792 O O . MET B 1 14 ? 21.447 -3.560 40.877 1.00 9.68 9 MET B O 1
ATOM 2797 N N . ALA B 1 15 ? 23.311 -2.649 41.777 1.00 11.08 10 ALA B N 1
ATOM 2798 C CA . ALA B 1 15 ? 24.203 -3.202 40.773 1.00 11.68 10 ALA B CA 1
ATOM 2799 C C . ALA B 1 15 ? 25.257 -4.060 41.447 1.00 11.05 10 ALA B C 1
ATOM 2800 O O . ALA B 1 15 ? 25.742 -3.714 42.522 1.00 12.41 10 ALA B O 1
ATOM 2802 N N . ARG B 1 16 ? 25.591 -5.185 40.828 1.00 11.25 11 ARG B N 1
ATOM 2803 C CA . ARG B 1 16 ? 26.744 -5.950 41.287 1.00 12.94 11 ARG B CA 1
ATOM 2804 C C . ARG B 1 16 ? 28.017 -5.148 41.017 1.00 12.89 11 ARG B C 1
ATOM 2805 O O . ARG B 1 16 ? 28.189 -4.598 39.926 1.00 15.02 11 ARG B O 1
ATOM 2813 N N . GLY B 1 17 ? 28.902 -5.077 42.015 1.00 13.82 12 GLY B N 1
ATOM 2814 C CA . GLY B 1 17 ? 30.129 -4.313 41.872 1.00 16.52 12 GLY B CA 1
ATOM 2815 C C . GLY B 1 17 ? 31.031 -4.858 40.780 1.00 16.30 12 GLY B C 1
ATOM 2816 O O . GLY B 1 17 ? 30.976 -6.030 40.410 1.00 16.22 12 GLY B O 1
ATOM 2817 N N . GLY B 1 18 ? 31.868 -3.971 40.249 1.00 16.22 13 GLY B N 1
ATOM 2818 C CA . GLY B 1 18 ? 32.800 -4.352 39.199 1.00 16.50 13 GLY B CA 1
ATOM 2819 C C . GLY B 1 18 ? 33.871 -5.327 39.671 1.00 15.89 13 GLY B C 1
ATOM 2820 O O . GLY B 1 18 ? 34.096 -5.529 40.862 1.00 16.00 13 GLY B O 1
ATOM 2821 N N . ASP B 1 19 ? 34.507 -5.970 38.690 1.00 16.45 14 ASP B N 1
ATOM 2822 C CA . ASP B 1 19 ? 35.520 -6.988 38.941 1.00 17.23 14 ASP B CA 1
ATOM 2823 C C . ASP B 1 19 ? 36.588 -6.463 39.895 1.00 17.52 14 ASP B C 1
ATOM 2824 O O . ASP B 1 19 ? 37.036 -5.322 39.777 1.00 15.50 14 ASP B O 1
ATOM 2829 N N . PHE B 1 20 ? 36.990 -7.299 40.854 1.00 16.74 15 PHE B N 1
ATOM 2830 C CA . PHE B 1 20 ? 38.036 -6.931 41.794 1.00 16.11 15 PHE B CA 1
ATOM 2831 C C . PHE B 1 20 ? 39.055 -8.062 41.873 1.00 16.62 15 PHE B C 1
ATOM 2832 O O . PHE B 1 20 ? 38.796 -9.192 41.442 1.00 14.55 15 PHE B O 1
ATOM 2840 N N . VAL B 1 21 ? 40.232 -7.737 42.421 1.00 15.03 16 VAL B N 1
ATOM 2841 C CA . VAL B 1 21 ? 41.315 -8.713 42.504 1.00 15.85 16 VAL B CA 1
ATOM 2842 C C . VAL B 1 21 ? 40.828 -9.958 43.239 1.00 17.10 16 VAL B C 1
ATOM 2843 O O . VAL B 1 21 ? 40.271 -9.871 44.341 1.00 14.39 16 VAL B O 1
ATOM 2847 N N . ALA B 1 22 ? 41.022 -11.125 42.616 1.00 19.06 17 ALA B N 1
ATOM 2848 C CA . ALA B 1 22 ? 40.525 -12.388 43.164 1.00 18.99 17 ALA B CA 1
ATOM 2849 C C . ALA B 1 22 ? 40.899 -12.545 44.631 1.00 19.56 17 ALA B C 1
ATOM 2850 O O . ALA B 1 22 ? 42.070 -12.437 45.007 1.00 19.79 17 ALA B O 1
ATOM 2852 N N . GLY B 1 23 ? 39.894 -12.807 45.457 1.00 19.76 18 GLY B N 1
ATOM 2853 C CA . GLY B 1 23 ? 40.107 -12.969 46.881 1.00 19.20 18 GLY B CA 1
ATOM 2854 C C . GLY B 1 23 ? 39.031 -13.872 47.434 1.00 20.12 18 GLY B C 1
ATOM 2855 O O . GLY B 1 23 ? 38.029 -14.141 46.777 1.00 18.80 18 GLY B O 1
ATOM 2856 N N . ASP B 1 24 ? 39.256 -14.343 48.654 1.00 18.78 19 ASP B N 1
ATOM 2857 C CA . ASP B 1 24 ? 38.318 -15.244 49.304 1.00 23.42 19 ASP B CA 1
ATOM 2858 C C . ASP B 1 24 ? 37.190 -14.471 49.971 1.00 21.83 19 ASP B C 1
ATOM 2859 O O . ASP B 1 24 ? 37.393 -13.381 50.511 1.00 22.98 19 ASP B O 1
ATOM 2864 N N . TYR B 1 25 ? 35.997 -15.052 49.935 1.00 20.86 20 TYR B N 1
ATOM 2865 C CA . TYR B 1 25 ? 34.843 -14.478 50.604 1.00 21.11 20 TYR B CA 1
ATOM 2866 C C . TYR B 1 25 ? 34.892 -14.757 52.098 1.00 21.97 20 TYR B C 1
ATOM 2867 O O . TYR B 1 25 ? 35.281 -15.847 52.529 1.00 23.19 20 TYR B O 1
ATOM 2876 N N . ALA B 1 26 ? 34.500 -13.769 52.892 1.00 21.36 21 ALA B N 1
ATOM 2877 C CA . ALA B 1 26 ? 34.217 -14.045 54.292 1.00 25.56 21 ALA B CA 1
ATOM 2878 C C . ALA B 1 26 ? 33.045 -15.023 54.364 1.00 24.00 21 ALA B C 1
ATOM 2879 O O . ALA B 1 26 ? 31.974 -14.761 53.807 1.00 25.97 21 ALA B O 1
ATOM 2881 N N . GLY B 1 27 ? 33.254 -16.168 55.011 1.00 23.32 22 GLY B N 1
ATOM 2882 C CA . GLY B 1 27 ? 32.288 -17.247 54.947 1.00 23.35 22 GLY B CA 1
ATOM 2883 C C . GLY B 1 27 ? 32.482 -18.193 53.782 1.00 23.72 22 GLY B C 1
ATOM 2884 O O . GLY B 1 27 ? 31.739 -19.178 53.666 1.00 23.07 22 GLY B O 1
ATOM 2885 N N . GLY B 1 28 ? 33.451 -17.923 52.911 1.00 21.08 23 GLY B N 1
ATOM 2886 C CA . GLY B 1 28 ? 33.780 -18.813 51.828 1.00 20.97 23 GLY B CA 1
ATOM 2887 C C . GLY B 1 28 ? 35.011 -19.632 52.142 1.00 21.30 23 GLY B C 1
ATOM 2888 O O . GLY B 1 28 ? 35.682 -19.431 53.161 1.00 22.57 23 GLY B O 1
ATOM 2889 N N . PRO B 1 29 ? 35.342 -20.569 51.267 1.00 21.69 24 PRO B N 1
ATOM 2890 C CA . PRO B 1 29 ? 36.519 -21.407 51.506 1.00 21.31 24 PRO B CA 1
ATOM 2891 C C . PRO B 1 29 ? 37.816 -20.691 51.157 1.00 22.85 24 PRO B C 1
ATOM 2892 O O . PRO B 1 29 ? 37.866 -19.805 50.297 1.00 24.69 24 PRO B O 1
ATOM 2896 N N . LYS B 1 30 ? 38.874 -21.085 51.857 1.00 21.58 25 LYS B N 1
ATOM 2897 C CA . LYS B 1 30 ? 40.215 -20.583 51.568 1.00 22.15 25 LYS B CA 1
ATOM 2898 C C . LYS B 1 30 ? 40.695 -21.182 50.253 1.00 22.54 25 LYS B C 1
ATOM 2899 O O . LYS B 1 30 ? 41.005 -22.374 50.182 1.00 21.86 25 LYS B O 1
ATOM 2905 N N . ILE B 1 31 ? 40.740 -20.363 49.205 1.00 20.36 26 ILE B N 1
ATOM 2906 C CA . ILE B 1 31 ? 41.264 -20.762 47.904 1.00 22.52 26 ILE B CA 1
ATOM 2907 C C . ILE B 1 31 ? 42.442 -19.881 47.498 1.00 23.93 26 ILE B C 1
ATOM 2908 O O . ILE B 1 31 ? 43.550 -20.381 47.234 1.00 23.29 26 ILE B O 1
ATOM 2913 N N . ILE B 1 32 ? 42.237 -18.563 47.498 1.00 23.67 27 ILE B N 1
ATOM 2914 C CA . ILE B 1 32 ? 43.285 -17.594 47.193 1.00 21.49 27 ILE B CA 1
ATOM 2915 C C . ILE B 1 32 ? 44.252 -17.450 48.357 1.00 25.52 27 ILE B C 1
ATOM 2916 O O . ILE B 1 32 ? 45.431 -17.143 48.153 1.00 19.70 27 ILE B O 1
ATOM 2921 N N . ASN B 1 33 ? 43.771 -17.633 49.589 1.00 25.62 28 ASN B N 1
ATOM 2922 C CA . ASN B 1 33 ? 44.519 -17.344 50.809 1.00 26.97 28 ASN B CA 1
ATOM 2923 C C . ASN B 1 33 ? 44.740 -15.847 51.009 1.00 27.80 28 ASN B C 1
ATOM 2924 O O . ASN B 1 33 ? 45.679 -15.438 51.691 1.00 27.04 28 ASN B O 1
ATOM 2929 N N . LYS B 1 34 ? 43.879 -15.025 50.422 1.00 23.87 29 LYS B N 1
ATOM 2930 C CA . LYS B 1 34 ? 43.850 -13.592 50.648 1.00 25.46 29 LYS B CA 1
ATOM 2931 C C . LYS B 1 34 ? 42.379 -13.233 50.676 1.00 24.82 29 LYS B C 1
ATOM 2932 O O . LYS B 1 34 ? 41.591 -13.839 49.946 1.00 23.52 29 LYS B O 1
ATOM 2938 N N . GLU B 1 35 ? 41.995 -12.282 51.519 1.00 24.51 30 GLU B N 1
ATOM 2939 C CA . GLU B 1 35 ? 40.572 -11.999 51.690 1.00 22.93 30 GLU B CA 1
ATOM 2940 C C . GLU B 1 35 ? 40.119 -10.910 50.736 1.00 23.13 30 GLU B C 1
ATOM 2941 O O . GLU B 1 35 ? 40.804 -9.902 50.552 1.00 22.58 30 GLU B O 1
ATOM 2947 N N . ALA B 1 36 ? 38.942 -11.113 50.134 1.00 20.51 31 ALA B N 1
ATOM 2948 C CA . ALA B 1 36 ? 38.455 -10.111 49.200 1.00 21.07 31 ALA B CA 1
ATOM 2949 C C . ALA B 1 36 ? 38.245 -8.758 49.872 1.00 20.55 31 ALA B C 1
ATOM 2950 O O . ALA B 1 36 ? 38.230 -7.736 49.180 1.00 19.38 31 ALA B O 1
ATOM 2952 N N . LYS B 1 37 ? 38.121 -8.725 51.207 1.00 23.56 32 LYS B N 1
ATOM 2953 C CA . LYS B 1 37 ? 38.023 -7.454 51.928 1.00 23.54 32 LYS B CA 1
ATOM 2954 C C . LYS B 1 37 ? 39.107 -6.479 51.510 1.00 22.88 32 LYS B C 1
ATOM 2955 O O . LYS B 1 37 ? 38.866 -5.270 51.451 1.00 23.35 32 LYS B O 1
ATOM 2957 N N . ASP B 1 38 ? 40.295 -6.988 51.206 1.00 20.72 33 ASP B N 1
ATOM 2958 C CA . ASP B 1 38 ? 41.463 -6.184 50.877 1.00 22.74 33 ASP B CA 1
ATOM 2959 C C . ASP B 1 38 ? 41.604 -5.925 49.379 1.00 22.19 33 ASP B C 1
ATOM 2960 O O . ASP B 1 38 ? 42.559 -5.269 48.965 1.00 21.41 33 ASP B O 1
ATOM 2965 N N . SER B 1 39 ? 40.663 -6.391 48.561 1.00 20.50 34 SER B N 1
ATOM 2966 C CA . SER B 1 39 ? 40.834 -6.343 47.115 1.00 18.59 34 SER B CA 1
ATOM 2967 C C . SER B 1 39 ? 40.504 -4.958 46.571 1.00 18.29 34 SER B C 1
ATOM 2968 O O . SER B 1 39 ? 39.467 -4.371 46.916 1.00 20.20 34 SER B O 1
ATOM 2971 N N . GLU B 1 40 ? 41.366 -4.454 45.697 1.00 16.62 35 GLU B N 1
ATOM 2972 C CA . GLU B 1 40 ? 41.039 -3.309 44.865 1.00 17.70 35 GLU B CA 1
ATOM 2973 C C . GLU B 1 40 ? 40.268 -3.770 43.635 1.00 16.22 35 GLU B C 1
ATOM 2974 O O . GLU B 1 40 ? 40.267 -4.951 43.274 1.00 14.68 35 GLU B O 1
ATOM 2980 N N . LEU B 1 41 ? 39.637 -2.816 42.960 1.00 17.03 36 LEU B N 1
ATOM 2981 C CA . LEU B 1 41 ? 39.058 -3.140 41.666 1.00 19.07 36 LEU B CA 1
ATOM 2982 C C . LEU B 1 41 ? 40.174 -3.360 40.653 1.00 19.99 36 LEU B C 1
ATOM 2983 O O . LEU B 1 41 ? 41.183 -2.646 40.640 1.00 20.01 36 LEU B O 1
ATOM 2988 N N . THR B 1 42 ? 40.014 -4.377 39.817 1.00 17.48 37 THR B N 1
ATOM 2989 C CA . THR B 1 42 ? 40.894 -4.491 38.667 1.00 17.10 37 THR B CA 1
ATOM 2990 C C . THR B 1 42 ? 40.624 -3.353 37.692 1.00 20.70 37 THR B C 1
ATOM 2991 O O . THR B 1 42 ? 39.632 -2.618 37.804 1.00 19.69 37 THR B O 1
ATOM 2995 N N . GLU B 1 43 ? 41.505 -3.227 36.697 1.00 19.70 38 GLU B N 1
ATOM 2996 C CA . GLU B 1 43 ? 41.234 -2.260 35.641 1.00 20.55 38 GLU B CA 1
ATOM 2997 C C . GLU B 1 43 ? 39.912 -2.580 34.939 1.00 19.22 38 GLU B C 1
ATOM 2998 O O . GLU B 1 43 ? 39.118 -1.677 34.654 1.00 19.57 38 GLU B O 1
ATOM 3004 N N . GLN B 1 44 ? 39.664 -3.859 34.642 1.00 17.28 39 GLN B N 1
ATOM 3005 C CA . GLN B 1 44 ? 38.394 -4.231 34.013 1.00 20.30 39 GLN B CA 1
ATOM 3006 C C . GLN B 1 44 ? 37.210 -3.837 34.886 1.00 19.29 39 GLN B C 1
ATOM 3007 O O . GLN B 1 44 ? 36.172 -3.393 34.378 1.00 19.22 39 GLN B O 1
ATOM 3013 N N . GLY B 1 45 ? 37.345 -3.978 36.204 1.00 17.31 40 GLY B N 1
ATOM 3014 C CA . GLY B 1 45 ? 36.263 -3.586 37.095 1.00 16.65 40 GLY B CA 1
ATOM 3015 C C . GLY B 1 45 ? 35.964 -2.097 37.056 1.00 17.69 40 GLY B C 1
ATOM 3016 O O . GLY B 1 45 ? 34.800 -1.691 37.114 1.00 16.27 40 GLY B O 1
ATOM 3017 N N . LYS B 1 46 ? 37.007 -1.259 36.976 1.00 16.74 41 LYS B N 1
ATOM 3018 C CA . LYS B 1 46 ? 36.779 0.172 36.797 1.00 15.80 41 LYS B CA 1
ATOM 3019 C C . LYS B 1 46 ? 36.151 0.473 35.446 1.00 17.13 41 LYS B C 1
ATOM 3020 O O . LYS B 1 46 ? 35.296 1.364 35.347 1.00 18.86 41 LYS B O 1
ATOM 3026 N N . GLN B 1 47 ? 36.568 -0.242 34.395 1.00 15.50 42 GLN B N 1
ATOM 3027 C CA . GLN B 1 47 ? 35.927 -0.093 33.094 1.00 17.09 42 GLN B CA 1
ATOM 3028 C C . GLN B 1 47 ? 34.445 -0.427 33.197 1.00 15.88 42 GLN B C 1
ATOM 3029 O O . GLN B 1 47 ? 33.590 0.311 32.697 1.00 18.06 42 GLN B O 1
ATOM 3035 N N . GLU B 1 48 ? 34.129 -1.525 33.880 1.00 15.97 43 GLU B N 1
ATOM 3036 C CA . GLU B 1 48 ? 32.731 -1.933 34.016 1.00 16.70 43 GLU B CA 1
ATOM 3037 C C . GLU B 1 48 ? 31.938 -0.921 34.831 1.00 17.35 43 GLU B C 1
ATOM 3038 O O . GLU B 1 48 ? 30.835 -0.528 34.437 1.00 15.44 43 GLU B O 1
ATOM 3044 N N . ALA B 1 49 ? 32.470 -0.500 35.979 1.00 15.11 44 ALA B N 1
ATOM 3045 C CA . ALA B 1 49 ? 31.726 0.449 36.801 1.00 15.15 44 ALA B CA 1
ATOM 3046 C C . ALA B 1 49 ? 31.497 1.756 36.051 1.00 16.15 44 ALA B C 1
ATOM 3047 O O . ALA B 1 49 ? 30.419 2.351 36.145 1.00 16.84 44 ALA B O 1
ATOM 3049 N N . PHE B 1 50 ? 32.499 2.214 35.296 1.00 16.54 45 PHE B N 1
ATOM 3050 C CA . PHE B 1 50 ? 32.341 3.456 34.550 1.00 17.47 45 PHE B CA 1
ATOM 3051 C C . PHE B 1 50 ? 31.305 3.297 33.447 1.00 17.42 45 PHE B C 1
ATOM 3052 O O . PHE B 1 50 ? 30.465 4.183 33.242 1.00 17.27 45 PHE B O 1
ATOM 3060 N N . GLN B 1 51 ? 31.337 2.165 32.740 1.00 17.97 46 GLN B N 1
ATOM 3061 C CA . GLN B 1 51 ? 30.370 1.938 31.676 1.00 17.74 46 GLN B CA 1
ATOM 3062 C C . GLN B 1 51 ? 28.944 1.888 32.222 1.00 16.57 46 GLN B C 1
ATOM 3063 O O . GLN B 1 51 ? 28.018 2.428 31.604 1.00 17.96 46 GLN B O 1
ATOM 3069 N N . LEU B 1 52 ? 28.745 1.256 33.382 1.00 14.75 47 LEU B N 1
ATOM 3070 C CA . LEU B 1 52 ? 27.419 1.282 33.998 1.00 15.03 47 LEU B CA 1
ATOM 3071 C C . LEU B 1 52 ? 26.923 2.713 34.179 1.00 15.47 47 LEU B C 1
ATOM 3072 O O . LEU B 1 52 ? 25.763 3.021 33.875 1.00 12.75 47 LEU B O 1
ATOM 3077 N N . GLY B 1 53 ? 27.800 3.605 34.644 1.00 15.43 48 GLY B N 1
ATOM 3078 C CA . GLY B 1 53 ? 27.421 5.004 34.809 1.00 15.58 48 GLY B CA 1
ATOM 3079 C C . GLY B 1 53 ? 27.027 5.670 33.504 1.00 16.52 48 GLY B C 1
ATOM 3080 O O . GLY B 1 53 ? 26.007 6.370 33.426 1.00 15.28 48 GLY B O 1
ATOM 3081 N N . THR B 1 54 ? 27.826 5.467 32.450 1.00 14.40 49 THR B N 1
ATOM 3082 C CA . THR B 1 54 ? 27.439 6.047 31.164 1.00 17.17 49 THR B CA 1
ATOM 3083 C C . THR B 1 54 ? 26.145 5.421 30.630 1.00 15.42 49 THR B C 1
ATOM 3084 O O . THR B 1 54 ? 25.349 6.105 29.977 1.00 15.53 49 THR B O 1
ATOM 3088 N N . LYS B 1 55 ? 25.922 4.132 30.896 1.00 14.78 50 LYS B N 1
ATOM 3089 C CA . LYS B 1 55 ? 24.701 3.473 30.441 1.00 14.82 50 LYS B CA 1
ATOM 3090 C C . LYS B 1 55 ? 23.489 3.995 31.194 1.00 15.92 50 LYS B C 1
ATOM 3091 O O . LYS B 1 55 ? 22.419 4.213 30.601 1.00 18.65 50 LYS B O 1
ATOM 3097 N N . LEU B 1 56 ? 23.628 4.164 32.507 1.00 13.31 51 LEU B N 1
ATOM 3098 C CA . LEU B 1 56 ? 22.510 4.647 33.304 1.00 15.37 51 LEU B CA 1
ATOM 3099 C C . LEU B 1 56 ? 22.174 6.085 32.943 1.00 15.03 51 LEU B C 1
ATOM 3100 O O . LEU B 1 56 ? 20.995 6.466 32.909 1.00 18.11 51 LEU B O 1
ATOM 3105 N N . SER B 1 57 ? 23.199 6.903 32.671 1.00 15.32 52 SER B N 1
ATOM 3106 C CA . SER B 1 57 ? 22.945 8.261 32.208 1.00 15.66 52 SER B CA 1
ATOM 3107 C C . SER B 1 57 ? 22.183 8.259 30.890 1.00 17.12 52 SER B C 1
ATOM 3108 O O . SER B 1 57 ? 21.257 9.058 30.698 1.00 18.33 52 SER B O 1
ATOM 3111 N N . GLY B 1 58 ? 22.571 7.382 29.959 1.00 16.76 53 GLY B N 1
ATOM 3112 C CA . GLY B 1 58 ? 21.888 7.322 28.678 1.00 18.18 53 GLY B CA 1
ATOM 3113 C C . GLY B 1 58 ? 20.458 6.843 28.796 1.00 18.22 53 GLY B C 1
ATOM 3114 O O . GLY B 1 58 ? 19.604 7.245 28.004 1.00 21.05 53 GLY B O 1
ATOM 3115 N N . LEU B 1 59 ? 20.187 5.973 29.771 1.00 18.32 54 LEU B N 1
ATOM 3116 C CA . LEU B 1 59 ? 18.845 5.452 29.975 1.00 19.77 54 LEU B CA 1
ATOM 3117 C C . LEU B 1 59 ? 17.925 6.501 30.574 1.00 19.07 54 LEU B C 1
ATOM 3118 O O . LEU B 1 59 ? 16.736 6.564 30.227 1.00 18.49 54 LEU B O 1
ATOM 3123 N N . TYR B 1 60 ? 18.443 7.310 31.496 1.00 17.20 55 TYR B N 1
ATOM 3124 C CA . TYR B 1 60 ? 17.591 7.998 32.455 1.00 17.17 55 TYR B CA 1
ATOM 3125 C C . TYR B 1 60 ? 17.800 9.491 32.582 1.00 18.13 55 TYR B C 1
ATOM 3126 O O . TYR B 1 60 ? 16.918 10.146 33.143 1.00 16.98 55 TYR B O 1
ATOM 3135 N N . LYS B 1 61 ? 18.922 10.056 32.125 1.00 17.04 56 LYS B N 1
ATOM 3136 C CA . LYS B 1 61 ? 19.187 11.466 32.405 1.00 18.18 56 LYS B CA 1
ATOM 3137 C C . LYS B 1 61 ? 18.075 12.366 31.879 1.00 18.65 56 LYS B C 1
ATOM 3138 O O . LYS B 1 61 ? 17.509 13.170 32.626 1.00 19.46 56 LYS B O 1
ATOM 3144 N N . THR B 1 62 ? 17.775 12.273 30.583 1.00 16.88 57 THR B N 1
ATOM 3145 C CA . THR B 1 62 ? 16.763 13.162 30.020 1.00 19.58 57 THR B CA 1
ATOM 3146 C C . THR B 1 62 ? 15.362 12.820 30.526 1.00 20.38 57 THR B C 1
ATOM 3147 O O . THR B 1 62 ? 14.549 13.722 30.755 1.00 19.66 57 THR B O 1
ATOM 3151 N N . LYS B 1 63 ? 15.058 11.532 30.709 1.00 18.25 58 LYS B N 1
ATOM 3152 C CA . LYS B 1 63 ? 13.730 11.154 31.192 1.00 19.95 58 LYS B CA 1
ATOM 3153 C C . LYS B 1 63 ? 13.476 11.696 32.592 1.00 19.10 58 LYS B C 1
ATOM 3154 O O . LYS B 1 63 ? 12.354 12.106 32.919 1.00 21.15 58 LYS B O 1
ATOM 3160 N N . LEU B 1 64 ? 14.507 11.715 33.433 1.00 18.68 59 LEU B N 1
ATOM 3161 C CA . LEU B 1 64 ? 14.377 12.234 34.788 1.00 18.15 59 LEU B CA 1
ATOM 3162 C C . LEU B 1 64 ? 14.432 13.754 34.855 1.00 20.82 59 LEU B C 1
ATOM 3163 O O . LEU B 1 64 ? 14.182 14.315 35.927 1.00 22.35 59 LEU B O 1
ATOM 3168 N N . GLY B 1 65 ? 14.754 14.431 33.750 1.00 19.63 60 GLY B N 1
ATOM 3169 C CA . GLY B 1 65 ? 14.848 15.875 33.762 1.00 18.74 60 GLY B CA 1
ATOM 3170 C C . GLY B 1 65 ? 16.093 16.416 34.426 1.00 22.35 60 GLY B C 1
ATOM 3171 O O . GLY B 1 65 ? 16.133 17.601 34.776 1.00 23.20 60 GLY B O 1
ATOM 3172 N N . VAL B 1 66 ? 17.113 15.591 34.607 1.00 18.34 61 VAL B N 1
ATOM 3173 C CA . VAL B 1 66 ? 18.348 16.044 35.240 1.00 20.80 61 VAL B CA 1
ATOM 3174 C C . VAL B 1 66 ? 19.179 16.829 34.233 1.00 20.92 61 VAL B C 1
ATOM 3175 O O . VAL B 1 66 ? 19.506 16.332 33.149 1.00 22.65 61 VAL B O 1
ATOM 3179 N N . SER B 1 67 ? 19.537 18.061 34.598 1.00 20.19 62 SER B N 1
ATOM 3180 C CA . SER B 1 67 ? 20.414 18.863 33.754 1.00 22.91 62 SER B CA 1
ATOM 3181 C C . SER B 1 67 ? 21.880 18.505 33.945 1.00 21.67 62 SER B C 1
ATOM 3182 O O . SER B 1 67 ? 22.658 18.583 32.987 1.00 22.75 62 SER B O 1
ATOM 3185 N N . LYS B 1 68 ? 22.278 18.125 35.158 1.00 21.10 63 LYS B N 1
ATOM 3186 C CA . LYS B 1 68 ? 23.675 17.800 35.407 1.00 21.13 63 LYS B CA 1
ATOM 3187 C C . LYS B 1 68 ? 23.742 16.773 36.530 1.00 18.81 63 LYS B C 1
ATOM 3188 O O . LYS B 1 68 ? 23.162 16.964 37.605 1.00 17.65 63 LYS B O 1
ATOM 3194 N N . TRP B 1 69 ? 24.425 15.673 36.262 1.00 18.10 64 TRP B N 1
ATOM 3195 C CA . TRP B 1 69 ? 24.648 14.666 37.286 1.00 18.52 64 TRP B CA 1
ATOM 3196 C C . TRP B 1 69 ? 25.662 15.185 38.301 1.00 20.44 64 TRP B C 1
ATOM 3197 O O . TRP B 1 69 ? 26.803 15.490 37.935 1.00 20.88 64 TRP B O 1
ATOM 3208 N N . ASP B 1 70 ? 25.266 15.282 39.571 1.00 17.57 65 ASP B N 1
ATOM 3209 C CA . ASP B 1 70 ? 26.181 15.792 40.594 1.00 19.67 65 ASP B CA 1
ATOM 3210 C C . ASP B 1 70 ? 25.674 15.350 41.967 1.00 19.51 65 ASP B C 1
ATOM 3211 O O . ASP B 1 70 ? 24.782 14.503 42.077 1.00 17.74 65 ASP B O 1
ATOM 3216 N N . SER B 1 71 ? 26.249 15.936 43.022 1.00 18.79 66 SER B N 1
ATOM 3217 C CA . SER B 1 71 ? 25.924 15.533 44.389 1.00 19.48 66 SER B CA 1
ATOM 3218 C C . SER B 1 71 ? 24.466 15.776 44.752 1.00 18.59 66 SER B C 1
ATOM 3219 O O . SER B 1 71 ? 23.981 15.203 45.736 1.00 18.76 66 SER B O 1
ATOM 3222 N N . LYS B 1 72 ? 23.767 16.632 44.007 1.00 18.09 67 LYS B N 1
ATOM 3223 C CA . LYS B 1 72 ? 22.361 16.904 44.287 1.00 18.47 67 LYS B CA 1
ATOM 3224 C C . LYS B 1 72 ? 21.412 15.985 43.528 1.00 18.16 67 LYS B C 1
ATOM 3225 O O . LYS B 1 72 ? 20.284 15.759 43.989 1.00 16.79 67 LYS B O 1
ATOM 3231 N N . THR B 1 73 ? 21.836 15.433 42.386 1.00 15.31 68 THR B N 1
ATOM 3232 C CA . THR B 1 73 ? 20.910 14.751 41.489 1.00 15.59 68 THR B CA 1
ATOM 3233 C C . THR B 1 73 ? 21.008 13.229 41.516 1.00 14.53 68 THR B C 1
ATOM 3234 O O . THR B 1 73 ? 20.070 12.564 41.069 1.00 13.81 68 THR B O 1
ATOM 3238 N N . TYR B 1 74 ? 22.105 12.652 42.013 1.00 13.89 69 TYR B N 1
ATOM 3239 C CA . TYR B 1 74 ? 22.181 11.209 42.184 1.00 13.83 69 TYR B CA 1
ATOM 3240 C C . TYR B 1 74 ? 22.893 10.900 43.488 1.00 14.94 69 TYR B C 1
ATOM 3241 O O . TYR B 1 74 ? 23.711 11.690 43.966 1.00 14.27 69 TYR B O 1
ATOM 3250 N N . TRP B 1 75 ? 22.563 9.741 44.053 1.00 12.63 70 TRP B N 1
ATOM 3251 C CA . TRP B 1 75 ? 23.002 9.341 45.389 1.00 15.12 70 TRP B CA 1
ATOM 3252 C C . TRP B 1 75 ? 23.694 7.994 45.266 1.00 14.15 70 TRP B C 1
ATOM 3253 O O . TRP B 1 75 ? 23.018 6.953 45.205 1.00 16.02 70 TRP B O 1
ATOM 3264 N N . PRO B 1 76 ? 25.031 7.967 45.215 1.00 15.99 71 PRO B N 1
ATOM 3265 C CA . PRO B 1 76 ? 25.742 6.688 45.104 1.00 14.10 71 PRO B CA 1
ATOM 3266 C C . PRO B 1 76 ? 26.053 6.083 46.466 1.00 12.68 71 PRO B C 1
ATOM 3267 O O . PRO B 1 76 ? 26.709 6.714 47.308 1.00 14.18 71 PRO B O 1
ATOM 3271 N N . VAL B 1 77 ? 25.576 4.862 46.699 1.00 12.16 72 VAL B N 1
ATOM 3272 C CA . VAL B 1 77 ? 25.780 4.166 47.958 1.00 12.56 72 VAL B CA 1
ATOM 3273 C C . VAL B 1 77 ? 26.317 2.780 47.648 1.00 12.09 72 VAL B C 1
ATOM 3274 O O . VAL B 1 77 ? 26.361 2.359 46.496 1.00 13.21 72 VAL B O 1
ATOM 3278 N N . ALA B 1 78 ? 26.807 2.104 48.690 1.00 14.52 73 ALA B N 1
ATOM 3279 C CA . ALA B 1 78 ? 27.462 0.805 48.561 1.00 14.92 73 ALA B CA 1
ATOM 3280 C C . ALA B 1 78 ? 27.449 0.099 49.906 1.00 13.57 73 ALA B C 1
ATOM 3281 O O . ALA B 1 78 ? 27.398 0.738 50.957 1.00 16.35 73 ALA B O 1
ATOM 3283 N N . ILE B 1 79 ? 27.525 -1.236 49.866 1.00 12.80 74 ILE B N 1
ATOM 3284 C CA . ILE B 1 79 ? 27.844 -1.946 51.098 1.00 14.71 74 ILE B CA 1
ATOM 3285 C C . ILE B 1 79 ? 29.256 -1.574 51.534 1.00 15.75 74 ILE B C 1
ATOM 3286 O O . ILE B 1 79 ? 30.034 -1.000 50.771 1.00 15.57 74 ILE B O 1
ATOM 3291 N N . SER B 1 80 ? 29.577 -1.897 52.784 1.00 14.83 75 SER B N 1
ATOM 3292 C CA . SER B 1 80 ? 30.788 -1.397 53.437 1.00 18.13 75 SER B CA 1
ATOM 3293 C C . SER B 1 80 ? 31.979 -2.311 53.142 1.00 18.06 75 SER B C 1
ATOM 3294 O O . SER B 1 80 ? 32.660 -2.842 54.031 1.00 18.59 75 SER B O 1
ATOM 3297 N N . GLN B 1 81 ? 32.235 -2.474 51.850 1.00 20.00 76 GLN B N 1
ATOM 3298 C CA . GLN B 1 81 ? 33.462 -3.088 51.357 1.00 17.48 76 GLN B CA 1
ATOM 3299 C C . GLN B 1 81 ? 34.121 -2.126 50.384 1.00 17.86 76 GLN B C 1
ATOM 3300 O O . GLN B 1 81 ? 33.435 -1.465 49.603 1.00 15.98 76 GLN B O 1
ATOM 3306 N N . LYS B 1 82 ? 35.451 -2.020 50.449 1.00 18.30 77 LYS B N 1
ATOM 3307 C CA . LYS B 1 82 ? 36.138 -1.041 49.611 1.00 16.27 77 LYS B CA 1
ATOM 3308 C C . LYS B 1 82 ? 35.840 -1.266 48.132 1.00 16.22 77 LYS B C 1
ATOM 3309 O O . LYS B 1 82 ? 35.607 -0.300 47.390 1.00 16.37 77 LYS B O 1
ATOM 3315 N N . ARG B 1 83 ? 35.795 -2.529 47.690 1.00 12.68 78 ARG B N 1
ATOM 3316 C CA . ARG B 1 83 ? 35.628 -2.791 46.264 1.00 14.80 78 ARG B CA 1
ATOM 3317 C C . ARG B 1 83 ? 34.283 -2.272 45.768 1.00 16.02 78 ARG B C 1
ATOM 3318 O O . ARG B 1 83 ? 34.180 -1.764 44.643 1.00 15.31 78 ARG B O 1
ATOM 3326 N N . ALA B 1 84 ? 33.256 -2.367 46.613 1.00 14.87 79 ALA B N 1
ATOM 3327 C CA . ALA B 1 84 ? 31.916 -1.898 46.263 1.00 13.68 79 ALA B CA 1
ATOM 3328 C C . ALA B 1 84 ? 31.810 -0.380 46.353 1.00 15.19 79 ALA B C 1
ATOM 3329 O O . ALA B 1 84 ? 31.107 0.249 45.546 1.00 14.51 79 ALA B O 1
ATOM 3331 N N . GLN B 1 85 ? 32.462 0.221 47.348 1.00 16.24 80 GLN B N 1
ATOM 3332 C CA . GLN B 1 85 ? 32.472 1.680 47.445 1.00 16.86 80 GLN B CA 1
ATOM 3333 C C . GLN B 1 85 ? 33.190 2.306 46.258 1.00 17.57 80 GLN B C 1
ATOM 3334 O O . GLN B 1 85 ? 32.675 3.250 45.646 1.00 15.38 80 GLN B O 1
ATOM 3340 N N . VAL B 1 86 ? 34.395 1.809 45.920 1.00 15.14 81 VAL B N 1
ATOM 3341 C CA . VAL B 1 86 ? 35.104 2.356 44.763 1.00 15.61 81 VAL B CA 1
ATOM 3342 C C . VAL B 1 86 ? 34.248 2.219 43.507 1.00 16.55 81 VAL B C 1
ATOM 3343 O O . VAL B 1 86 ? 34.166 3.149 42.692 1.00 16.58 81 VAL B O 1
ATOM 3347 N N . SER B 1 87 ? 33.579 1.066 43.345 1.00 14.17 82 SER B N 1
ATOM 3348 C CA . SER B 1 87 ? 32.747 0.830 42.173 1.00 14.78 82 SER B CA 1
ATOM 3349 C C . SER B 1 87 ? 31.590 1.832 42.123 1.00 14.29 82 SER B C 1
ATOM 3350 O O . SER B 1 87 ? 31.314 2.449 41.082 1.00 12.40 82 SER B O 1
ATOM 3353 N N . THR B 1 88 ? 30.933 2.047 43.255 1.00 13.46 83 THR B N 1
ATOM 3354 C CA . THR B 1 88 ? 29.780 2.943 43.218 1.00 12.83 83 THR B CA 1
ATOM 3355 C C . THR B 1 88 ? 30.229 4.366 42.887 1.00 14.48 83 THR B C 1
ATOM 3356 O O . THR B 1 88 ? 29.555 5.080 42.137 1.00 12.43 83 THR B O 1
ATOM 3360 N N . LEU B 1 89 ? 31.421 4.756 43.345 1.00 13.95 84 LEU B N 1
ATOM 3361 C CA . LEU B 1 89 ? 31.930 6.093 43.057 1.00 15.90 84 LEU B CA 1
ATOM 3362 C C . LEU B 1 89 ? 32.365 6.227 41.603 1.00 16.80 84 LEU B C 1
ATOM 3363 O O . LEU B 1 89 ? 32.125 7.267 40.973 1.00 17.04 84 LEU B O 1
ATOM 3368 N N . ILE B 1 90 ? 32.983 5.180 41.046 1.00 14.49 85 ILE B N 1
ATOM 3369 C CA . ILE B 1 90 ? 33.337 5.202 39.629 1.00 16.42 85 ILE B CA 1
ATOM 3370 C C . ILE B 1 90 ? 32.077 5.203 38.757 1.00 15.05 85 ILE B C 1
ATOM 3371 O O . ILE B 1 90 ? 32.053 5.814 37.679 1.00 15.65 85 ILE B O 1
ATOM 3376 N N . THR B 1 91 ? 31.018 4.512 39.195 1.00 15.18 86 THR B N 1
ATOM 3377 C CA . THR B 1 91 ? 29.748 4.583 38.467 1.00 15.05 86 THR B CA 1
ATOM 3378 C C . THR B 1 91 ? 29.212 6.019 38.465 1.00 14.31 86 THR B C 1
ATOM 3379 O O . THR B 1 91 ? 28.762 6.524 37.429 1.00 15.06 86 THR B O 1
ATOM 3383 N N . GLY B 1 92 ? 29.314 6.710 39.602 1.00 13.56 87 GLY B N 1
ATOM 3384 C CA . GLY B 1 92 ? 29.041 8.141 39.618 1.00 15.27 87 GLY B CA 1
ATOM 3385 C C . GLY B 1 92 ? 29.887 8.928 38.632 1.00 15.37 87 GLY B C 1
ATOM 3386 O O . GLY B 1 92 ? 29.393 9.841 37.962 1.00 15.30 87 GLY B O 1
ATOM 3387 N N . ALA B 1 93 ? 31.178 8.598 38.531 1.00 15.96 88 ALA B N 1
ATOM 3388 C CA . ALA B 1 93 ? 32.015 9.286 37.553 1.00 17.12 88 ALA B CA 1
ATOM 3389 C C . ALA B 1 93 ? 31.509 9.034 36.141 1.00 17.98 88 ALA B C 1
ATOM 3390 O O . ALA B 1 93 ? 31.519 9.943 35.298 1.00 17.78 88 ALA B O 1
ATOM 3392 N N . GLY B 1 94 ? 31.033 7.810 35.880 1.00 15.51 89 GLY B N 1
ATOM 3393 C CA . GLY B 1 94 ? 30.435 7.503 34.587 1.00 16.54 89 GLY B CA 1
ATOM 3394 C C . GLY B 1 94 ? 29.182 8.316 34.298 1.00 15.73 89 GLY B C 1
ATOM 3395 O O . GLY B 1 94 ? 29.019 8.850 33.201 1.00 15.75 89 GLY B O 1
ATOM 3396 N N . LEU B 1 95 ? 28.273 8.408 35.275 1.00 15.37 90 LEU B N 1
ATOM 3397 C CA . LEU B 1 95 ? 27.119 9.301 35.139 1.00 17.59 90 LEU B CA 1
ATOM 3398 C C . LEU B 1 95 ? 27.548 10.684 34.665 1.00 18.33 90 LEU B C 1
ATOM 3399 O O . LEU B 1 95 ? 26.999 11.230 33.698 1.00 20.61 90 LEU B O 1
ATOM 3404 N N . GLU B 1 96 ? 28.540 11.265 35.342 1.00 17.28 91 GLU B N 1
ATOM 3405 C CA . GLU B 1 96 ? 29.043 12.602 35.047 1.00 19.98 91 GLU B CA 1
ATOM 3406 C C . GLU B 1 96 ? 29.904 12.648 33.795 1.00 23.54 91 GLU B C 1
ATOM 3407 O O . GLU B 1 96 ? 30.231 13.750 33.326 1.00 23.99 91 GLU B O 1
ATOM 3413 N N . GLY B 1 97 ? 30.290 11.488 33.260 1.00 21.50 92 GLY B N 1
ATOM 3414 C CA . GLY B 1 97 ? 31.129 11.445 32.077 1.00 21.24 92 GLY B CA 1
ATOM 3415 C C . GLY B 1 97 ? 32.528 11.960 32.310 1.00 25.46 92 GLY B C 1
ATOM 3416 O O . GLY B 1 97 ? 33.125 12.553 31.401 1.00 27.61 92 GLY B O 1
ATOM 3417 N N . ASP B 1 98 ? 33.083 11.720 33.495 1.00 24.17 93 ASP B N 1
ATOM 3418 C CA . ASP B 1 98 ? 34.311 12.369 33.950 1.00 26.18 93 ASP B CA 1
ATOM 3419 C C . ASP B 1 98 ? 35.429 11.320 33.971 1.00 27.48 93 ASP B C 1
ATOM 3420 O O . ASP B 1 98 ? 35.614 10.595 34.953 1.00 26.72 93 ASP B O 1
ATOM 3425 N N . GLN B 1 99 ? 36.180 11.257 32.866 1.00 29.47 94 GLN B N 1
ATOM 3426 C CA . GLN B 1 99 ? 37.245 10.264 32.730 1.00 30.34 94 GLN B CA 1
ATOM 3427 C C . GLN B 1 99 ? 38.289 10.409 33.828 1.00 30.72 94 GLN B C 1
ATOM 3428 O O . GLN B 1 99 ? 38.800 9.408 34.339 1.00 31.98 94 GLN B O 1
ATOM 3430 N N . SER B 1 100 ? 38.604 11.647 34.224 1.00 32.16 95 SER B N 1
ATOM 3431 C CA . SER B 1 100 ? 39.656 11.856 35.216 1.00 34.81 95 SER B CA 1
ATOM 3432 C C . SER B 1 100 ? 39.282 11.282 36.580 1.00 33.26 95 SER B C 1
ATOM 3433 O O . SER B 1 100 ? 40.167 10.847 37.327 1.00 35.70 95 SER B O 1
ATOM 3436 N N . LYS B 1 101 ? 37.993 11.274 36.928 1.00 29.89 96 LYS B N 1
ATOM 3437 C CA . LYS B 1 101 ? 37.566 10.683 38.190 1.00 30.00 96 LYS B CA 1
ATOM 3438 C C . LYS B 1 101 ? 37.545 9.162 38.152 1.00 27.41 96 LYS B C 1
ATOM 3439 O O . LYS B 1 101 ? 37.562 8.534 39.216 1.00 26.28 96 LYS B O 1
ATOM 3445 N N . ARG B 1 102 ? 37.496 8.556 36.958 1.00 28.41 97 ARG B N 1
ATOM 3446 C CA . ARG B 1 102 ? 37.391 7.099 36.869 1.00 27.71 97 ARG B CA 1
ATOM 3447 C C . ARG B 1 102 ? 38.565 6.410 37.554 1.00 26.79 97 ARG B C 1
ATOM 3448 O O . ARG B 1 102 ? 38.398 5.358 38.182 1.00 23.90 97 ARG B O 1
ATOM 3456 N N . ASP B 1 103 ? 39.764 6.974 37.431 1.00 30.65 98 ASP B N 1
ATOM 3457 C CA . ASP B 1 103 ? 40.953 6.383 38.028 1.00 32.26 98 ASP B CA 1
ATOM 3458 C C . ASP B 1 103 ? 41.374 7.090 39.306 1.00 33.21 98 ASP B C 1
ATOM 3459 O O . ASP B 1 103 ? 42.503 6.886 39.778 1.00 29.31 98 ASP B O 1
ATOM 3464 N N . LYS B 1 104 ? 40.490 7.913 39.866 1.00 29.09 99 LYS B N 1
ATOM 3465 C CA . LYS B 1 104 ? 40.812 8.679 41.060 1.00 29.66 99 LYS B CA 1
ATOM 3466 C C . LYS B 1 104 ? 41.139 7.738 42.206 1.00 28.70 99 LYS B C 1
ATOM 3467 O O . LYS B 1 104 ? 40.503 6.698 42.380 1.00 26.34 99 LYS B O 1
ATOM 3473 N N . THR B 1 105 ? 42.161 8.086 42.979 1.00 26.42 100 THR B N 1
ATOM 3474 C CA . THR B 1 105 ? 42.361 7.386 44.239 1.00 28.58 100 THR B CA 1
ATOM 3475 C C . THR B 1 105 ? 41.378 7.988 45.229 1.00 27.06 100 THR B C 1
ATOM 3476 O O . THR B 1 105 ? 41.628 9.050 45.807 1.00 28.30 100 THR B O 1
ATOM 3480 N N . TRP B 1 106 ? 40.235 7.335 45.386 1.00 27.08 101 TRP B N 1
ATOM 3481 C CA . TRP B 1 106 ? 39.216 7.840 46.290 1.00 26.76 101 TRP B CA 1
ATOM 3482 C C . TRP B 1 106 ? 39.721 7.787 47.723 1.00 24.27 101 TRP B C 1
ATOM 3483 O O . TRP B 1 106 ? 40.364 6.817 48.135 1.00 26.23 101 TRP B O 1
ATOM 3494 N N . THR B 1 107 ? 39.433 8.843 48.477 1.00 24.18 102 THR B N 1
ATOM 3495 C CA . THR B 1 107 ? 39.924 8.950 49.839 1.00 25.61 102 THR B CA 1
ATOM 3496 C C . THR B 1 107 ? 39.066 8.104 50.772 1.00 26.63 102 THR B C 1
ATOM 3497 O O . THR B 1 107 ? 37.941 7.709 50.440 1.00 26.47 102 THR B O 1
ATOM 3501 N N . ASP B 1 108 ? 39.619 7.804 51.951 1.00 27.10 103 ASP B N 1
ATOM 3502 C CA . ASP B 1 108 ? 38.833 7.092 52.954 1.00 27.98 103 ASP B CA 1
ATOM 3503 C C . ASP B 1 108 ? 37.531 7.831 53.242 1.00 25.06 103 ASP B C 1
ATOM 3504 O O . ASP B 1 108 ? 36.465 7.217 53.358 1.00 24.82 103 ASP B O 1
ATOM 3509 N N . GLN B 1 109 ? 37.593 9.160 53.321 1.00 24.27 104 GLN B N 1
ATOM 3510 C CA . GLN B 1 109 ? 36.381 9.937 53.568 1.00 25.93 104 GLN B CA 1
ATOM 3511 C C . GLN B 1 109 ? 35.358 9.751 52.447 1.00 23.10 104 GLN B C 1
ATOM 3512 O O . GLN B 1 109 ? 34.168 9.525 52.709 1.00 24.20 104 GLN B O 1
ATOM 3518 N N . GLU B 1 110 ? 35.802 9.837 51.187 1.00 24.72 105 GLU B N 1
ATOM 3519 C CA . GLU B 1 110 ? 34.874 9.686 50.066 1.00 22.26 105 GLU B CA 1
ATOM 3520 C C . GLU B 1 110 ? 34.293 8.279 50.011 1.00 22.69 105 GLU B C 1
ATOM 3521 O O . GLU B 1 110 ? 33.109 8.109 49.708 1.00 18.35 105 GLU B O 1
ATOM 3527 N N . LEU B 1 111 ? 35.109 7.259 50.293 1.00 23.32 106 LEU B N 1
ATOM 3528 C CA . LEU B 1 111 ? 34.624 5.885 50.250 1.00 20.82 106 LEU B CA 1
ATOM 3529 C C . LEU B 1 111 ? 33.619 5.622 51.355 1.00 19.21 106 LEU B C 1
ATOM 3530 O O . LEU B 1 111 ? 32.657 4.882 51.153 1.00 19.98 106 LEU B O 1
ATOM 3535 N N . LYS B 1 112 ? 33.834 6.214 52.528 1.00 20.86 107 LYS B N 1
ATOM 3536 C CA . LYS B 1 112 ? 32.942 5.977 53.655 1.00 18.28 107 LYS B CA 1
ATOM 3537 C C . LYS B 1 112 ? 31.604 6.674 53.466 1.00 20.03 107 LYS B C 1
ATOM 3538 O O . LYS B 1 112 ? 30.592 6.222 54.015 1.00 18.84 107 LYS B O 1
ATOM 3540 N N . ALA B 1 113 ? 31.589 7.771 52.715 1.00 17.51 108 ALA B N 1
ATOM 3541 C CA . ALA B 1 113 ? 30.392 8.571 52.479 1.00 18.21 108 ALA B CA 1
ATOM 3542 C C . ALA B 1 113 ? 29.504 7.978 51.390 1.00 17.85 108 ALA B C 1
ATOM 3543 O O . ALA B 1 113 ? 28.988 8.690 50.523 1.00 19.28 108 ALA B O 1
ATOM 3545 N N . THR B 1 114 ? 29.319 6.657 51.429 1.00 17.13 109 THR B N 1
ATOM 3546 C CA . THR B 1 114 ? 28.464 5.926 50.508 1.00 15.32 109 THR B CA 1
ATOM 3547 C C . THR B 1 114 ? 27.466 5.063 51.267 1.00 13.63 109 THR B C 1
ATOM 3548 O O . THR B 1 114 ? 27.013 4.030 50.759 1.00 13.39 109 THR B O 1
ATOM 3552 N N . SER B 1 115 ? 27.134 5.446 52.492 1.00 14.37 110 SER B N 1
ATOM 3553 C CA . SER B 1 115 ? 26.271 4.628 53.333 1.00 17.35 110 SER B CA 1
ATOM 3554 C C . SER B 1 115 ? 24.847 5.180 53.373 1.00 16.59 110 SER B C 1
ATOM 3555 O O . SER B 1 115 ? 24.558 6.296 52.922 1.00 16.55 110 SER B O 1
ATOM 3558 N N . PHE B 1 116 ? 23.936 4.349 53.870 1.00 16.40 111 PHE B N 1
ATOM 3559 C CA . PHE B 1 116 ? 22.598 4.775 54.244 1.00 15.37 111 PHE B CA 1
ATOM 3560 C C . PHE B 1 116 ? 22.176 3.969 55.460 1.00 17.81 111 PHE B C 1
ATOM 3561 O O . PHE B 1 116 ? 22.767 2.913 55.744 1.00 17.50 111 PHE B O 1
ATOM 3569 N N . PRO B 1 117 ? 21.167 4.427 56.213 1.00 16.16 112 PRO B N 1
ATOM 3570 C CA . PRO B 1 117 ? 20.915 3.835 57.543 1.00 17.19 112 PRO B CA 1
ATOM 3571 C C . PRO B 1 117 ? 20.616 2.336 57.564 1.00 15.57 112 PRO B C 1
ATOM 3572 O O . PRO B 1 117 ? 21.138 1.636 58.439 1.00 16.34 112 PRO B O 1
ATOM 3576 N N . ALA B 1 118 ? 19.776 1.825 56.666 1.00 13.72 113 ALA B N 1
ATOM 3577 C CA . ALA B 1 118 ? 19.389 0.418 56.685 1.00 12.76 113 ALA B CA 1
ATOM 3578 C C . ALA B 1 118 ? 20.436 -0.507 56.075 1.00 15.32 113 ALA B C 1
ATOM 3579 O O . ALA B 1 118 ? 20.229 -1.725 56.063 1.00 13.99 113 ALA B O 1
ATOM 3581 N N . MET B 1 119 ? 21.546 0.037 55.569 1.00 15.42 114 MET B N 1
ATOM 3582 C CA . MET B 1 119 ? 22.459 -0.746 54.745 1.00 16.44 114 MET B CA 1
ATOM 3583 C C . MET B 1 119 ? 23.010 -1.963 55.479 1.00 15.51 114 MET B C 1
ATOM 3584 O O . MET B 1 119 ? 22.986 -3.075 54.941 1.00 14.91 114 MET B O 1
ATOM 3589 N N . GLU B 1 120 ? 23.514 -1.787 56.699 1.00 13.94 115 GLU B N 1
ATOM 3590 C CA . GLU B 1 120 ? 24.109 -2.950 57.361 1.00 16.24 115 GLU B CA 1
ATOM 3591 C C . GLU B 1 120 ? 23.066 -4.022 57.676 1.00 15.11 115 GLU B C 1
ATOM 3592 O O . GLU B 1 120 ? 23.375 -5.218 57.630 1.00 12.90 115 GLU B O 1
ATOM 3598 N N . SER B 1 121 ? 21.815 -3.625 57.930 1.00 15.54 116 SER B N 1
ATOM 3599 C CA . SER B 1 121 ? 20.808 -4.621 58.284 1.00 14.36 116 SER B CA 1
ATOM 3600 C C . SER B 1 121 ? 20.587 -5.614 57.154 1.00 12.14 116 SER B C 1
ATOM 3601 O O . SER B 1 121 ? 20.192 -6.760 57.411 1.00 14.82 116 SER B O 1
ATOM 3604 N N . PHE B 1 122 ? 20.840 -5.201 55.904 1.00 12.42 117 PHE B N 1
ATOM 3605 C CA . PHE B 1 122 ? 20.615 -6.079 54.761 1.00 13.84 117 PHE B CA 1
ATOM 3606 C C . PHE B 1 122 ? 21.553 -7.283 54.780 1.00 13.55 117 PHE B C 1
ATOM 3607 O O . PHE B 1 122 ? 21.270 -8.294 54.128 1.00 12.95 117 PHE B O 1
ATOM 3615 N N . SER B 1 123 ? 22.672 -7.193 55.496 1.00 14.19 118 SER B N 1
ATOM 3616 C CA . SER B 1 123 ? 23.580 -8.325 55.616 1.00 15.19 118 SER B CA 1
ATOM 3617 C C . SER B 1 123 ? 23.333 -9.172 56.855 1.00 16.38 118 SER B C 1
ATOM 3618 O O . SER B 1 123 ? 24.021 -10.192 57.031 1.00 15.30 118 SER B O 1
ATOM 3621 N N . ARG B 1 124 ? 22.390 -8.775 57.719 1.00 12.04 119 ARG B N 1
ATOM 3622 C CA . ARG B 1 124 ? 22.199 -9.468 58.990 1.00 14.39 119 ARG B CA 1
ATOM 3623 C C . ARG B 1 124 ? 21.974 -10.959 58.801 1.00 15.40 119 ARG B C 1
ATOM 3624 O O . ARG B 1 124 ? 22.470 -11.770 59.590 1.00 15.12 119 ARG B O 1
ATOM 3632 N N . PHE B 1 125 ? 21.202 -11.341 57.777 1.00 13.82 120 PHE B N 1
ATOM 3633 C CA . PHE B 1 125 ? 20.779 -12.734 57.674 1.00 14.10 120 PHE B CA 1
ATOM 3634 C C . PHE B 1 125 ? 21.921 -13.685 57.333 1.00 16.05 120 PHE B C 1
ATOM 3635 O O . PHE B 1 125 ? 21.794 -14.885 57.593 1.00 14.96 120 PHE B O 1
ATOM 3643 N N . ILE B 1 126 ? 23.049 -13.188 56.817 1.00 14.42 121 ILE B N 1
ATOM 3644 C CA . ILE B 1 126 ? 24.215 -14.031 56.558 1.00 19.54 121 ILE B CA 1
ATOM 3645 C C . ILE B 1 126 ? 25.361 -13.775 57.526 1.00 18.58 121 ILE B C 1
ATOM 3646 O O . ILE B 1 126 ? 26.439 -14.369 57.358 1.00 20.22 121 ILE B O 1
ATOM 3651 N N . LYS B 1 127 ? 25.181 -12.916 58.522 1.00 17.85 122 LYS B N 1
ATOM 3652 C CA . LYS B 1 127 ? 26.260 -12.605 59.447 1.00 20.09 122 LYS B CA 1
ATOM 3653 C C . LYS B 1 127 ? 26.353 -13.710 60.490 1.00 22.14 122 LYS B C 1
ATOM 3654 O O . LYS B 1 127 ? 25.340 -14.029 61.124 1.00 22.18 122 LYS B O 1
ATOM 3656 N N . PRO B 1 128 ? 27.515 -14.346 60.662 1.00 22.68 123 PRO B N 1
ATOM 3657 C CA . PRO B 1 128 ? 27.618 -15.477 61.594 1.00 20.29 123 PRO B CA 1
ATOM 3658 C C . PRO B 1 128 ? 27.120 -15.138 62.991 1.00 22.79 123 PRO B C 1
ATOM 3659 O O . PRO B 1 128 ? 27.482 -14.105 63.573 1.00 23.90 123 PRO B O 1
ATOM 3663 N N . SER B 1 129 ? 26.281 -16.036 63.518 1.00 20.46 124 SER B N 1
ATOM 3664 C CA . SER B 1 129 ? 25.674 -15.998 64.848 1.00 20.83 124 SER B CA 1
ATOM 3665 C C . SER B 1 129 ? 24.482 -15.048 64.935 1.00 21.01 124 SER B C 1
ATOM 3666 O O . SER B 1 129 ? 23.681 -15.165 65.864 1.00 21.98 124 SER B O 1
ATOM 3669 N N . GLU B 1 130 ? 24.339 -14.119 63.981 1.00 18.54 125 GLU B N 1
ATOM 3670 C CA . GLU B 1 130 ? 23.380 -13.028 64.134 1.00 20.73 125 GLU B CA 1
ATOM 3671 C C . GLU B 1 130 ? 21.973 -13.397 63.690 1.00 17.51 125 GLU B C 1
ATOM 3672 O O . GLU B 1 130 ? 21.017 -12.684 64.019 1.00 17.46 125 GLU B O 1
ATOM 3678 N N . CYS B 1 131 ? 21.813 -14.481 62.949 1.00 16.71 126 CYS B N 1
ATOM 3679 C CA . CYS B 1 131 ? 20.503 -14.868 62.427 1.00 16.94 126 CYS B CA 1
ATOM 3680 C C . CYS B 1 131 ? 20.413 -16.376 62.350 1.00 15.16 126 CYS B C 1
ATOM 3681 O O . CYS B 1 131 ? 20.304 -16.962 61.261 1.00 17.00 126 CYS B O 1
ATOM 3684 N N . PRO B 1 132 ? 20.454 -17.066 63.491 1.00 16.22 127 PRO B N 1
ATOM 3685 C CA . PRO B 1 132 ? 20.437 -18.535 63.470 1.00 16.23 127 PRO B CA 1
ATOM 3686 C C . PRO B 1 132 ? 19.191 -19.127 62.828 1.00 16.31 127 PRO B C 1
ATOM 3687 O O . PRO B 1 132 ? 19.249 -20.252 62.313 1.00 16.21 127 PRO B O 1
ATOM 3691 N N . ASN B 1 133 ? 18.071 -18.405 62.822 1.00 14.93 128 ASN B N 1
ATOM 3692 C CA . ASN B 1 133 ? 16.852 -18.981 62.272 1.00 16.48 128 ASN B CA 1
ATOM 3693 C C . ASN B 1 133 ? 16.898 -19.038 60.752 1.00 17.03 128 ASN B C 1
ATOM 3694 O O . ASN B 1 133 ? 16.241 -19.893 60.148 1.00 15.23 128 ASN B O 1
ATOM 3699 N N . TYR B 1 134 ? 17.662 -18.146 60.112 1.00 16.29 129 TYR B N 1
ATOM 3700 C CA . TYR B 1 134 ? 17.853 -18.269 58.671 1.00 13.30 129 T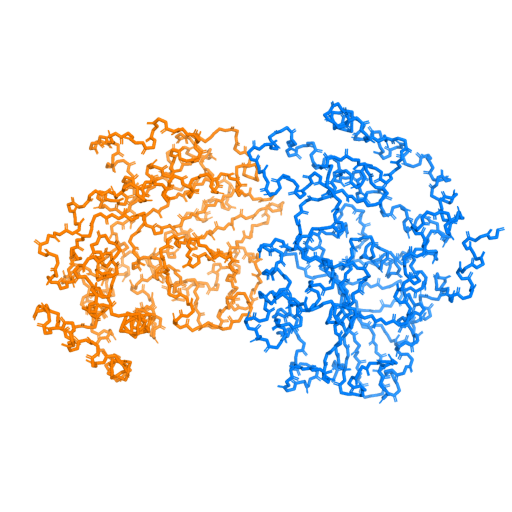YR B CA 1
ATOM 3701 C C . TYR B 1 134 ? 18.598 -19.558 58.335 1.00 15.42 129 TYR B C 1
ATOM 3702 O O . TYR B 1 134 ? 18.189 -20.314 57.445 1.00 14.75 129 TYR B O 1
ATOM 3711 N N . LEU B 1 135 ? 19.698 -19.831 59.048 1.00 16.27 130 LEU B N 1
ATOM 3712 C CA . LEU B 1 135 ? 20.489 -21.021 58.755 1.00 15.28 130 LEU B CA 1
ATOM 3713 C C . LEU B 1 135 ? 19.733 -22.298 59.099 1.00 15.16 130 LEU B C 1
ATOM 3714 O O . LEU B 1 135 ? 19.830 -23.292 58.372 1.00 16.21 130 LEU B O 1
ATOM 3719 N N . LYS B 1 136 ? 19.014 -22.308 60.225 1.00 17.01 131 LYS B N 1
ATOM 3720 C CA . LYS B 1 136 ? 18.132 -23.435 60.536 1.00 17.94 131 LYS B CA 1
ATOM 3721 C C . LYS B 1 136 ? 17.170 -23.699 59.391 1.00 16.89 131 LYS B C 1
ATOM 3722 O O . LYS B 1 136 ? 16.982 -24.846 58.966 1.00 14.66 131 LYS B O 1
ATOM 3728 N N . GLU B 1 137 ? 16.565 -22.632 58.868 1.00 16.49 132 GLU B N 1
ATOM 3729 C CA . GLU B 1 137 ? 15.564 -22.786 57.819 1.00 18.07 132 GLU B CA 1
ATOM 3730 C C . GLU B 1 137 ? 16.205 -23.259 56.517 1.00 17.46 132 GLU B C 1
ATOM 3731 O O . GLU B 1 137 ? 15.622 -24.069 55.789 1.00 18.44 132 GLU B O 1
ATOM 3737 N N . LEU B 1 138 ? 17.424 -22.802 56.227 1.00 16.73 133 LEU B N 1
ATOM 3738 C CA . LEU B 1 138 ? 18.123 -23.287 55.041 1.00 16.88 133 LEU B CA 1
ATOM 3739 C C . LEU B 1 138 ? 18.507 -24.758 55.194 1.00 17.13 133 LEU B C 1
ATOM 3740 O O . LEU B 1 138 ? 18.282 -25.568 54.286 1.00 16.75 133 LEU B O 1
ATOM 3745 N N . LEU B 1 139 ? 19.105 -25.119 56.330 1.00 17.10 134 LEU B N 1
ATOM 3746 C CA . LEU B 1 139 ? 19.446 -26.522 56.561 1.00 18.14 134 LEU B CA 1
ATOM 3747 C C . LEU B 1 139 ? 18.214 -27.425 56.552 1.00 18.79 134 LEU B C 1
ATOM 3748 O O . LEU B 1 139 ? 18.340 -28.619 56.250 1.00 17.95 134 LEU B O 1
ATOM 3753 N N . ALA B 1 140 ? 17.027 -26.886 56.863 1.00 16.85 135 ALA B N 1
ATOM 3754 C CA . ALA B 1 140 ? 15.798 -27.667 56.757 1.00 19.75 135 ALA B CA 1
ATOM 3755 C C . ALA B 1 140 ? 15.534 -28.144 55.336 1.00 20.67 135 ALA B C 1
ATOM 3756 O O . ALA B 1 140 ? 14.817 -29.136 55.153 1.00 22.22 135 ALA B O 1
ATOM 3758 N N . GLN B 1 141 ? 16.091 -27.474 54.327 1.00 18.61 136 GLN B N 1
ATOM 3759 C CA . GLN B 1 141 ? 15.863 -27.859 52.940 1.00 19.94 136 GLN B CA 1
ATOM 3760 C C . GLN B 1 141 ? 16.887 -28.880 52.448 1.00 19.88 136 GLN B C 1
ATOM 3761 O O . GLN B 1 141 ? 17.137 -28.965 51.237 1.00 19.17 136 GLN B O 1
ATOM 3767 N N . GLN B 1 142 ? 17.476 -29.655 53.368 1.00 19.32 137 GLN B N 1
ATOM 3768 C CA . GLN B 1 142 ? 18.588 -30.538 53.022 1.00 18.78 137 GLN B CA 1
ATOM 3769 C C . GLN B 1 142 ? 18.200 -31.542 51.949 1.00 20.19 137 GLN B C 1
ATOM 3770 O O . GLN B 1 142 ? 19.030 -31.919 51.111 1.00 19.80 137 GLN B O 1
ATOM 3776 N N . GLY B 1 143 ? 16.951 -32.014 51.979 1.00 20.07 138 GLY B N 1
ATOM 3777 C CA . GLY B 1 143 ? 16.494 -32.923 50.940 1.00 20.77 138 GLY B CA 1
ATOM 3778 C C . GLY B 1 143 ? 16.777 -32.384 49.554 1.00 20.48 138 GLY B C 1
ATOM 3779 O O . GLY B 1 143 ? 17.394 -33.058 48.724 1.00 20.27 138 GLY B O 1
ATOM 3780 N N . GLU B 1 144 ? 16.367 -31.136 49.297 1.00 19.87 139 GLU B N 1
ATOM 3781 C CA . GLU B 1 144 ? 16.578 -30.554 47.975 1.00 19.23 139 GLU B CA 1
ATOM 3782 C C . GLU B 1 144 ? 18.046 -30.220 47.754 1.00 19.29 139 GLU B C 1
ATOM 3783 O O . GLU B 1 144 ? 18.579 -30.446 46.661 1.00 18.95 139 GLU B O 1
ATOM 3785 N N . ILE B 1 145 ? 18.716 -29.699 48.784 1.00 19.46 140 ILE B N 1
ATOM 3786 C CA . ILE B 1 145 ? 20.136 -29.369 48.667 1.00 19.44 140 ILE B CA 1
ATOM 3787 C C . ILE B 1 145 ? 20.937 -30.597 48.233 1.00 19.69 140 ILE B C 1
ATOM 3788 O O . ILE B 1 145 ? 21.739 -30.535 47.296 1.00 19.26 140 ILE B O 1
ATOM 3793 N N . THR B 1 146 ? 20.703 -31.740 48.883 1.00 18.64 141 THR B N 1
ATOM 3794 C CA . THR B 1 146 ? 21.419 -32.962 48.517 1.00 20.23 141 THR B CA 1
ATOM 3795 C C . THR B 1 146 ? 21.169 -33.328 47.058 1.00 21.58 141 THR B C 1
ATOM 3796 O O . THR B 1 146 ? 22.089 -33.759 46.348 1.00 21.13 141 THR B O 1
ATOM 3800 N N . THR B 1 147 ? 19.924 -33.158 46.591 1.00 21.01 142 THR B N 1
ATOM 3801 C CA . THR B 1 147 ? 19.604 -33.488 45.205 1.00 21.24 142 THR B CA 1
ATOM 3802 C C . THR B 1 147 ? 20.354 -32.582 44.234 1.00 21.07 142 THR B C 1
ATOM 3803 O O . THR B 1 147 ? 20.880 -33.051 43.217 1.00 20.85 142 THR B O 1
ATOM 3807 N N . ILE B 1 148 ? 20.393 -31.278 44.524 1.00 19.19 143 ILE B N 1
ATOM 3808 C CA . ILE B 1 148 ? 21.125 -30.338 43.677 1.00 20.72 143 ILE B CA 1
ATOM 3809 C C . ILE B 1 148 ? 22.604 -30.704 43.642 1.00 21.26 143 ILE B C 1
ATOM 3810 O O . ILE B 1 148 ? 23.234 -30.749 42.575 1.00 22.77 143 ILE B O 1
ATOM 3815 N N . VAL B 1 149 ? 23.172 -30.991 44.813 1.00 20.96 144 VAL B N 1
ATOM 3816 C CA . VAL B 1 149 ? 24.619 -31.152 44.934 1.00 21.51 144 VAL B CA 1
ATOM 3817 C C . VAL B 1 149 ? 25.107 -32.445 44.284 1.00 22.30 144 VAL B C 1
ATOM 3818 O O . VAL B 1 149 ? 26.238 -32.503 43.771 1.00 22.40 144 VAL B O 1
ATOM 3822 N N . LYS B 1 150 ? 24.287 -33.502 44.294 1.00 23.29 145 LYS B N 1
ATOM 3823 C CA . LYS B 1 150 ? 24.663 -34.737 43.611 1.00 22.67 145 LYS B CA 1
ATOM 3824 C C . LYS B 1 150 ? 25.048 -34.477 42.164 1.00 24.91 145 LYS B C 1
ATOM 3825 O O . LYS B 1 150 ? 25.879 -35.195 41.599 1.00 24.69 145 LYS B O 1
ATOM 3831 N N . GLU B 1 151 ? 24.476 -33.438 41.555 1.00 23.77 146 GLU B N 1
ATOM 3832 C CA . GLU B 1 151 ? 24.739 -33.171 40.150 1.00 24.96 146 GLU B CA 1
ATOM 3833 C C . GLU B 1 151 ? 26.087 -32.498 39.916 1.00 25.75 146 GLU B C 1
ATOM 3834 O O . GLU B 1 151 ? 26.588 -32.529 38.788 1.00 25.83 146 GLU B O 1
ATOM 3840 N N . CYS B 1 152 ? 26.704 -31.917 40.945 1.00 25.46 147 CYS B N 1
ATOM 3841 C CA . CYS B 1 152 ? 28.037 -31.348 40.791 1.00 25.59 147 CYS B CA 1
ATOM 3842 C C . CYS B 1 152 ? 29.053 -31.957 41.750 1.00 25.60 147 CYS B C 1
ATOM 3843 O O . CYS B 1 152 ? 30.157 -31.423 41.878 1.00 22.38 147 CYS B O 1
ATOM 3846 N N . ILE B 1 153 ? 28.707 -33.055 42.428 1.00 24.47 148 ILE B N 1
ATOM 3847 C CA . ILE B 1 153 ? 29.558 -33.543 43.506 1.00 24.85 148 ILE B CA 1
ATOM 3848 C C . ILE B 1 153 ? 30.913 -33.977 42.967 1.00 24.59 148 ILE B C 1
ATOM 3849 O O . ILE B 1 153 ? 31.938 -33.801 43.635 1.00 22.07 148 ILE B O 1
ATOM 3854 N N . SER B 1 154 ? 30.950 -34.508 41.740 1.00 24.97 149 SER B N 1
ATOM 3855 C CA . SER B 1 154 ? 32.223 -34.886 41.138 1.00 25.67 149 SER B CA 1
ATOM 3856 C C . SER B 1 154 ? 33.110 -33.667 40.906 1.00 25.24 149 SER B C 1
ATOM 3857 O O . SER B 1 154 ? 34.325 -33.710 41.156 1.00 24.13 149 SER B O 1
ATOM 3860 N N . SER B 1 155 ? 32.522 -32.575 40.415 1.00 22.93 150 SER B N 1
ATOM 3861 C CA . SER B 1 155 ? 33.289 -31.354 40.206 1.00 23.94 150 SER B CA 1
ATOM 3862 C C . SER B 1 155 ? 33.773 -30.781 41.528 1.00 24.00 150 SER B C 1
ATOM 3863 O O . SER B 1 155 ? 34.936 -30.365 41.650 1.00 22.06 150 SER B O 1
ATOM 3866 N N . VAL B 1 156 ? 32.894 -30.770 42.534 1.00 22.37 151 VAL B N 1
ATOM 3867 C CA . VAL B 1 156 ? 33.264 -30.304 43.865 1.00 21.35 151 VAL B CA 1
ATOM 3868 C C . VAL B 1 156 ? 34.440 -31.114 44.400 1.00 21.36 151 VAL B C 1
ATOM 3869 O O . VAL B 1 156 ? 35.371 -30.565 45.003 1.00 23.54 151 VAL B O 1
ATOM 3873 N N . GLN B 1 157 ? 34.429 -32.429 44.161 1.00 21.94 152 GLN B N 1
ATOM 3874 C CA . GLN B 1 157 ? 35.526 -33.278 44.619 1.00 22.44 152 GLN B CA 1
ATOM 3875 C C . GLN B 1 157 ? 36.839 -32.911 43.936 1.00 24.29 152 GLN B C 1
ATOM 3876 O O . GLN B 1 157 ? 37.890 -32.883 44.587 1.00 24.49 152 GLN B O 1
ATOM 3882 N N . GLN B 1 158 ? 36.811 -32.640 42.627 1.00 25.62 153 GLN B N 1
ATOM 3883 C CA . GLN B 1 158 ? 38.023 -32.166 41.962 1.00 25.10 153 GLN B CA 1
ATOM 3884 C C . GLN B 1 158 ? 38.494 -30.856 42.572 1.00 23.87 153 GLN B C 1
ATOM 3885 O O . GLN B 1 158 ? 39.699 -30.658 42.774 1.00 25.03 153 GLN B O 1
ATOM 3891 N N . VAL B 1 159 ? 37.551 -29.962 42.892 1.00 23.08 154 VAL B N 1
ATOM 3892 C CA . VAL B 1 159 ? 37.892 -28.686 43.522 1.00 23.72 154 VAL B CA 1
ATOM 3893 C C . VAL B 1 159 ? 38.556 -28.915 44.872 1.00 23.31 154 VAL B C 1
ATOM 3894 O O . VAL B 1 159 ? 39.591 -28.312 45.185 1.00 23.00 154 VAL B O 1
ATOM 3898 N N . LYS B 1 160 ? 37.959 -29.779 45.703 1.00 20.97 155 LYS B N 1
ATOM 3899 C CA . LYS B 1 160 ? 38.497 -30.021 47.040 1.00 23.29 155 LYS B CA 1
ATOM 3900 C C . LYS B 1 160 ? 39.853 -30.716 46.996 1.00 22.00 155 LYS B C 1
ATOM 3901 O O . LYS B 1 160 ? 40.652 -30.568 47.927 1.00 21.62 155 LYS B O 1
ATOM 3907 N N . SER B 1 161 ? 40.123 -31.495 45.947 1.00 22.25 156 SER B N 1
ATOM 3908 C CA . SER B 1 161 ? 41.442 -32.100 45.817 1.00 23.16 156 SER B CA 1
ATOM 3909 C C . SER B 1 161 ? 42.508 -31.052 45.527 1.00 23.22 156 SER B C 1
ATOM 3910 O O . SER B 1 161 ? 43.663 -31.231 45.921 1.00 27.09 156 SER B O 1
ATOM 3913 N N . LYS B 1 162 ? 42.141 -29.961 44.850 1.00 20.81 157 LYS B N 1
ATOM 3914 C CA . LYS B 1 162 ? 43.028 -28.822 44.642 1.00 22.46 157 LYS B CA 1
ATOM 3915 C C . LYS B 1 162 ? 43.024 -27.866 45.835 1.00 25.29 157 LYS B C 1
ATOM 3916 O O . LYS B 1 162 ? 44.057 -27.269 46.148 1.00 22.63 157 LYS B O 1
ATOM 3922 N N . TYR B 1 163 ? 41.873 -27.693 46.497 1.00 22.83 158 TYR B N 1
ATOM 3923 C CA . TYR B 1 163 ? 41.715 -26.759 47.615 1.00 22.12 158 TYR B CA 1
ATOM 3924 C C . TYR B 1 163 ? 40.996 -27.448 48.769 1.00 21.63 158 TYR B C 1
ATOM 3925 O O . TYR B 1 163 ? 39.757 -27.433 48.844 1.00 22.11 158 TYR B O 1
ATOM 3934 N N . PRO B 1 164 ? 41.744 -28.049 49.699 1.00 24.00 159 PRO B N 1
ATOM 3935 C CA . PRO B 1 164 ? 41.108 -28.880 50.740 1.00 21.77 159 PRO B CA 1
ATOM 3936 C C . PRO B 1 164 ? 40.201 -28.118 51.699 1.00 23.55 159 PRO B C 1
ATOM 3937 O O . PRO B 1 164 ? 39.469 -28.762 52.463 1.00 22.12 159 PRO B O 1
ATOM 3941 N N . ALA B 1 165 ? 40.208 -26.788 51.691 1.00 20.54 160 ALA B N 1
ATOM 3942 C CA . ALA B 1 165 ? 39.296 -26.069 52.565 1.00 22.56 160 ALA B CA 1
ATOM 3943 C C . ALA B 1 165 ? 37.854 -26.060 52.056 1.00 21.02 160 ALA B C 1
ATOM 3944 O O . ALA B 1 165 ? 36.960 -25.694 52.817 1.00 20.41 160 ALA B O 1
ATOM 3946 N N . VAL B 1 166 ? 37.607 -26.463 50.810 1.00 20.35 161 VAL B N 1
ATOM 3947 C CA . VAL B 1 166 ? 36.273 -26.405 50.216 1.00 21.06 161 VAL B CA 1
ATOM 3948 C C . VAL B 1 166 ? 35.436 -27.529 50.823 1.00 20.28 161 VAL B C 1
ATOM 3949 O O . VAL B 1 166 ? 35.669 -28.708 50.545 1.00 23.37 161 VAL B O 1
ATOM 3953 N N . ASP B 1 167 ? 34.466 -27.176 51.652 1.00 20.09 162 ASP B N 1
ATOM 3954 C CA . ASP B 1 167 ? 33.700 -28.161 52.408 1.00 20.28 162 ASP B CA 1
ATOM 3955 C C . ASP B 1 167 ? 32.321 -28.320 51.749 1.00 21.43 162 ASP B C 1
ATOM 3956 O O . ASP B 1 167 ? 31.461 -27.444 51.866 1.00 18.58 162 ASP B O 1
ATOM 3961 N N . GLU B 1 168 ? 32.119 -29.453 51.064 1.00 22.15 163 GLU B N 1
ATOM 3962 C CA . GLU B 1 168 ? 30.893 -29.707 50.306 1.00 21.53 163 GLU B CA 1
ATOM 3963 C C . GLU B 1 168 ? 29.648 -29.761 51.187 1.00 20.85 163 GLU B C 1
ATOM 3964 O O . GLU B 1 168 ? 28.525 -29.667 50.669 1.00 20.43 163 GLU B O 1
ATOM 3970 N N . LYS B 1 169 ? 29.820 -29.887 52.500 1.00 21.71 164 LYS B N 1
ATOM 3971 C CA . LYS B 1 169 ? 28.697 -29.961 53.429 1.00 18.31 164 LYS B CA 1
ATOM 3972 C C . LYS B 1 169 ? 28.130 -28.592 53.784 1.00 21.50 164 LYS B C 1
ATOM 3973 O O . LYS B 1 169 ? 26.975 -28.507 54.227 1.00 18.88 164 LYS B O 1
ATOM 3979 N N . MET B 1 170 ? 28.919 -27.526 53.629 1.00 19.35 165 MET B N 1
ATOM 3980 C CA . MET B 1 170 ? 28.420 -26.161 53.734 1.00 19.02 165 MET B CA 1
ATOM 3981 C C . MET B 1 170 ? 27.920 -25.714 52.366 1.00 20.30 165 MET B C 1
ATOM 3982 O O . MET B 1 170 ? 28.737 -25.542 51.445 1.00 20.81 165 MET B O 1
ATOM 3987 N N . PRO B 1 171 ? 26.609 -25.549 52.166 1.00 22.14 166 PRO B N 1
ATOM 3988 C CA . PRO B 1 171 ? 26.122 -25.247 50.810 1.00 21.20 166 PRO B CA 1
ATOM 3989 C C . PRO B 1 171 ? 26.691 -23.956 50.255 1.00 21.15 166 PRO B C 1
ATOM 3990 O O . PRO B 1 171 ? 26.953 -23.868 49.043 1.00 21.75 166 PRO B O 1
ATOM 3994 N N . GLN B 1 172 ? 26.927 -22.962 51.118 1.00 19.65 167 GLN B N 1
ATOM 3995 C CA . GLN B 1 172 ? 27.529 -21.716 50.657 1.00 21.18 167 GLN B CA 1
ATOM 3996 C C . GLN B 1 172 ? 28.950 -21.925 50.137 1.00 19.78 167 GLN B C 1
ATOM 3997 O O . GLN B 1 172 ? 29.413 -21.144 49.298 1.00 19.00 167 GLN B O 1
ATOM 4003 N N . HIS B 1 173 ? 29.666 -22.960 50.607 1.00 19.08 168 HIS B N 1
ATOM 4004 C CA . HIS B 1 173 ? 31.013 -23.173 50.073 1.00 18.25 168 HIS B CA 1
ATOM 4005 C C . HIS B 1 173 ? 31.010 -23.543 48.594 1.00 19.24 168 HIS B C 1
ATOM 4006 O O . HIS B 1 173 ? 31.952 -23.189 47.879 1.00 17.74 168 HIS B O 1
ATOM 4013 N N . ILE B 1 174 ? 29.986 -24.257 48.116 1.00 19.69 169 ILE B N 1
ATOM 4014 C CA . ILE B 1 174 ? 29.948 -24.638 46.705 1.00 19.75 169 ILE B CA 1
ATOM 4015 C C . ILE B 1 174 ? 29.743 -23.409 45.837 1.00 18.53 169 ILE B C 1
ATOM 4016 O O . ILE B 1 174 ? 30.445 -23.196 44.836 1.00 16.53 169 ILE B O 1
ATOM 4021 N N . TRP B 1 175 ? 28.761 -22.589 46.209 1.00 15.84 170 TRP B N 1
ATOM 4022 C CA . TRP B 1 175 ? 28.512 -21.339 45.516 1.00 15.26 170 TRP B CA 1
ATOM 4023 C C . TRP B 1 175 ? 29.734 -20.428 45.571 1.00 18.51 170 TRP B C 1
ATOM 4024 O O . TRP B 1 175 ? 30.241 -19.981 44.532 1.00 19.99 170 TRP B O 1
ATOM 4035 N N . LEU B 1 176 ? 30.249 -20.168 46.776 1.00 16.39 171 LEU B N 1
ATOM 4036 C CA . LEU B 1 176 ? 31.334 -19.195 46.905 1.00 17.59 171 LEU B CA 1
ATOM 4037 C C . LEU B 1 176 ? 32.638 -19.717 46.313 1.00 18.26 171 LEU B C 1
ATOM 4038 O O . LEU B 1 176 ? 33.432 -18.927 45.789 1.00 17.54 171 LEU B O 1
ATOM 4043 N N . ALA B 1 177 ? 32.882 -21.031 46.372 1.00 17.81 172 ALA B N 1
ATOM 4044 C CA . ALA B 1 177 ? 34.036 -21.565 45.657 1.00 18.80 172 ALA B CA 1
ATOM 4045 C C . ALA B 1 177 ? 33.890 -21.339 44.160 1.00 18.40 172 ALA B C 1
ATOM 4046 O O . ALA B 1 177 ? 34.851 -20.961 43.489 1.00 15.24 172 ALA B O 1
ATOM 4048 N N . TYR B 1 178 ? 32.681 -21.507 43.618 1.00 16.97 173 TYR B N 1
ATOM 4049 C CA . TYR B 1 178 ? 32.505 -21.262 42.189 1.00 18.15 173 TYR B CA 1
ATOM 4050 C C . TYR B 1 178 ? 32.834 -19.816 41.839 1.00 16.65 173 TYR B C 1
ATOM 4051 O O . TYR B 1 178 ? 33.531 -19.539 40.854 1.00 16.98 173 TYR B O 1
ATOM 4060 N N . GLU B 1 179 ? 32.314 -18.869 42.618 1.00 18.16 174 GLU B N 1
ATOM 4061 C CA . GLU B 1 179 ? 32.522 -17.469 42.273 1.00 17.68 174 GLU B CA 1
ATOM 4062 C C . GLU B 1 179 ? 33.987 -17.080 42.447 1.00 16.18 174 GLU B C 1
ATOM 4063 O O . GLU B 1 179 ? 34.539 -16.345 41.620 1.00 14.33 174 GLU B O 1
ATOM 4069 N N . THR B 1 180 ? 34.631 -17.586 43.503 1.00 16.78 175 THR B N 1
ATOM 4070 C CA . THR B 1 180 ? 36.073 -17.410 43.665 1.00 17.19 175 THR B CA 1
ATOM 4071 C C . THR B 1 180 ? 36.832 -17.978 42.472 1.00 18.69 175 THR B C 1
ATOM 4072 O O . THR B 1 180 ? 37.700 -17.311 41.891 1.00 19.06 175 THR B O 1
ATOM 4076 N N . LEU B 1 181 ? 36.551 -19.237 42.123 1.00 18.95 176 LEU B N 1
ATOM 4077 C CA . LEU B 1 181 ? 37.261 -19.876 41.018 1.00 18.90 176 LEU B CA 1
ATOM 4078 C C . LEU B 1 181 ? 37.032 -19.122 39.714 1.00 18.69 176 LEU B C 1
ATOM 4079 O O . LEU B 1 181 ? 37.933 -19.033 38.876 1.00 18.25 176 LEU B O 1
ATOM 4084 N N . LYS B 1 182 ? 35.833 -18.555 39.529 1.00 16.52 177 LYS B N 1
ATOM 4085 C CA . LYS B 1 182 ? 35.572 -17.801 38.310 1.00 18.00 177 LYS B CA 1
ATOM 4086 C C . LYS B 1 182 ? 36.528 -16.612 38.185 1.00 16.76 177 LYS B C 1
ATOM 4087 O O . LYS B 1 182 ? 37.053 -16.345 37.097 1.00 17.52 177 LYS B O 1
ATOM 4093 N N . LYS B 1 183 ? 36.789 -15.900 39.286 1.00 16.25 178 LYS B N 1
ATOM 4094 C CA . LYS B 1 183 ? 37.709 -14.762 39.196 1.00 18.55 178 LYS B CA 1
ATOM 4095 C C . LYS B 1 183 ? 39.142 -15.237 39.039 1.00 19.33 178 LYS B C 1
ATOM 4096 O O . LYS B 1 183 ? 39.920 -14.636 38.290 1.00 19.72 178 LYS B O 1
ATOM 4102 N N . LEU B 1 184 ? 39.504 -16.301 39.756 1.00 19.68 179 LEU B N 1
ATOM 4103 C CA . LEU B 1 184 ? 40.820 -16.912 39.602 1.00 19.63 179 LEU B CA 1
ATOM 4104 C C . LEU B 1 184 ? 41.084 -17.337 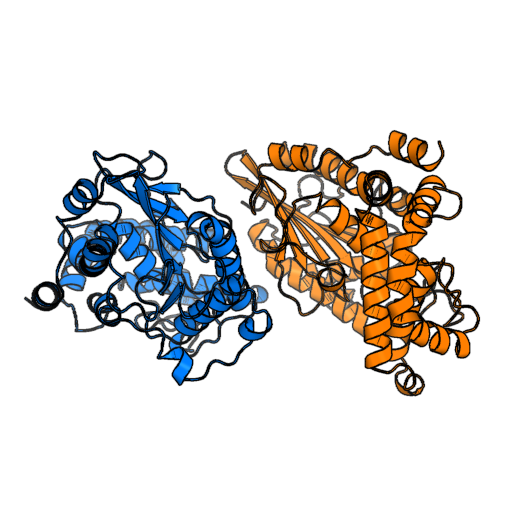38.161 1.00 23.08 179 LEU B C 1
ATOM 4105 O O . LEU B 1 184 ? 42.182 -17.124 37.636 1.00 22.58 179 LEU B O 1
ATOM 4110 N N . LYS B 1 185 ? 40.099 -17.962 37.511 1.00 21.26 180 LYS B N 1
ATOM 4111 C CA . LYS B 1 185 ? 40.284 -18.400 36.128 1.00 23.03 180 LYS B CA 1
ATOM 4112 C C . LYS B 1 185 ? 40.460 -17.209 35.193 1.00 23.59 180 LYS B C 1
ATOM 4113 O O . LYS B 1 185 ? 41.293 -17.248 34.275 1.00 25.96 180 LYS B O 1
ATOM 4119 N N . ARG B 1 186 ? 39.679 -16.148 35.415 1.00 20.38 181 ARG B N 1
ATOM 4120 C CA . ARG B 1 186 ? 39.781 -14.939 34.604 1.00 22.55 181 ARG B CA 1
ATOM 4121 C C . ARG B 1 186 ? 41.160 -14.307 34.741 1.00 27.03 181 ARG B C 1
ATOM 4122 O O . ARG B 1 186 ? 41.826 -13.982 33.745 1.00 24.36 181 ARG B O 1
ATOM 4130 N N . GLN B 1 187 ? 41.617 -14.150 35.974 1.00 24.48 182 GLN B N 1
ATOM 4131 C CA . GLN B 1 187 ? 42.810 -13.356 36.222 1.00 27.14 182 GLN B CA 1
ATOM 4132 C C . GLN B 1 187 ? 44.098 -14.154 36.089 1.00 28.38 182 GLN B C 1
ATOM 4133 O O . GLN B 1 187 ? 45.135 -13.573 35.748 1.00 27.99 182 GLN B O 1
ATOM 4139 N N . GLN B 1 188 ? 44.072 -15.470 36.315 1.00 26.11 183 GLN B N 1
ATOM 4140 C CA . GLN B 1 188 ? 45.257 -16.316 36.151 1.00 30.40 183 GLN B CA 1
ATOM 4141 C C . GLN B 1 188 ? 44.909 -17.557 35.332 1.00 30.11 183 GLN B C 1
ATOM 4142 O O . GLN B 1 188 ? 44.997 -18.688 35.819 1.00 29.33 183 GLN B O 1
ATOM 4148 N N . PRO B 1 189 ? 44.517 -17.377 34.065 1.00 30.17 184 PRO B N 1
ATOM 4149 C CA . PRO B 1 189 ? 44.094 -18.540 33.264 1.00 32.05 184 PRO B CA 1
ATOM 4150 C C . PRO B 1 189 ? 45.196 -19.558 33.068 1.00 32.59 184 PRO B C 1
ATOM 4151 O O . PRO B 1 189 ? 44.906 -20.747 32.873 1.00 31.54 184 PRO B O 1
ATOM 4155 N N . SER B 1 190 ? 46.453 -19.111 33.117 1.00 35.80 185 SER B N 1
ATOM 4156 C CA . SER B 1 190 ? 47.624 -19.973 33.035 1.00 34.55 185 SER B CA 1
ATOM 4157 C C . SER B 1 190 ? 47.487 -21.253 33.855 1.00 34.80 185 SER B C 1
ATOM 4158 O O . SER B 1 190 ? 47.498 -22.363 33.311 1.00 37.83 185 SER B O 1
ATOM 4161 N N . SER B 1 191 ? 47.366 -21.112 35.170 1.00 34.45 186 SER B N 1
ATOM 4162 C CA . SER B 1 191 ? 47.342 -22.255 36.073 1.00 36.04 186 SER B CA 1
ATOM 4163 C C . SER B 1 191 ? 45.943 -22.822 36.280 1.00 33.65 186 SER B C 1
ATOM 4164 O O . SER B 1 191 ? 45.784 -23.793 37.030 1.00 35.56 186 SER B O 1
ATOM 4167 N N . SER B 1 192 ? 44.932 -22.253 35.628 1.00 34.39 187 SER B N 1
ATOM 4168 C CA . SER B 1 192 ? 43.544 -22.625 35.864 1.00 32.36 187 SER B CA 1
ATOM 4169 C C . SER B 1 192 ? 42.996 -23.555 34.790 1.00 31.01 187 SER B C 1
ATOM 4170 O O . SER B 1 192 ? 41.785 -23.584 34.566 1.00 30.87 187 SER B O 1
ATOM 4173 N N . THR B 1 193 ? 43.855 -24.326 34.118 1.00 30.82 188 THR B N 1
ATOM 4174 C CA . THR B 1 193 ? 43.361 -25.139 33.013 1.00 31.81 188 THR B CA 1
ATOM 4175 C C . THR B 1 193 ? 42.538 -26.328 33.496 1.00 31.32 188 THR B C 1
ATOM 4176 O O . THR B 1 193 ? 41.695 -26.829 32.743 1.00 32.29 188 THR B O 1
ATOM 4180 N N . TRP B 1 194 ? 42.737 -26.770 34.742 1.00 30.80 189 TRP B N 1
ATOM 4181 C CA . TRP B 1 194 ? 41.875 -27.807 35.307 1.00 30.31 189 TRP B CA 1
ATOM 4182 C C . TRP B 1 194 ? 40.436 -27.321 35.463 1.00 27.94 189 TRP B C 1
ATOM 4183 O O . TRP B 1 194 ? 39.504 -28.132 35.469 1.00 27.87 189 TRP B O 1
ATOM 4194 N N . MET B 1 195 ? 40.249 -26.010 35.616 1.00 26.67 190 MET B N 1
ATOM 4195 C CA . MET B 1 195 ? 38.948 -25.350 35.646 1.00 28.00 190 MET B CA 1
ATOM 4196 C C . MET B 1 195 ? 38.287 -25.468 34.283 1.00 27.27 190 MET B C 1
ATOM 4197 O O . MET B 1 195 ? 38.212 -24.475 33.552 1.00 28.99 190 MET B O 1
ATOM 4202 N N . THR B 1 196 ? 37.834 -26.658 33.905 1.00 26.75 191 THR B N 1
ATOM 4203 C CA . THR B 1 196 ? 37.374 -26.807 32.535 1.00 28.07 191 THR B CA 1
ATOM 4204 C C . THR B 1 196 ? 36.060 -26.067 32.334 1.00 28.40 191 THR B C 1
ATOM 4205 O O . THR B 1 196 ? 35.389 -25.660 33.282 1.00 28.10 191 THR B O 1
ATOM 4209 N N . ASP B 1 197 ? 35.709 -25.877 31.065 1.00 28.96 192 ASP B N 1
ATOM 4210 C CA . ASP B 1 197 ? 34.440 -25.238 30.752 1.00 30.48 192 ASP B CA 1
ATOM 4211 C C . ASP B 1 197 ? 33.282 -26.069 31.280 1.00 29.37 192 ASP B C 1
ATOM 4212 O O . ASP B 1 197 ? 32.314 -25.527 31.830 1.00 28.93 192 ASP B O 1
ATOM 4217 N N . ASP B 1 198 ? 33.396 -27.398 31.168 1.00 27.33 193 ASP B N 1
ATOM 4218 C CA . ASP B 1 198 ? 32.352 -28.295 31.650 1.00 29.19 193 ASP B CA 1
ATOM 4219 C C . ASP B 1 198 ? 32.247 -28.247 33.169 1.00 26.83 193 ASP B C 1
ATOM 4220 O O . ASP B 1 198 ? 31.145 -28.169 33.723 1.00 25.69 193 ASP B O 1
ATOM 4225 N N . LEU B 1 199 ? 33.386 -28.290 33.865 1.00 26.47 194 LEU B N 1
ATOM 4226 C CA . LEU B 1 199 ? 33.357 -28.268 35.325 1.00 23.94 194 LEU B CA 1
ATOM 4227 C C . LEU B 1 199 ? 32.825 -26.939 35.850 1.00 24.23 194 LEU B C 1
ATOM 4228 O O . LEU B 1 199 ? 32.071 -26.908 36.830 1.00 24.03 194 LEU B O 1
ATOM 4233 N N . MET B 1 200 ? 33.208 -25.832 35.215 1.00 24.15 195 MET B N 1
ATOM 4234 C CA . MET B 1 200 ? 32.732 -24.520 35.648 1.00 22.25 195 MET B CA 1
ATOM 4235 C C . MET B 1 200 ? 31.221 -24.385 35.453 1.00 23.21 195 MET B C 1
ATOM 4236 O O . MET B 1 200 ? 30.508 -23.902 36.342 1.00 20.11 195 MET B O 1
ATOM 4241 N N . LYS B 1 201 ? 30.713 -24.810 34.295 1.00 22.06 196 LYS B N 1
ATOM 4242 C CA . LYS B 1 201 ? 29.271 -24.741 34.056 1.00 23.95 196 LYS B CA 1
ATOM 4243 C C . LYS B 1 201 ? 28.513 -25.629 35.034 1.00 23.43 196 LYS B C 1
ATOM 4244 O O . LYS B 1 201 ? 27.401 -25.289 35.453 1.00 23.00 196 LYS B O 1
ATOM 4246 N N . ASN B 1 202 ? 29.120 -26.750 35.431 1.00 22.52 197 ASN B N 1
ATOM 4247 C CA . ASN B 1 202 ? 28.491 -27.682 36.359 1.00 20.87 197 ASN B CA 1
ATOM 4248 C C . ASN B 1 202 ? 28.398 -27.087 37.763 1.00 21.52 197 ASN B C 1
ATOM 4249 O O . ASN B 1 202 ? 27.336 -27.132 38.403 1.00 20.02 197 ASN B O 1
ATOM 4254 N N . LEU B 1 203 ? 29.494 -26.501 38.256 1.00 20.02 198 LEU B N 1
ATOM 4255 C CA . LEU B 1 203 ? 29.417 -25.768 39.515 1.00 18.98 198 LEU B CA 1
ATOM 4256 C C . LEU B 1 203 ? 28.491 -24.561 39.413 1.00 18.67 198 LEU B C 1
ATOM 4257 O O . LEU B 1 203 ? 27.891 -24.159 40.410 1.00 18.70 198 LEU B O 1
ATOM 4262 N N . ARG B 1 204 ? 28.395 -23.942 38.236 1.00 19.00 199 ARG B N 1
ATOM 4263 C CA . ARG B 1 204 ? 27.532 -22.772 38.099 1.00 20.25 199 ARG B CA 1
ATOM 4264 C C . ARG B 1 204 ? 26.065 -23.160 38.262 1.00 19.48 199 ARG B C 1
ATOM 4265 O O . ARG B 1 204 ? 25.281 -22.413 38.860 1.00 17.72 199 ARG B O 1
ATOM 4273 N N . GLU B 1 205 ? 25.687 -24.344 37.772 1.00 18.03 200 GLU B N 1
ATOM 4274 C CA . GLU B 1 205 ? 24.311 -24.805 37.932 1.00 21.16 200 GLU B CA 1
ATOM 4275 C C . GLU B 1 205 ? 23.985 -25.074 39.397 1.00 19.07 200 GLU B C 1
ATOM 4276 O O . GLU B 1 205 ? 22.897 -24.726 39.870 1.00 17.07 200 GLU B O 1
ATOM 4282 N N . CYS B 1 206 ? 24.912 -25.712 40.122 1.00 17.68 201 CYS B N 1
ATOM 4283 C CA . CYS B 1 206 ? 24.741 -25.920 41.559 1.00 16.49 201 CYS B CA 1
ATOM 4284 C C . CYS B 1 206 ? 24.607 -24.595 42.295 1.00 16.65 201 CYS B C 1
ATOM 4285 O O . CYS B 1 206 ? 23.717 -24.421 43.139 1.00 18.97 201 CYS B O 1
ATOM 4288 N N . SER B 1 207 ? 25.482 -23.645 41.977 1.00 14.27 202 SER B N 1
ATOM 4289 C CA . SER B 1 207 ? 25.453 -22.346 42.638 1.00 16.16 202 SER B CA 1
ATOM 4290 C C . SER B 1 207 ? 24.114 -21.645 42.433 1.00 14.19 202 SER B C 1
ATOM 4291 O O . SER B 1 207 ? 23.540 -21.091 43.375 1.00 14.82 202 SER B O 1
ATOM 4294 N N . ALA B 1 208 ? 23.642 -21.605 41.193 1.00 14.06 203 ALA B N 1
ATOM 4295 C CA . ALA B 1 208 ? 22.385 -20.925 40.900 1.00 15.31 203 ALA B CA 1
ATOM 4296 C C . ALA B 1 208 ? 21.223 -21.582 41.631 1.00 15.85 203 ALA B C 1
ATOM 4297 O O . ALA B 1 208 ? 20.337 -20.892 42.163 1.00 15.76 203 ALA B O 1
ATOM 4299 N N . LYS B 1 209 ? 21.201 -22.915 41.656 1.00 14.81 204 LYS B N 1
ATOM 4300 C CA . LYS B 1 209 ? 20.083 -23.611 42.278 1.00 15.14 204 LYS B CA 1
ATOM 4301 C C . LYS B 1 209 ? 20.140 -23.502 43.788 1.00 14.70 204 LYS B C 1
ATOM 4302 O O . LYS B 1 209 ? 19.101 -23.395 44.443 1.00 13.57 204 LYS B O 1
ATOM 4308 N N . ILE B 1 210 ? 21.344 -23.499 44.358 1.00 14.78 205 ILE B N 1
ATOM 4309 C CA . ILE B 1 210 ? 21.474 -23.349 45.801 1.00 15.16 205 ILE B CA 1
ATOM 4310 C C . ILE B 1 210 ? 21.045 -21.952 46.246 1.00 13.05 205 ILE B C 1
ATOM 4311 O O . ILE B 1 210 ? 20.337 -21.797 47.244 1.00 14.39 205 ILE B O 1
ATOM 4316 N N . THR B 1 211 ? 21.503 -20.914 45.542 1.00 12.13 206 THR B N 1
ATOM 4317 C CA . THR B 1 211 ? 21.246 -19.553 45.995 1.00 11.82 206 THR B CA 1
ATOM 4318 C C . THR B 1 211 ? 19.770 -19.187 45.835 1.00 12.33 206 THR B C 1
ATOM 4319 O O . THR B 1 211 ? 19.212 -18.469 46.664 1.00 11.76 206 THR B O 1
ATOM 4323 N N . TRP B 1 212 ? 19.142 -19.650 44.761 1.00 13.97 207 TRP B N 1
ATOM 4324 C CA . TRP B 1 212 ? 17.723 -19.341 44.554 1.00 14.04 207 TRP B CA 1
ATOM 4325 C C . TRP B 1 212 ? 16.843 -20.089 45.548 1.00 16.02 207 TRP B C 1
ATOM 4326 O O . TRP B 1 212 ? 15.836 -19.551 46.040 1.00 13.67 207 TRP B O 1
ATOM 4337 N N . LEU B 1 213 ? 17.212 -21.330 45.865 1.00 15.33 208 LEU B N 1
ATOM 4338 C CA . LEU B 1 213 ? 16.540 -22.052 46.937 1.00 14.60 208 LEU B CA 1
ATOM 4339 C C . LEU B 1 213 ? 16.651 -21.292 48.252 1.00 15.13 208 LEU B C 1
ATOM 4340 O O . LEU B 1 213 ? 15.671 -21.153 48.987 1.00 14.26 208 LEU B O 1
ATOM 4345 N N . ALA B 1 214 ? 17.864 -20.823 48.581 1.00 13.33 209 ALA B N 1
ATOM 4346 C CA . ALA B 1 214 ? 18.125 -20.188 49.867 1.00 15.83 209 ALA B CA 1
ATOM 4347 C C . ALA B 1 214 ? 17.369 -18.877 50.055 1.00 12.72 209 ALA B C 1
ATOM 4348 O O . ALA B 1 214 ? 17.270 -18.399 51.188 1.00 14.71 209 ALA B O 1
ATOM 4350 N N . THR B 1 215 ? 16.873 -18.260 48.986 1.00 13.16 210 THR B N 1
ATOM 4351 C CA . THR B 1 215 ? 16.160 -16.997 49.115 1.00 13.60 210 THR B CA 1
ATOM 4352 C C . THR B 1 215 ? 14.677 -17.097 48.778 1.00 15.20 210 THR B C 1
ATOM 4353 O O . THR B 1 215 ? 13.947 -16.130 49.016 1.00 15.93 210 THR B O 1
ATOM 4357 N N . THR B 1 216 ? 14.209 -18.226 48.226 1.00 15.43 211 THR B N 1
ATOM 4358 C CA . THR B 1 216 ? 12.812 -18.335 47.786 1.00 15.36 211 THR B CA 1
ATOM 4359 C C . THR B 1 216 ? 12.059 -19.585 48.232 1.00 16.87 211 THR B C 1
ATOM 4360 O O . THR B 1 216 ? 10.846 -19.655 47.992 1.00 16.45 211 THR B O 1
ATOM 4364 N N . LYS B 1 217 ? 12.712 -20.566 48.864 1.00 17.29 212 LYS B N 1
ATOM 4365 C CA . LYS B 1 217 ? 12.067 -21.870 49.061 1.00 17.46 212 LYS B CA 1
ATOM 4366 C C . LYS B 1 217 ? 10.890 -21.793 50.031 1.00 19.73 212 LYS B C 1
ATOM 4367 O O . LYS B 1 217 ? 9.849 -22.426 49.801 1.00 18.39 212 LYS B O 1
ATOM 4373 N N . THR B 1 218 ? 11.025 -21.030 51.118 1.00 17.83 213 THR B N 1
ATOM 4374 C CA . THR B 1 218 ? 9.988 -20.947 52.146 1.00 17.90 213 THR B CA 1
ATOM 4375 C C . THR B 1 218 ? 9.744 -19.485 52.510 1.00 18.17 213 THR B C 1
ATOM 4376 O O . THR B 1 218 ? 10.556 -18.607 52.199 1.00 16.54 213 THR B O 1
ATOM 4380 N N . ASP B 1 219 ? 8.617 -19.230 53.195 1.00 17.65 214 ASP B N 1
ATOM 4381 C CA . ASP B 1 219 ? 8.303 -17.879 53.668 1.00 16.98 214 ASP B CA 1
ATOM 4382 C C . ASP B 1 219 ? 9.404 -17.315 54.559 1.00 16.74 214 ASP B C 1
ATOM 4383 O O . ASP B 1 219 ? 9.748 -16.136 54.448 1.00 17.81 214 ASP B O 1
ATOM 4388 N N . THR B 1 220 ? 9.948 -18.129 55.471 1.00 16.74 215 THR B N 1
ATOM 4389 C CA . THR B 1 220 ? 10.987 -17.626 56.371 1.00 17.22 215 THR B CA 1
ATOM 4390 C C . THR B 1 220 ? 12.236 -17.227 55.598 1.00 15.82 215 THR B C 1
ATOM 4391 O O . THR B 1 220 ? 12.817 -16.163 55.854 1.00 14.57 215 THR B O 1
ATOM 4395 N N . LEU B 1 221 ? 12.656 -18.064 54.645 1.00 14.67 216 LEU B N 1
ATOM 4396 C CA . LEU B 1 221 ? 13.810 -17.731 53.811 1.00 14.09 216 LEU B CA 1
ATOM 4397 C C . LEU B 1 221 ? 13.575 -16.435 53.059 1.00 15.03 216 LEU B C 1
ATOM 4398 O O . LEU B 1 221 ? 14.488 -15.619 52.916 1.00 14.53 216 LEU B O 1
ATOM 4403 N N . ARG B 1 222 ? 12.344 -16.220 52.574 1.00 12.27 217 ARG B N 1
ATOM 4404 C CA . ARG B 1 222 ? 12.055 -14.980 51.861 1.00 14.71 217 ARG B CA 1
ATOM 4405 C C . ARG B 1 222 ? 12.068 -13.775 52.794 1.00 13.73 217 ARG B C 1
ATOM 4406 O O . ARG B 1 222 ? 12.650 -12.733 52.462 1.00 12.62 217 ARG B O 1
ATOM 4414 N N . LYS B 1 223 ? 11.390 -13.883 53.943 1.00 13.67 218 LYS B N 1
ATOM 4415 C CA . LYS B 1 223 ? 11.334 -12.765 54.881 1.00 13.82 218 LYS B CA 1
ATOM 4416 C C . LYS B 1 223 ? 12.727 -12.347 55.339 1.00 14.40 218 LYS B C 1
ATOM 4417 O O . LYS B 1 223 ? 13.064 -11.158 55.325 1.00 14.09 218 LYS B O 1
ATOM 4423 N N . LEU B 1 224 ? 13.557 -13.315 55.743 1.00 14.64 219 LEU B N 1
ATOM 4424 C CA . LEU B 1 224 ? 14.845 -12.987 56.353 1.00 14.55 219 LEU B CA 1
ATOM 4425 C C . LEU B 1 224 ? 15.880 -12.525 55.329 1.00 14.22 219 LEU B C 1
ATOM 4426 O O . LEU B 1 224 ? 16.685 -11.632 55.622 1.00 14.18 219 LEU B O 1
ATOM 4431 N N . SER B 1 225 ? 15.883 -13.101 54.126 1.00 14.10 220 SER B N 1
ATOM 4432 C CA . SER B 1 225 ? 16.861 -12.686 53.130 1.00 14.10 220 SER B CA 1
ATOM 4433 C C . SER B 1 225 ? 16.479 -11.385 52.436 1.00 16.07 220 SER B C 1
ATOM 4434 O O . SER B 1 225 ? 17.363 -10.624 52.040 1.00 14.09 220 SER B O 1
ATOM 4437 N N . GLY B 1 226 ? 15.183 -11.118 52.245 1.00 10.33 221 GLY B N 1
ATOM 4438 C CA . GLY B 1 226 ? 14.829 -9.966 51.443 1.00 12.89 221 GLY B CA 1
ATOM 4439 C C . GLY B 1 226 ? 13.756 -9.045 52.000 1.00 12.53 221 GLY B C 1
ATOM 4440 O O . GLY B 1 226 ? 13.475 -8.009 51.387 1.00 13.26 221 GLY B O 1
ATOM 4441 N N . GLY B 1 227 ? 13.175 -9.380 53.157 1.00 11.84 222 GLY B N 1
ATOM 4442 C CA . GLY B 1 227 ? 12.083 -8.582 53.691 1.00 14.57 222 GLY B CA 1
ATOM 4443 C C . GLY B 1 227 ? 12.488 -7.166 54.039 1.00 14.98 222 GLY B C 1
ATOM 4444 O O . GLY B 1 227 ? 11.673 -6.245 53.949 1.00 12.94 222 GLY B O 1
ATOM 4445 N N . LEU B 1 228 ? 13.750 -6.966 54.436 1.00 11.95 223 LEU B N 1
ATOM 4446 C CA . LEU B 1 228 ? 14.195 -5.626 54.779 1.00 13.91 223 LEU B CA 1
ATOM 4447 C C . LEU B 1 228 ? 14.428 -4.771 53.546 1.00 12.36 223 LEU B C 1
ATOM 4448 O O . LEU B 1 228 ? 14.336 -3.542 53.629 1.00 12.69 223 LEU B O 1
ATOM 4453 N N . LEU B 1 229 ? 14.773 -5.391 52.418 1.00 9.92 224 LEU B N 1
ATOM 4454 C CA . LEU B 1 229 ? 14.915 -4.625 51.187 1.00 12.34 224 LEU B CA 1
ATOM 4455 C C . LEU B 1 229 ? 13.581 -4.000 50.799 1.00 12.85 224 LEU B C 1
ATOM 4456 O O . LEU B 1 229 ? 13.507 -2.809 50.458 1.00 10.20 224 LEU B O 1
ATOM 4461 N N . LEU B 1 230 ? 12.516 -4.788 50.893 1.00 11.77 225 LEU B N 1
ATOM 4462 C CA . LEU B 1 230 ? 11.178 -4.274 50.630 1.00 10.88 225 LEU B CA 1
ATOM 4463 C C . LEU B 1 230 ? 10.821 -3.181 51.621 1.00 12.22 225 LEU B C 1
ATOM 4464 O O . LEU B 1 230 ? 10.330 -2.113 51.242 1.00 14.25 225 LEU B O 1
ATOM 4469 N N . ASN B 1 231 ? 11.056 -3.439 52.903 1.00 12.46 226 ASN B N 1
ATOM 4470 C CA . ASN B 1 231 ? 10.663 -2.491 53.934 1.00 12.26 226 ASN B CA 1
ATOM 4471 C C . ASN B 1 231 ? 11.275 -1.119 53.681 1.00 14.44 226 ASN B C 1
ATOM 4472 O O . ASN B 1 231 ? 10.579 -0.092 53.744 1.00 14.97 226 ASN B O 1
ATOM 4477 N N . ASP B 1 232 ? 12.578 -1.082 53.374 1.00 12.38 227 ASP B N 1
ATOM 4478 C CA . ASP B 1 232 ? 13.245 0.200 53.162 1.00 14.00 227 ASP B CA 1
ATOM 4479 C C . ASP B 1 232 ? 12.814 0.838 51.850 1.00 12.17 227 ASP B C 1
ATOM 4480 O O . ASP B 1 232 ? 12.645 2.061 51.770 1.00 12.97 227 ASP B O 1
ATOM 4485 N N . LEU B 1 233 ? 12.661 0.034 50.799 1.00 10.80 228 LEU B N 1
ATOM 4486 C CA . LEU B 1 233 ? 12.210 0.596 49.536 1.00 10.98 228 LEU B CA 1
ATOM 4487 C C . LEU B 1 233 ? 10.834 1.228 49.688 1.00 14.18 228 LEU B C 1
ATOM 4488 O O . LEU B 1 233 ? 10.581 2.321 49.166 1.00 12.38 228 LEU B O 1
ATOM 4493 N N . PHE B 1 234 ? 9.935 0.562 50.417 1.00 14.28 229 PHE B N 1
ATOM 4494 C CA . PHE B 1 234 ? 8.619 1.156 50.618 1.00 14.22 229 PHE B CA 1
ATOM 4495 C C . PHE B 1 234 ? 8.683 2.344 51.570 1.00 14.30 229 PHE B C 1
ATOM 4496 O O . PHE B 1 234 ? 7.915 3.290 51.406 1.00 15.41 229 PHE B O 1
ATOM 4504 N N . ASN B 1 235 ? 9.608 2.350 52.537 1.00 14.62 230 ASN B N 1
ATOM 4505 C CA . ASN B 1 235 ? 9.758 3.552 53.356 1.00 15.65 230 ASN B CA 1
ATOM 4506 C C . ASN B 1 235 ? 10.136 4.741 52.483 1.00 14.78 230 ASN B C 1
ATOM 4507 O O . ASN B 1 235 ? 9.620 5.852 52.669 1.00 15.53 230 ASN B O 1
ATOM 4512 N N . ASP B 1 236 ? 11.034 4.518 51.513 1.00 12.60 231 ASP B N 1
ATOM 4513 C CA . ASP B 1 236 ? 11.409 5.560 50.562 1.00 11.93 231 ASP B CA 1
ATOM 4514 C C . ASP B 1 236 ? 10.246 5.924 49.654 1.00 15.67 231 ASP B C 1
ATOM 4515 O O . ASP B 1 236 ? 9.934 7.109 49.466 1.00 14.43 231 ASP B O 1
ATOM 4520 N N . MET B 1 237 ? 9.628 4.912 49.045 1.00 11.84 232 MET B N 1
ATOM 4521 C CA . MET B 1 237 ? 8.607 5.181 48.042 1.00 15.02 232 MET B CA 1
ATOM 4522 C C . MET B 1 237 ? 7.379 5.836 48.638 1.00 14.52 232 MET B C 1
ATOM 4523 O O . MET B 1 237 ? 6.731 6.637 47.957 1.00 17.74 232 MET B O 1
ATOM 4528 N N . ASP B 1 238 ? 7.049 5.543 49.899 1.00 13.78 233 ASP B N 1
ATOM 4529 C CA . ASP B 1 238 ? 5.917 6.236 50.515 1.00 16.82 233 ASP B CA 1
ATOM 4530 C C . ASP B 1 238 ? 6.147 7.746 50.566 1.00 17.98 233 ASP B C 1
ATOM 4531 O O . ASP B 1 238 ? 5.186 8.518 50.536 1.00 18.04 233 ASP B O 1
ATOM 4536 N N . GLN B 1 239 ? 7.407 8.188 50.649 1.00 15.88 234 GLN B N 1
ATOM 4537 C CA . GLN B 1 239 ? 7.674 9.621 50.585 1.00 16.64 234 GLN B CA 1
ATOM 4538 C C . GLN B 1 239 ? 7.682 10.125 49.149 1.00 18.10 234 GLN B C 1
ATOM 4539 O O . GLN B 1 239 ? 7.119 11.189 48.859 1.00 16.45 234 GLN B O 1
ATOM 4545 N N . ILE B 1 240 ? 8.325 9.384 48.242 1.00 16.33 235 ILE B N 1
ATOM 4546 C CA . ILE B 1 240 ? 8.508 9.870 46.874 1.00 15.88 235 ILE B CA 1
ATOM 4547 C C . ILE B 1 240 ? 7.157 10.039 46.179 1.00 17.89 235 ILE B C 1
ATOM 4548 O O . ILE B 1 240 ? 6.947 11.000 45.424 1.00 15.66 235 ILE B O 1
ATOM 4553 N N . THR B 1 241 ? 6.228 9.103 46.412 1.00 17.66 236 THR B N 1
ATOM 4554 C CA . THR B 1 241 ? 4.895 9.153 45.807 1.00 19.16 236 THR B CA 1
ATOM 4555 C C . THR B 1 241 ? 3.998 10.229 46.411 1.00 20.97 236 THR B C 1
ATOM 4556 O O . THR B 1 241 ? 2.901 10.460 45.884 1.00 21.46 236 THR B O 1
ATOM 4560 N N . GLN B 1 242 ? 4.427 10.893 47.486 1.00 19.74 237 GLN B N 1
ATOM 4561 C CA . GLN B 1 242 ? 3.768 12.100 47.969 1.00 21.89 237 GLN B CA 1
ATOM 4562 C C . GLN B 1 242 ? 4.441 13.377 47.473 1.00 23.37 237 GLN B C 1
ATOM 4563 O O . GLN B 1 242 ? 4.099 14.465 47.947 1.00 24.20 237 GLN B O 1
ATOM 4569 N N . GLY B 1 243 ? 5.412 13.273 46.569 1.00 21.12 238 GLY B N 1
ATOM 4570 C CA . GLY B 1 243 ? 6.127 14.441 46.094 1.00 23.68 238 GLY B CA 1
ATOM 4571 C C . GLY B 1 243 ? 7.264 14.896 46.983 1.00 23.48 238 GLY B C 1
ATOM 4572 O O . GLY B 1 243 ? 7.833 15.968 46.741 1.00 26.18 238 GLY B O 1
ATOM 4573 N N . LYS B 1 244 ? 7.618 14.115 47.995 1.00 23.60 239 LYS B N 1
ATOM 4574 C CA . LYS B 1 244 ? 8.659 14.456 48.953 1.00 20.63 239 LYS B CA 1
ATOM 4575 C C . LYS B 1 244 ? 9.978 13.793 48.560 1.00 19.92 239 LYS B C 1
ATOM 4576 O O . LYS B 1 244 ? 10.031 12.888 47.722 1.00 19.25 239 LYS B O 1
ATOM 4582 N N . ALA B 1 245 ? 11.052 14.257 49.189 1.00 17.92 240 ALA B N 1
ATOM 4583 C CA . ALA B 1 245 ? 12.373 13.698 48.923 1.00 18.57 240 ALA B CA 1
ATOM 4584 C C . ALA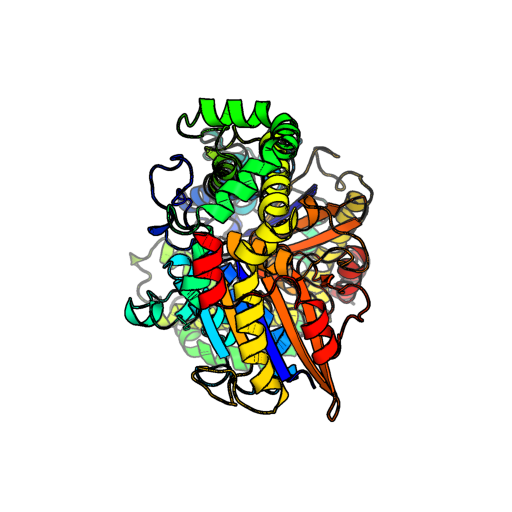 B 1 245 ? 12.452 12.240 49.362 1.00 15.96 240 ALA B C 1
ATOM 4585 O O . ALA B 1 245 ? 11.739 11.798 50.270 1.00 17.84 240 ALA B O 1
ATOM 4587 N N . GLN B 1 246 ? 13.318 11.481 48.698 1.00 16.49 241 GLN B N 1
ATOM 4588 C CA . GLN B 1 246 ? 13.709 10.188 49.233 1.00 14.49 241 GLN B CA 1
ATOM 4589 C C . GLN B 1 246 ? 14.333 10.409 50.606 1.00 16.77 241 GLN B C 1
ATOM 4590 O O . GLN B 1 246 ? 15.171 11.310 50.758 1.00 17.95 241 GLN B O 1
ATOM 4596 N N . PRO B 1 247 ? 13.942 9.652 51.626 1.00 17.57 242 PRO B N 1
ATOM 4597 C CA . PRO B 1 247 ? 14.499 9.891 52.962 1.00 17.22 242 PRO B CA 1
ATOM 4598 C C . PRO B 1 247 ? 16.021 9.807 52.953 1.00 16.54 242 PRO B C 1
ATOM 4599 O O . PRO B 1 247 ? 16.610 8.904 52.350 1.00 16.34 242 PRO B O 1
ATOM 4603 N N . ASN B 1 248 ? 16.649 10.784 53.601 1.00 15.95 243 ASN B N 1
ATOM 4604 C CA . ASN B 1 248 ? 18.090 10.843 53.844 1.00 16.64 243 ASN B CA 1
ATOM 4605 C C . ASN B 1 248 ? 18.918 11.092 52.590 1.00 18.11 243 ASN B C 1
ATOM 4606 O O . ASN B 1 248 ? 20.167 11.086 52.686 1.00 15.98 243 ASN B O 1
ATOM 4611 N N . ALA B 1 249 ? 18.302 11.313 51.423 1.00 15.59 244 ALA B N 1
ATOM 4612 C CA . ALA B 1 249 ? 19.098 11.552 50.212 1.00 17.41 244 ALA B CA 1
ATOM 4613 C C . ALA B 1 249 ? 19.803 12.901 50.320 1.00 17.51 244 ALA B C 1
ATOM 4614 O O . ALA B 1 249 ? 19.166 13.899 50.678 1.00 16.50 244 ALA B O 1
ATOM 4616 N N . PRO B 1 250 ? 21.109 12.967 50.042 1.00 16.84 245 PRO B N 1
ATOM 4617 C CA . PRO B 1 250 ? 21.827 14.248 50.185 1.00 16.48 245 PRO B CA 1
ATOM 4618 C C . PRO B 1 250 ? 21.224 15.378 49.369 1.00 17.06 245 PRO B C 1
ATOM 4619 O O . PRO B 1 250 ? 21.153 16.515 49.851 1.00 16.22 245 PRO B O 1
ATOM 4623 N N . GLY B 1 251 ? 20.791 15.105 48.139 1.00 17.50 246 GLY B N 1
ATOM 4624 C CA . GLY B 1 251 ? 20.225 16.178 47.346 1.00 18.48 246 GLY B CA 1
ATOM 4625 C C . GLY B 1 251 ? 18.760 16.483 47.579 1.00 18.14 246 GLY B C 1
ATOM 4626 O O . GLY B 1 251 ? 18.184 17.263 46.817 1.00 19.63 246 GLY B O 1
ATOM 4627 N N . GLY B 1 252 ? 18.139 15.918 48.610 1.00 17.65 247 GLY B N 1
ATOM 4628 C CA . GLY B 1 252 ? 16.717 16.174 48.841 1.00 18.50 247 GLY B CA 1
ATOM 4629 C C . GLY B 1 252 ? 15.871 15.894 47.610 1.00 18.78 247 GLY B C 1
ATOM 4630 O O . GLY B 1 252 ? 16.100 14.922 46.875 1.00 19.31 247 GLY B O 1
ATOM 4631 N N . LYS B 1 253 ? 14.895 16.774 47.356 1.00 19.99 248 LYS B N 1
ATOM 4632 C CA . LYS B 1 253 ? 14.006 16.572 46.216 1.00 20.59 248 LYS B CA 1
ATOM 4633 C C . LYS B 1 253 ? 14.754 16.612 44.890 1.00 20.81 248 LYS B C 1
ATOM 4634 O O . LYS B 1 253 ? 14.215 16.144 43.882 1.00 19.21 248 LYS B O 1
ATOM 4640 N N . ASP B 1 254 ? 15.985 17.151 44.866 1.00 17.69 249 ASP B N 1
ATOM 4641 C CA . ASP B 1 254 ? 16.760 17.173 43.634 1.00 18.69 249 ASP B CA 1
ATOM 4642 C C . ASP B 1 254 ? 17.248 15.796 43.226 1.00 18.42 249 ASP B C 1
ATOM 4643 O O . ASP B 1 254 ? 17.568 15.604 42.048 1.00 19.23 249 ASP B O 1
ATOM 4648 N N . SER B 1 255 ? 17.354 14.854 44.176 1.00 17.49 250 SER B N 1
ATOM 4649 C CA . SER B 1 255 ? 17.983 13.551 43.959 1.00 16.62 250 SER B CA 1
ATOM 4650 C C . SER B 1 255 ? 17.001 12.612 43.278 1.00 15.92 250 SER B C 1
ATOM 4651 O O . SER B 1 255 ? 15.984 12.235 43.869 1.00 17.78 250 SER B O 1
ATOM 4654 N N . LYS B 1 256 ? 17.317 12.217 42.042 1.00 13.53 251 LYS B N 1
ATOM 4655 C CA . LYS B 1 256 ? 16.415 11.460 41.175 1.00 13.33 251 LYS B CA 1
ATOM 4656 C C . LYS B 1 256 ? 16.884 10.038 40.904 1.00 13.53 251 LYS B C 1
ATOM 4657 O O . LYS B 1 256 ? 16.119 9.237 40.345 1.00 12.55 251 LYS B O 1
ATOM 4663 N N . LEU B 1 257 ? 18.131 9.712 41.235 1.00 12.49 252 LEU B N 1
ATOM 4664 C CA . LEU B 1 257 ? 18.682 8.401 40.922 1.00 12.70 252 LEU B CA 1
ATOM 4665 C C . LEU B 1 257 ? 19.509 7.945 42.107 1.00 13.39 252 LEU B C 1
ATOM 4666 O O . LEU B 1 257 ? 20.449 8.639 42.511 1.00 13.29 252 LEU B O 1
ATOM 4671 N N . ASN B 1 258 ? 19.182 6.777 42.641 1.00 11.47 253 ASN B N 1
ATOM 4672 C CA . ASN B 1 258 ? 19.914 6.162 43.744 1.00 12.20 253 ASN B CA 1
ATOM 4673 C C . ASN B 1 258 ? 20.610 4.928 43.185 1.00 13.51 253 ASN B C 1
ATOM 4674 O O . ASN B 1 258 ? 19.955 4.066 42.596 1.00 10.65 253 ASN B O 1
ATOM 4679 N N . VAL B 1 259 ? 21.936 4.854 43.332 1.00 10.77 254 VAL B N 1
ATOM 4680 C CA . VAL B 1 259 ? 22.719 3.744 42.794 1.00 12.65 254 VAL B CA 1
ATOM 4681 C C . VAL B 1 259 ? 23.380 3.045 43.968 1.00 11.81 254 VAL B C 1
ATOM 4682 O O . VAL B 1 259 ? 24.175 3.662 44.688 1.00 10.46 254 VAL B O 1
ATOM 4686 N N . PHE B 1 260 ? 23.013 1.776 44.181 1.00 13.83 255 PHE B N 1
ATOM 4687 C CA . PHE B 1 260 ? 23.412 0.963 45.329 1.00 11.90 255 PHE B CA 1
ATOM 4688 C C . PHE B 1 260 ? 24.268 -0.191 44.811 1.00 12.48 255 PHE B C 1
ATOM 4689 O O . PHE B 1 260 ? 23.752 -1.116 44.180 1.00 10.93 255 PHE B O 1
ATOM 4697 N N . THR B 1 261 ? 25.580 -0.127 45.057 1.00 12.00 256 THR B N 1
ATOM 4698 C CA . THR B 1 261 ? 26.503 -1.151 44.572 1.00 12.23 256 THR B CA 1
ATOM 4699 C C . THR B 1 261 ? 26.708 -2.211 45.649 1.00 11.85 256 THR B C 1
ATOM 4700 O O . THR B 1 261 ? 27.030 -1.892 46.798 1.00 11.49 256 THR B O 1
ATOM 4704 N N . VAL B 1 262 ? 26.521 -3.477 45.274 1.00 13.48 257 VAL B N 1
ATOM 4705 C CA . VAL B 1 262 ? 26.466 -4.572 46.236 1.00 14.64 257 VAL B CA 1
ATOM 4706 C C . VAL B 1 262 ? 27.279 -5.754 45.725 1.00 12.60 257 VAL B C 1
ATOM 4707 O O . VAL B 1 262 ? 27.642 -5.830 44.554 1.00 13.84 257 VAL B O 1
ATOM 4711 N N . SER B 1 263 ? 27.534 -6.697 46.628 1.00 14.80 258 SER B N 1
ATOM 4712 C CA . SER B 1 263 ? 27.993 -8.032 46.286 1.00 14.73 258 SER B CA 1
ATOM 4713 C C . SER B 1 263 ? 26.832 -8.865 45.754 1.00 16.26 258 SER B C 1
ATOM 4714 O O . SER B 1 263 ? 25.664 -8.511 45.908 1.00 13.14 258 SER B O 1
ATOM 4717 N N . GLN B 1 264 ? 27.168 -10.016 45.169 1.00 15.06 259 GLN B N 1
ATOM 4718 C CA . GLN B 1 264 ? 26.189 -10.777 44.396 1.00 14.45 259 GLN B CA 1
ATOM 4719 C C . GLN B 1 264 ? 25.001 -11.229 45.238 1.00 14.27 259 GLN B C 1
ATOM 4720 O O . GLN B 1 264 ? 23.873 -11.311 44.735 1.00 14.06 259 GLN B O 1
ATOM 4726 N N . PHE B 1 265 ? 25.235 -11.577 46.506 1.00 15.87 260 PHE B N 1
ATOM 4727 C CA . PHE B 1 265 ? 24.148 -12.145 47.300 1.00 14.94 260 PHE B CA 1
ATOM 4728 C C . PHE B 1 265 ? 22.996 -11.163 47.464 1.00 13.98 260 PHE B C 1
ATOM 4729 O O . PHE B 1 265 ? 21.840 -11.588 47.592 1.00 15.03 260 PHE B O 1
ATOM 4737 N N . LEU B 1 266 ? 23.269 -9.858 47.424 1.00 11.93 261 LEU B N 1
ATOM 4738 C CA . LEU B 1 266 ? 22.172 -8.895 47.553 1.00 12.90 261 LEU B CA 1
ATOM 4739 C C . LEU B 1 266 ? 21.374 -8.745 46.260 1.00 14.26 261 LEU B C 1
ATOM 4740 O O . LEU B 1 266 ? 20.155 -8.506 46.312 1.00 10.97 261 LEU B O 1
ATOM 4745 N N . VAL B 1 267 ? 22.020 -8.877 45.099 1.00 12.27 262 VAL B N 1
ATOM 4746 C CA . VAL B 1 267 ? 21.260 -8.934 43.855 1.00 14.43 262 VAL B CA 1
ATOM 4747 C C . VAL B 1 267 ? 20.322 -10.140 43.862 1.00 14.05 262 VAL B C 1
ATOM 4748 O O . VAL B 1 267 ? 19.146 -10.036 43.482 1.00 12.75 262 VAL B O 1
ATOM 4752 N N . ILE B 1 268 ? 20.831 -11.303 44.291 1.00 11.90 263 ILE B N 1
ATOM 4753 C CA . ILE B 1 268 ? 19.993 -12.499 44.405 1.00 15.39 263 ILE B CA 1
ATOM 4754 C C . ILE B 1 268 ? 18.831 -12.245 45.356 1.00 12.93 263 ILE B C 1
ATOM 4755 O O . ILE B 1 268 ? 17.665 -12.524 45.039 1.00 14.51 263 ILE B O 1
ATOM 4760 N N . SER B 1 269 ? 19.138 -11.720 46.543 1.00 13.06 264 SER B N 1
ATOM 4761 C CA . SER B 1 269 ? 18.110 -11.460 47.547 1.00 14.48 264 SER B CA 1
ATOM 4762 C C . SER B 1 269 ? 17.082 -10.463 47.036 1.00 15.07 264 SER B C 1
ATOM 4763 O O . SER B 1 269 ? 15.868 -10.628 47.256 1.00 13.60 264 SER B O 1
ATOM 4766 N N . GLN B 1 270 ? 17.546 -9.437 46.321 1.00 14.46 265 GLN B N 1
ATOM 4767 C CA . GLN B 1 270 ? 16.629 -8.420 45.809 1.00 12.63 265 GLN B CA 1
ATOM 4768 C C . GLN B 1 270 ? 15.729 -8.978 44.714 1.00 15.06 265 GLN B C 1
ATOM 4769 O O . GLN B 1 270 ? 14.543 -8.621 44.646 1.00 12.93 265 GLN B O 1
ATOM 4775 N N . LEU B 1 271 ? 16.280 -9.803 43.813 1.00 12.60 266 LEU B N 1
ATOM 4776 C CA . LEU B 1 271 ? 15.455 -10.479 42.814 1.00 15.90 266 LEU B CA 1
ATOM 4777 C C . LEU B 1 271 ? 14.399 -11.346 43.465 1.00 15.18 266 LEU B C 1
ATOM 4778 O O . LEU B 1 271 ? 13.222 -11.324 43.070 1.00 15.55 266 LEU B O 1
ATOM 4783 N N . ALA B 1 272 ? 14.817 -12.160 44.431 1.00 14.83 267 ALA B N 1
ATOM 4784 C CA . ALA B 1 272 ? 13.886 -13.025 45.144 1.00 15.51 267 ALA B CA 1
ATOM 4785 C C . ALA B 1 272 ? 12.769 -12.210 45.771 1.00 16.28 267 ALA B C 1
ATOM 4786 O O . ALA B 1 272 ? 11.593 -12.575 45.674 1.00 13.40 267 ALA B O 1
ATOM 4788 N N . ALA B 1 273 ? 13.136 -11.101 46.422 1.00 14.38 268 ALA B N 1
ATOM 4789 C CA . ALA B 1 273 ? 12.172 -10.222 47.073 1.00 14.62 268 ALA B CA 1
ATOM 4790 C C . ALA B 1 273 ? 11.163 -9.662 46.085 1.00 15.13 268 ALA B C 1
ATOM 4791 O O . ALA B 1 273 ? 10.001 -9.432 46.449 1.00 15.86 268 ALA B O 1
ATOM 4793 N N . PHE B 1 274 ? 11.575 -9.467 44.832 1.00 13.42 269 PHE B N 1
ATOM 4794 C CA . PHE B 1 274 ? 10.707 -8.961 43.778 1.00 15.29 269 PHE B CA 1
ATOM 4795 C C . PHE B 1 274 ? 9.972 -10.061 43.017 1.00 16.59 269 PHE B C 1
ATOM 4796 O O . PHE B 1 274 ? 9.310 -9.756 42.021 1.00 16.84 269 PHE B O 1
ATOM 4804 N N . MET B 1 275 ? 10.100 -11.328 43.406 1.00 15.91 270 MET B N 1
ATOM 4805 C CA . MET B 1 275 ? 9.374 -12.412 42.735 1.00 19.09 270 MET B CA 1
ATOM 4806 C C . MET B 1 275 ? 8.691 -13.325 43.746 1.00 17.98 270 MET B C 1
ATOM 4807 O O . MET B 1 275 ? 9.062 -14.499 43.901 1.00 19.03 270 MET B O 1
ATOM 4812 N N . PRO B 1 276 ? 7.650 -12.827 44.421 1.00 17.98 271 PRO B N 1
ATOM 4813 C CA . PRO B 1 276 ? 6.773 -13.724 45.175 1.00 17.84 271 PRO B CA 1
ATOM 4814 C C . PRO B 1 276 ? 6.108 -14.719 44.231 1.00 18.05 271 PRO B C 1
ATOM 4815 O O . PRO B 1 276 ? 6.120 -14.551 43.006 1.00 17.94 271 PRO B O 1
ATOM 4819 N N . GLU B 1 277 ? 5.554 -15.785 44.816 1.00 16.70 272 GLU B N 1
ATOM 4820 C CA . GLU B 1 277 ? 4.932 -16.851 44.031 1.00 20.99 272 GLU B CA 1
ATOM 4821 C C . GLU B 1 277 ? 3.999 -16.274 42.971 1.00 21.46 272 GLU B C 1
ATOM 4822 O O . GLU B 1 277 ? 3.198 -15.382 43.256 1.00 22.59 272 GLU B O 1
ATOM 4824 N N . GLY B 1 278 ? 4.129 -16.770 41.734 1.00 19.38 273 GLY B N 1
ATOM 4825 C CA . GLY B 1 278 ? 3.304 -16.323 40.633 1.00 19.08 273 GLY B CA 1
ATOM 4826 C C . GLY B 1 278 ? 3.866 -15.187 39.802 1.00 21.98 273 GLY B C 1
ATOM 4827 O O . GLY B 1 278 ? 3.249 -14.824 38.785 1.00 22.82 273 GLY B O 1
ATOM 4828 N N . SER B 1 279 ? 4.993 -14.597 40.208 1.00 18.44 274 SER B N 1
ATOM 4829 C CA . SER B 1 279 ? 5.598 -13.508 39.449 1.00 20.12 274 SER B CA 1
ATOM 4830 C C . SER B 1 279 ? 6.261 -14.040 38.178 1.00 20.36 274 SER B C 1
ATOM 4831 O O . SER B 1 279 ? 6.597 -15.221 38.068 1.00 20.80 274 SER B O 1
ATOM 4834 N N . LYS B 1 280 ? 6.445 -13.144 37.212 1.00 18.46 275 LYS B N 1
ATOM 4835 C CA . LYS B 1 280 ? 6.962 -13.504 35.901 1.00 19.05 275 LYS B CA 1
ATOM 4836 C C . LYS B 1 280 ? 8.160 -12.641 35.547 1.00 19.60 275 LYS B C 1
ATOM 4837 O O . LYS B 1 280 ? 8.282 -11.493 35.990 1.00 18.83 275 LYS B O 1
ATOM 4843 N N . LEU B 1 281 ? 9.038 -13.213 34.732 1.00 19.80 276 LEU B N 1
ATOM 4844 C CA . LEU B 1 281 ? 10.151 -12.493 34.127 1.00 20.64 276 LEU B CA 1
ATOM 4845 C C . LEU B 1 281 ? 9.954 -12.550 32.621 1.00 21.61 276 LEU B C 1
ATOM 4846 O O . LEU B 1 281 ? 9.962 -13.638 32.036 1.00 21.77 276 LEU B O 1
ATOM 4851 N N . ASN B 1 282 ? 9.751 -11.383 32.010 1.00 22.84 277 ASN B N 1
ATOM 4852 C CA . ASN B 1 282 ? 9.375 -11.255 30.602 1.00 22.39 277 ASN B CA 1
ATOM 4853 C C . ASN B 1 282 ? 8.231 -12.207 30.258 1.00 22.52 277 ASN B C 1
ATOM 4854 O O . ASN B 1 282 ? 8.242 -12.914 29.247 1.00 20.30 277 ASN B O 1
ATOM 4859 N N . ASN B 1 283 ? 7.233 -12.216 31.141 1.00 21.18 278 ASN B N 1
ATOM 4860 C CA . ASN B 1 283 ? 5.963 -12.909 30.972 1.00 21.86 278 ASN B CA 1
ATOM 4861 C C . ASN B 1 283 ? 6.103 -14.417 31.112 1.00 22.83 278 ASN B C 1
ATOM 4862 O O . ASN B 1 283 ? 5.157 -15.145 30.796 1.00 24.02 278 ASN B O 1
ATOM 4867 N N . LYS B 1 284 ? 7.252 -14.903 31.586 1.00 23.00 279 LYS B N 1
ATOM 4868 C CA . LYS B 1 284 ? 7.524 -16.323 31.756 1.00 25.06 279 LYS B CA 1
ATOM 4869 C C . LYS B 1 284 ? 7.878 -16.630 33.203 1.00 25.25 279 LYS B C 1
ATOM 4870 O O . LYS B 1 284 ? 8.492 -15.814 33.895 1.00 23.92 279 LYS B O 1
ATOM 4876 N N . ALA B 1 285 ? 7.534 -17.837 33.637 1.00 25.00 280 ALA B N 1
ATOM 4877 C CA . ALA B 1 285 ? 8.170 -18.378 34.823 1.00 26.91 280 ALA B CA 1
ATOM 4878 C C . ALA B 1 285 ? 9.672 -18.504 34.569 1.00 29.01 280 ALA B C 1
ATOM 4879 O O . ALA B 1 285 ? 10.130 -18.619 33.427 1.00 29.36 280 ALA B O 1
ATOM 4881 N N . VAL B 1 286 ? 10.448 -18.450 35.633 1.00 27.77 281 VAL B N 1
ATOM 4882 C CA . VAL B 1 286 ? 11.893 -18.441 35.480 1.00 31.66 281 VAL B CA 1
ATOM 4883 C C . VAL B 1 286 ? 12.480 -19.577 36.302 1.00 29.97 281 VAL B C 1
ATOM 4884 O O . VAL B 1 286 ? 11.873 -20.047 37.270 1.00 31.03 281 VAL B O 1
ATOM 4888 N N . THR B 1 287 ? 13.646 -20.053 35.877 1.00 31.12 282 THR B N 1
ATOM 4889 C CA . THR B 1 287 ? 14.383 -21.081 36.592 1.00 30.25 282 THR B CA 1
ATOM 4890 C C . THR B 1 287 ? 15.575 -20.456 37.309 1.00 27.01 282 THR B C 1
ATOM 4891 O O . THR B 1 287 ? 16.007 -19.342 36.995 1.00 24.05 282 THR B O 1
ATOM 4895 N N . ALA B 1 288 ? 16.107 -21.188 38.291 1.00 25.67 283 ALA B N 1
ATOM 4896 C CA . ALA B 1 288 ? 17.287 -20.703 39.002 1.00 24.97 283 ALA B CA 1
ATOM 4897 C C . ALA B 1 288 ? 18.434 -20.415 38.040 1.00 24.89 283 ALA B C 1
ATOM 4898 O O . ALA B 1 288 ? 19.118 -19.390 38.166 1.00 25.24 283 ALA B O 1
ATOM 4900 N N . SER B 1 289 ? 18.658 -21.299 37.061 1.00 25.52 284 SER B N 1
ATOM 4901 C CA . SER B 1 289 ? 19.798 -21.110 36.168 1.00 26.25 284 SER B CA 1
ATOM 4902 C C . SER B 1 289 ? 19.611 -19.897 35.272 1.00 26.52 284 SER B C 1
ATOM 4903 O O . SER B 1 289 ? 20.590 -19.219 34.952 1.00 27.48 284 SER B O 1
ATOM 4906 N N . ASP B 1 290 ? 18.374 -19.604 34.862 1.00 27.02 285 ASP B N 1
ATOM 4907 C CA . ASP B 1 290 ? 18.135 -18.427 34.031 1.00 27.16 285 ASP B CA 1
ATOM 4908 C C . ASP B 1 290 ? 18.493 -17.150 34.780 1.00 26.27 285 ASP B C 1
ATOM 4909 O O . ASP B 1 290 ? 19.164 -16.264 34.238 1.00 27.04 285 ASP B O 1
ATOM 4914 N N . ILE B 1 291 ? 18.047 -17.038 36.037 1.00 23.94 286 ILE B N 1
ATOM 4915 C CA . ILE B 1 291 ? 18.048 -15.755 36.736 1.00 24.11 286 ILE B CA 1
ATOM 4916 C C . ILE B 1 291 ? 19.342 -15.483 37.502 1.00 20.93 286 ILE B C 1
ATOM 4917 O O . ILE B 1 291 ? 19.533 -14.362 37.994 1.00 20.71 286 ILE B O 1
ATOM 4922 N N . TYR B 1 292 ? 20.235 -16.454 37.615 1.00 19.88 287 TYR B N 1
ATOM 4923 C CA . TYR B 1 292 ? 21.451 -16.277 38.398 1.00 21.24 287 TYR B CA 1
ATOM 4924 C C . TYR B 1 292 ? 22.191 -15.006 37.966 1.00 18.30 287 TYR B C 1
ATOM 4925 O O . TYR B 1 292 ? 22.546 -14.874 36.784 1.00 20.64 287 TYR B O 1
ATOM 4934 N N . PRO B 1 293 ? 22.428 -14.058 38.871 1.00 18.85 288 PRO B N 1
ATOM 4935 C CA . PRO B 1 293 ? 23.067 -12.796 38.464 1.00 19.32 288 PRO B CA 1
ATOM 4936 C C . PRO B 1 293 ? 24.518 -13.016 38.066 1.00 19.99 288 PRO B C 1
ATOM 4937 O O . PRO B 1 293 ? 25.344 -13.467 38.871 1.00 20.23 288 PRO B O 1
ATOM 4941 N N . GLU B 1 294 ? 24.828 -12.689 36.816 1.00 18.05 289 GLU B N 1
ATOM 4942 C CA . GLU B 1 294 ? 26.191 -12.812 36.328 1.00 19.41 289 GLU B CA 1
ATOM 4943 C C . GLU B 1 294 ? 26.942 -11.503 36.585 1.00 19.09 289 GLU B C 1
ATOM 4944 O O . GLU B 1 294 ? 26.456 -10.601 37.270 1.0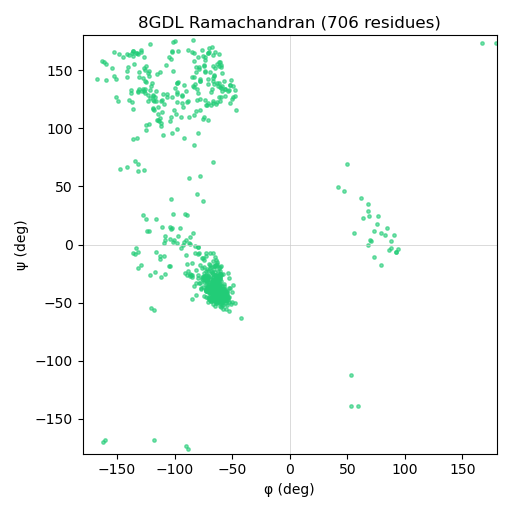0 17.65 289 GLU B O 1
ATOM 4950 N N . ASP B 1 295 ? 28.167 -11.408 36.071 1.00 19.72 290 ASP B N 1
ATOM 4951 C CA . ASP B 1 295 ? 28.906 -10.156 36.125 1.00 19.77 290 ASP B CA 1
ATOM 4952 C C . ASP B 1 295 ? 28.166 -9.081 35.338 1.00 16.08 290 ASP B C 1
ATOM 4953 O O . ASP B 1 295 ? 27.669 -9.335 34.242 1.00 19.41 290 ASP B O 1
ATOM 4958 N N . GLY B 1 296 ? 28.090 -7.875 35.906 1.00 14.81 291 GLY B N 1
ATOM 4959 C CA . GLY B 1 296 ? 27.429 -6.759 35.251 1.00 16.62 291 GLY B CA 1
ATOM 4960 C C . GLY B 1 296 ? 25.92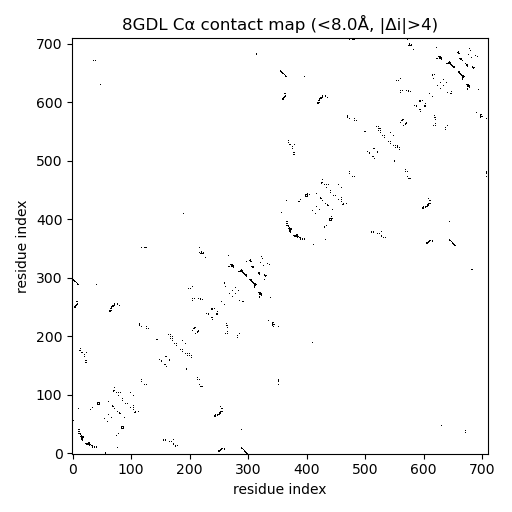8 -6.709 35.456 1.00 15.63 291 GLY B C 1
ATOM 4961 O O . GLY B 1 296 ? 25.239 -5.955 34.755 1.00 16.33 291 GLY B O 1
ATOM 4962 N N . SER B 1 297 ? 25.406 -7.474 36.403 1.00 14.98 292 SER B N 1
ATOM 4963 C CA . SER B 1 297 ? 23.965 -7.555 36.605 1.00 14.34 292 SER B CA 1
ATOM 4964 C C . SER B 1 297 ? 23.477 -6.370 37.434 1.00 13.15 292 SER B C 1
ATOM 4965 O O . SER B 1 297 ? 24.214 -5.812 38.251 1.00 13.02 292 SER B O 1
ATOM 4968 N N . HIS B 1 298 ? 22.210 -6.000 37.241 1.00 15.29 293 HIS B N 1
ATOM 4969 C CA . HIS B 1 298 ? 21.622 -4.964 38.077 1.00 13.72 293 HIS B CA 1
ATOM 4970 C C . HIS B 1 298 ? 20.105 -5.040 37.999 1.00 13.33 293 HIS B C 1
ATOM 4971 O O . HIS B 1 298 ? 19.548 -5.558 37.032 1.00 14.14 293 HIS B O 1
ATOM 4978 N N . VAL B 1 299 ? 19.456 -4.511 39.034 1.00 11.18 294 VAL B N 1
ATOM 4979 C CA . VAL B 1 299 ? 17.996 -4.393 39.093 1.00 14.31 294 VAL B CA 1
ATOM 4980 C C . VAL B 1 299 ? 17.672 -2.906 39.145 1.00 14.92 294 VAL B C 1
ATOM 4981 O O . VAL B 1 299 ? 18.314 -2.159 39.894 1.00 15.45 294 VAL B O 1
ATOM 4985 N N . ASP B 1 300 ? 16.730 -2.478 38.306 1.00 14.71 295 ASP B N 1
ATOM 4986 C CA . ASP B 1 300 ? 16.329 -1.080 38.166 1.00 12.89 295 ASP B CA 1
ATOM 4987 C C . ASP B 1 300 ? 14.856 -0.975 38.538 1.00 13.66 295 ASP B C 1
ATOM 4988 O O . ASP B 1 300 ? 14.035 -1.736 38.024 1.00 16.22 295 ASP B O 1
ATOM 4993 N N . ILE B 1 301 ? 14.538 -0.053 39.440 1.00 12.37 296 ILE B N 1
ATOM 4994 C CA . ILE B 1 301 ? 13.194 0.156 39.971 1.00 15.08 296 ILE B CA 1
ATOM 4995 C C . ILE B 1 301 ? 12.750 1.523 39.484 1.00 13.39 296 ILE B C 1
ATOM 4996 O O . ILE B 1 301 ? 13.235 2.552 39.969 1.00 14.21 296 ILE B O 1
ATOM 5001 N N . GLU B 1 302 ? 11.846 1.561 38.513 1.00 14.21 297 GLU B N 1
ATOM 5002 C CA . GLU B 1 302 ? 11.513 2.817 37.861 1.00 13.18 297 GLU B CA 1
ATOM 5003 C C . GLU B 1 302 ? 10.143 3.290 38.323 1.00 14.75 297 GLU B C 1
ATOM 5004 O O . GLU B 1 302 ? 9.174 2.527 38.298 1.00 13.90 297 GLU B O 1
ATOM 5010 N N . MET B 1 303 ? 10.087 4.542 38.749 1.00 13.78 298 MET B N 1
ATOM 5011 C CA . MET B 1 303 ? 8.913 5.154 39.356 1.00 15.89 298 MET B CA 1
ATOM 5012 C C . MET B 1 303 ? 8.335 6.168 38.381 1.00 17.20 298 MET B C 1
ATOM 5013 O O . MET B 1 303 ? 9.012 7.134 37.999 1.00 15.21 298 MET B O 1
ATOM 5018 N N . TYR B 1 304 ? 7.076 5.958 37.998 1.00 15.24 299 TYR B N 1
ATOM 5019 C CA . TYR B 1 304 ? 6.377 6.785 37.031 1.00 18.20 299 TYR B CA 1
ATOM 5020 C C . TYR B 1 304 ? 5.210 7.502 37.688 1.00 19.34 299 TYR B C 1
ATOM 5021 O O . TYR B 1 304 ? 4.581 6.977 38.607 1.00 16.56 299 TYR B O 1
ATOM 5030 N N . GLN B 1 305 ? 4.942 8.718 37.212 1.00 19.59 300 GLN B N 1
ATOM 5031 C CA . GLN B 1 305 ? 3.821 9.514 37.694 1.00 21.72 300 GLN B CA 1
ATOM 5032 C C . GLN B 1 305 ? 3.136 10.158 36.504 1.00 24.13 300 GLN B C 1
ATOM 5033 O O . GLN B 1 305 ? 3.780 10.887 35.746 1.00 21.34 300 GLN B O 1
ATOM 5039 N N . GLU B 1 306 ? 1.832 9.896 36.353 1.00 27.13 301 GLU B N 1
ATOM 5040 C CA . GLU B 1 306 ? 0.989 10.528 35.336 1.00 30.89 301 GLU B CA 1
ATOM 5041 C C . GLU B 1 306 ? -0.194 11.170 36.058 1.00 34.36 301 GLU B C 1
ATOM 5042 O O . GLU B 1 306 ? -1.117 10.465 36.475 1.00 37.36 301 GLU B O 1
ATOM 5044 N N . ASN B 1 307 ? -0.147 12.494 36.227 1.00 35.12 302 ASN B N 1
ATOM 5045 C CA . ASN B 1 307 ? -1.165 13.261 36.948 1.00 40.01 302 ASN B CA 1
ATOM 5046 C C . ASN B 1 307 ? -1.470 12.630 38.314 1.00 38.95 302 ASN B C 1
ATOM 5047 O O . ASN B 1 307 ? -2.535 12.064 38.552 1.00 39.25 302 ASN B O 1
ATOM 5049 N N . ASN B 1 308 ? -0.483 12.729 39.203 1.00 37.05 303 ASN B N 1
ATOM 5050 C CA . ASN B 1 308 ? -0.561 12.244 40.582 1.00 36.24 303 ASN B CA 1
ATOM 5051 C C . ASN B 1 308 ? -0.923 10.755 40.703 1.00 34.60 303 ASN B C 1
ATOM 5052 O O . ASN B 1 308 ? -1.204 10.288 41.816 1.00 33.88 303 ASN B O 1
ATOM 5054 N N . LYS B 1 309 ? -0.932 9.997 39.592 1.00 33.79 304 LYS B N 1
ATOM 5055 C CA . LYS B 1 309 ? -1.068 8.536 39.603 1.00 28.93 304 LYS B CA 1
ATOM 5056 C C . LYS B 1 309 ? 0.315 7.901 39.460 1.00 25.59 304 LYS B C 1
ATOM 5057 O O . LYS B 1 309 ? 0.931 7.985 38.394 1.00 22.96 304 LYS B O 1
ATOM 5063 N N . TRP B 1 310 ? 0.782 7.235 40.512 1.00 20.99 305 TRP B N 1
ATOM 5064 C CA . TRP B 1 310 ? 2.131 6.675 40.555 1.00 21.14 305 TRP B CA 1
ATOM 5065 C C . TRP B 1 310 ? 2.102 5.192 40.208 1.00 19.31 305 TRP B C 1
ATOM 5066 O O . TRP B 1 310 ? 1.185 4.465 40.618 1.00 15.69 305 TRP B O 1
ATOM 5077 N N . SER B 1 311 ? 3.091 4.757 39.424 1.00 15.04 306 SER B N 1
ATOM 5078 C CA . SER B 1 311 ? 3.282 3.344 39.116 1.00 16.18 306 SER B CA 1
ATOM 5079 C C . SER B 1 311 ? 4.759 2.991 39.222 1.00 17.11 306 SER B C 1
ATOM 5080 O O . SER B 1 311 ? 5.632 3.865 39.186 1.00 13.70 306 SER B O 1
ATOM 5083 N N . VAL B 1 312 ? 5.029 1.691 39.337 1.00 14.53 307 VAL B N 1
ATOM 5084 C CA . VAL B 1 312 ? 6.390 1.173 39.508 1.00 13.68 307 VAL B CA 1
ATOM 5085 C C . VAL B 1 312 ? 6.645 0.040 38.521 1.00 14.73 307 VAL B C 1
ATOM 5086 O O . VAL B 1 312 ? 5.817 -0.865 38.378 1.00 14.27 307 VAL B O 1
ATOM 5090 N N . LYS B 1 313 ? 7.809 0.078 37.860 1.00 13.68 308 LYS B N 1
ATOM 5091 C CA . LYS B 1 313 ? 8.247 -0.961 36.940 1.00 12.66 308 LYS B CA 1
ATOM 5092 C C . LYS B 1 313 ? 9.569 -1.531 37.433 1.00 14.46 308 LYS B C 1
ATOM 5093 O O . LYS B 1 313 ? 10.456 -0.782 37.852 1.00 13.97 308 LYS B O 1
ATOM 5099 N N . LEU B 1 314 ? 9.687 -2.855 37.389 1.00 14.03 309 LEU B N 1
ATOM 5100 C CA . LEU B 1 314 ? 10.848 -3.586 37.891 1.00 16.29 309 LEU B CA 1
ATOM 5101 C C . LEU B 1 314 ? 11.594 -4.191 36.709 1.00 15.46 309 LEU B C 1
ATOM 5102 O O . LEU B 1 314 ? 11.004 -4.919 35.911 1.00 15.66 309 LEU B O 1
ATOM 5107 N N . VAL B 1 315 ? 12.883 -3.888 36.586 1.00 13.59 310 VAL B N 1
ATOM 5108 C CA . VAL B 1 315 ? 13.659 -4.289 35.421 1.00 14.26 310 VAL B CA 1
ATOM 5109 C C . VAL B 1 315 ? 14.913 -5.016 35.895 1.00 14.62 310 VAL B C 1
ATOM 5110 O O . VAL B 1 315 ? 15.584 -4.551 36.818 1.00 12.69 310 VAL B O 1
ATOM 5114 N N . TYR B 1 316 ? 15.215 -6.157 35.277 1.00 14.85 311 TYR B N 1
ATOM 5115 C CA . TYR B 1 316 ? 16.361 -6.978 35.662 1.00 16.61 311 TYR B CA 1
ATOM 5116 C C . TYR B 1 316 ? 17.314 -7.167 34.489 1.00 15.00 311 TYR B C 1
ATOM 5117 O O . TYR B 1 316 ? 16.910 -7.630 33.414 1.00 14.96 311 TYR B O 1
ATOM 5126 N N . VAL B 1 317 ? 18.587 -6.839 34.703 1.00 14.68 312 VAL B N 1
ATOM 5127 C CA . VAL B 1 317 ? 19.642 -7.110 33.732 1.00 16.92 312 VAL B CA 1
ATOM 5128 C C . VAL B 1 317 ? 20.523 -8.185 34.349 1.00 13.78 312 VAL B C 1
ATOM 5129 O O . VAL B 1 317 ? 21.167 -7.961 35.384 1.00 16.74 312 VAL B O 1
ATOM 5133 N N . SER B 1 318 ? 20.530 -9.361 33.736 1.00 15.06 313 SER B N 1
ATOM 5134 C CA . SER B 1 318 ? 21.119 -10.514 34.389 1.00 16.59 313 SER B CA 1
ATOM 5135 C C . SER B 1 318 ? 22.628 -10.555 34.229 1.00 16.94 313 SER B C 1
ATOM 5136 O O . SER B 1 318 ? 23.260 -11.425 34.830 1.00 17.28 313 SER B O 1
ATOM 5139 N N . GLY B 1 319 ? 23.190 -9.662 33.424 1.00 16.76 314 GLY B N 1
ATOM 5140 C CA . GLY B 1 319 ? 24.636 -9.640 33.195 1.00 21.31 314 GLY B CA 1
ATOM 5141 C C . GLY B 1 319 ? 24.994 -8.538 32.219 1.00 20.58 314 GLY B C 1
ATOM 5142 O O . GLY B 1 319 ? 24.126 -7.899 31.622 1.00 21.53 314 GLY B O 1
ATOM 5143 N N . LYS B 1 320 ? 26.305 -8.335 32.047 1.00 23.74 315 LYS B N 1
ATOM 5144 C CA . LYS B 1 320 ? 26.783 -7.159 31.315 1.00 25.89 315 LYS B CA 1
ATOM 5145 C C . LYS B 1 320 ? 26.230 -7.103 29.896 1.00 26.03 315 LYS B C 1
ATOM 5146 O O . LYS B 1 320 ? 25.784 -6.044 29.439 1.00 29.90 315 LYS B O 1
ATOM 5148 N N . ASP B 1 321 ? 26.243 -8.226 29.184 1.00 25.74 316 ASP B N 1
ATOM 5149 C CA . ASP B 1 321 ? 25.827 -8.256 27.782 1.00 30.86 316 ASP B CA 1
ATOM 5150 C C . ASP B 1 321 ? 24.436 -8.847 27.602 1.00 32.04 316 ASP B C 1
ATOM 5151 O O . ASP B 1 321 ? 24.201 -9.583 26.635 1.00 32.21 316 ASP B O 1
ATOM 5153 N N . LYS B 1 322 ? 23.501 -8.544 28.511 1.00 28.41 317 LYS B N 1
ATOM 5154 C CA . LYS B 1 322 ? 22.145 -9.080 28.468 1.00 28.03 317 LYS B CA 1
ATOM 5155 C C . LYS B 1 322 ? 21.112 -7.955 28.411 1.00 25.22 317 LYS B C 1
ATOM 5156 O O . LYS B 1 322 ? 21.285 -6.890 29.013 1.00 24.10 317 LYS B O 1
ATOM 5162 N N . GLN B 1 323 ? 20.024 -8.208 27.685 1.00 23.41 318 GLN B N 1
ATOM 5163 C CA . GLN B 1 323 ? 18.935 -7.250 27.579 1.00 22.56 318 GLN B CA 1
ATOM 5164 C C . GLN B 1 323 ? 18.121 -7.207 28.876 1.00 20.33 318 GLN B C 1
ATOM 5165 O O . GLN B 1 323 ? 17.977 -8.220 29.563 1.00 19.32 318 GLN B O 1
ATOM 5171 N N . PRO B 1 324 ? 17.563 -6.049 29.221 1.00 20.04 319 PRO B N 1
ATOM 5172 C CA . PRO B 1 324 ? 16.691 -5.975 30.399 1.00 19.05 319 PRO B CA 1
ATOM 5173 C C . PRO B 1 324 ? 15.417 -6.771 30.173 1.00 20.38 319 PRO B C 1
ATOM 5174 O O . PRO B 1 324 ? 14.882 -6.803 29.061 1.00 19.41 319 PRO B O 1
ATOM 5178 N N . GLN B 1 325 ? 14.946 -7.422 31.235 1.00 17.66 320 GLN B N 1
ATOM 5179 C CA . GLN B 1 325 ? 13.663 -8.113 31.245 1.00 20.37 320 GLN B CA 1
ATOM 5180 C C . GLN B 1 325 ? 12.809 -7.563 32.380 1.00 17.75 320 GLN B C 1
ATOM 5181 O O . GLN B 1 325 ? 13.317 -7.182 33.439 1.00 17.08 320 GLN B O 1
ATOM 5187 N N . THR B 1 326 ? 11.505 -7.540 32.173 1.00 16.71 321 THR B N 1
ATOM 5188 C CA . THR B 1 326 ? 10.609 -6.899 33.122 1.00 17.13 321 THR B CA 1
ATOM 5189 C C . THR B 1 326 ? 10.001 -7.938 34.052 1.00 17.89 321 THR B C 1
ATOM 5190 O O . THR B 1 326 ? 9.494 -8.971 33.596 1.00 19.11 321 THR B O 1
ATOM 5194 N N . ILE B 1 327 ? 10.056 -7.666 35.348 1.00 19.98 322 ILE B N 1
ATOM 5195 C CA . ILE B 1 327 ? 9.326 -8.483 36.310 1.00 17.21 322 ILE B CA 1
ATOM 5196 C C . ILE B 1 327 ? 7.885 -8.015 36.346 1.00 18.48 322 ILE B C 1
ATOM 5197 O O . ILE B 1 327 ? 7.610 -6.812 36.326 1.00 18.25 322 ILE B O 1
ATOM 5202 N N . THR B 1 328 ? 6.956 -8.958 36.399 1.00 17.28 323 THR B N 1
ATOM 5203 C CA . THR B 1 328 ? 5.560 -8.621 36.632 1.00 17.15 323 THR B CA 1
ATOM 5204 C C . THR B 1 328 ? 5.054 -9.431 37.814 1.00 17.12 323 THR B C 1
ATOM 5205 O O . THR B 1 328 ? 5.243 -10.652 37.866 1.00 18.35 323 THR B O 1
ATOM 5209 N N . LEU B 1 329 ? 4.425 -8.740 38.757 1.00 16.54 324 LEU B N 1
ATOM 5210 C CA . LEU B 1 329 ? 3.895 -9.357 39.954 1.00 17.42 324 LEU B CA 1
ATOM 5211 C C . LEU B 1 329 ? 2.527 -9.965 39.678 1.00 20.02 324 LEU B C 1
ATOM 5212 O O . LEU B 1 329 ? 1.830 -9.556 38.742 1.00 20.16 324 LEU B O 1
ATOM 5217 N N . PRO B 1 330 ? 2.107 -10.935 40.490 1.00 19.75 325 PRO B N 1
ATOM 5218 C CA . PRO B 1 330 ? 0.808 -11.585 40.249 1.00 19.75 325 PRO B CA 1
ATOM 5219 C C . PRO B 1 330 ? -0.342 -10.585 40.300 1.00 21.74 325 PRO B C 1
ATOM 5220 O O . PRO B 1 330 ? -0.502 -9.841 41.272 1.00 21.15 325 PRO B O 1
ATOM 5224 N N . GLY B 1 331 ? -1.150 -10.575 39.237 1.00 24.69 326 GLY B N 1
ATOM 5225 C CA . GLY B 1 331 ? -2.296 -9.691 39.139 1.00 24.13 326 GLY B CA 1
ATOM 5226 C C . GLY B 1 331 ? -1.985 -8.314 38.586 1.00 24.24 326 GLY B C 1
ATOM 5227 O O . GLY B 1 331 ? -2.921 -7.532 38.330 1.00 19.28 326 GLY B O 1
ATOM 5228 N N . CYS B 1 332 ? -0.715 -8.012 38.343 1.00 20.21 327 CYS B N 1
ATOM 5229 C CA . CYS B 1 332 ? -0.281 -6.702 37.872 1.00 22.69 327 CYS B CA 1
ATOM 5230 C C . CYS B 1 332 ? 0.448 -6.831 36.536 1.00 25.17 327 CYS B C 1
ATOM 5231 O O . CYS B 1 332 ? 0.751 -7.932 36.060 1.00 27.47 327 CYS B O 1
ATOM 5234 N N . GLN B 1 333 ? 0.743 -5.681 35.938 1.00 22.90 328 GLN B N 1
ATOM 5235 C CA . GLN B 1 333 ? 1.374 -5.582 34.627 1.00 22.01 328 GLN B CA 1
ATOM 5236 C C . GLN B 1 333 ? 2.735 -4.881 34.756 1.00 20.71 328 GLN B C 1
ATOM 5237 O O . GLN B 1 333 ? 3.240 -4.681 35.854 1.00 17.78 328 GLN B O 1
ATOM 5243 N N . GLU B 1 334 ? 3.312 -4.497 33.614 1.00 20.36 329 GLU B N 1
ATOM 5244 C CA . GLU B 1 334 ? 4.698 -4.017 33.585 1.00 21.80 329 GLU B CA 1
ATOM 5245 C C . GLU B 1 334 ? 4.891 -2.755 34.432 1.00 19.83 329 GLU B C 1
ATOM 5246 O O . GLU B 1 334 ? 5.875 -2.641 35.176 1.00 20.66 329 GLU B O 1
ATOM 5252 N N . LYS B 1 335 ? 3.988 -1.782 34.312 1.00 17.59 330 LYS B N 1
ATOM 5253 C CA . LYS B 1 335 ? 3.969 -0.623 35.200 1.00 16.27 330 LYS B CA 1
ATOM 5254 C C . LYS B 1 335 ? 2.826 -0.860 36.186 1.00 19.13 330 LYS B C 1
ATOM 5255 O O . LYS B 1 335 ? 1.659 -0.826 35.798 1.00 18.74 330 LYS B O 1
ATOM 5261 N N . CYS B 1 336 ? 3.160 -1.124 37.445 1.00 17.17 331 CYS B N 1
ATOM 5262 C CA . CYS B 1 336 ? 2.163 -1.534 38.426 1.00 17.65 331 CYS B CA 1
ATOM 5263 C C . CYS B 1 336 ? 1.735 -0.337 39.260 1.00 17.94 331 CYS B C 1
ATOM 5264 O O . CYS B 1 336 ? 2.597 0.306 39.876 1.00 16.30 331 CYS B O 1
ATOM 5267 N N . PRO B 1 337 ? 0.447 0.015 39.305 1.00 15.52 332 PRO B N 1
ATOM 5268 C CA . PRO B 1 337 ? 0.018 1.131 40.160 1.00 15.70 332 PRO B CA 1
ATOM 5269 C C . PRO B 1 337 ? 0.531 0.942 41.578 1.00 15.92 332 PRO B C 1
ATOM 5270 O O . PRO B 1 337 ? 0.512 -0.169 42.114 1.00 15.57 332 PRO B O 1
ATOM 5274 N N . TYR B 1 338 ? 1.015 2.038 42.174 1.00 15.55 333 TYR B N 1
ATOM 5275 C CA . TYR B 1 338 ? 1.822 1.931 43.387 1.00 14.70 333 TYR B CA 1
ATOM 5276 C C . TYR B 1 338 ? 1.101 1.175 44.501 1.00 15.68 333 TYR B C 1
ATOM 5277 O O . TYR B 1 338 ? 1.709 0.348 45.185 1.00 16.02 333 TYR B O 1
ATOM 5286 N N . GLU B 1 339 ? -0.189 1.452 44.723 1.00 15.14 334 GLU B N 1
ATOM 5287 C CA . GLU B 1 339 ? -0.875 0.758 45.821 1.00 18.74 334 GLU B CA 1
ATOM 5288 C C . GLU B 1 339 ? -1.000 -0.742 45.557 1.00 16.15 334 GLU B C 1
ATOM 5289 O O . GLU B 1 339 ? -0.917 -1.546 46.490 1.00 15.26 334 GLU B O 1
ATOM 5295 N N . GLN B 1 340 ? -1.265 -1.129 44.306 1.00 17.28 335 GLN B N 1
ATOM 5296 C CA . GLN B 1 340 ? -1.326 -2.547 43.948 1.00 15.50 335 GLN B CA 1
ATOM 5297 C C . GLN B 1 340 ? 0.053 -3.193 44.041 1.00 17.16 335 GLN B C 1
ATOM 5298 O O . GLN B 1 340 ? 0.180 -4.349 44.466 1.00 15.96 335 GLN B O 1
ATOM 5304 N N . PHE B 1 341 ? 1.084 -2.449 43.629 1.00 14.10 336 PHE B N 1
ATOM 5305 C CA . PHE B 1 341 ? 2.478 -2.884 43.731 1.00 16.11 336 PHE B CA 1
ATOM 5306 C C . PHE B 1 341 ? 2.862 -3.176 45.173 1.00 15.41 336 PHE B C 1
ATOM 5307 O O . PHE B 1 341 ? 3.403 -4.247 45.484 1.00 15.26 336 PHE B O 1
ATOM 5315 N N . LYS B 1 342 ? 2.608 -2.220 46.070 1.00 13.12 337 LYS B N 1
ATOM 5316 C CA . LYS B 1 342 ? 2.921 -2.446 47.473 1.00 15.85 337 LYS B CA 1
ATOM 5317 C C . LYS B 1 342 ? 2.101 -3.600 48.046 1.00 15.50 337 LYS B C 1
ATOM 5318 O O . LYS B 1 342 ? 2.640 -4.458 48.751 1.00 17.63 337 LYS B O 1
ATOM 5324 N N . SER B 1 343 ? 0.798 -3.651 47.739 1.00 14.94 338 SER B N 1
ATOM 5325 C CA . SER B 1 343 ? -0.021 -4.748 48.236 1.00 14.35 338 SER B CA 1
ATOM 5326 C C . SER B 1 343 ? 0.516 -6.097 47.774 1.00 15.61 338 SER B C 1
ATOM 5327 O O . SER B 1 343 ? 0.512 -7.066 48.540 1.00 15.76 338 SER B O 1
ATOM 5330 N N . ALA B 1 344 ? 0.983 -6.188 46.523 1.00 13.98 339 ALA B N 1
ATOM 5331 C CA . ALA B 1 344 ? 1.485 -7.465 46.027 1.00 14.66 339 ALA B CA 1
ATOM 5332 C C . ALA B 1 344 ? 2.759 -7.889 46.731 1.00 14.49 339 ALA B C 1
ATOM 5333 O O . ALA B 1 344 ? 3.066 -9.089 46.775 1.00 14.55 339 ALA B O 1
ATOM 5335 N N . LEU B 1 345 ? 3.503 -6.942 47.296 1.00 15.78 340 LEU B N 1
ATOM 5336 C CA . LEU B 1 345 ? 4.775 -7.264 47.926 1.00 13.48 340 LEU B CA 1
ATOM 5337 C C . LEU B 1 345 ? 4.689 -7.272 49.443 1.00 14.54 340 LEU B C 1
ATOM 5338 O O . LEU B 1 345 ? 5.719 -7.314 50.118 1.00 16.47 340 LEU B O 1
ATOM 5343 N N . GLN B 1 346 ? 3.487 -7.306 50.001 1.00 14.38 341 GLN B N 1
ATOM 5344 C CA . GLN B 1 346 ? 3.379 -7.139 51.445 1.00 18.60 341 GLN B CA 1
ATOM 5345 C C . GLN B 1 346 ? 3.787 -8.398 52.195 1.00 16.40 341 GLN B C 1
ATOM 5346 O O . GLN B 1 346 ? 4.222 -8.302 53.343 1.00 16.20 341 GLN B O 1
ATOM 5352 N N . LYS B 1 347 ? 3.632 -9.577 51.592 1.00 15.90 342 LYS B N 1
ATOM 5353 C CA . LYS B 1 347 ? 3.613 -10.788 52.411 1.00 17.82 342 LYS B CA 1
ATOM 5354 C C . LYS B 1 347 ? 4.963 -11.056 53.071 1.00 17.36 342 LYS B C 1
ATOM 5355 O O . LYS B 1 347 ? 5.014 -11.462 54.240 1.00 16.48 342 LYS B O 1
ATOM 5361 N N . TYR B 1 348 ? 6.064 -10.844 52.353 1.00 15.22 343 TYR B N 1
ATOM 5362 C CA . TYR B 1 348 ? 7.386 -11.152 52.894 1.00 15.28 343 TYR B CA 1
ATOM 5363 C C . TYR B 1 348 ? 8.134 -9.914 53.387 1.00 15.45 343 TYR B C 1
ATOM 5364 O O . TYR B 1 348 ? 9.283 -10.031 53.837 1.00 15.92 343 TYR B O 1
ATOM 5373 N N . LYS B 1 349 ? 7.512 -8.742 53.323 1.00 15.10 344 LYS B N 1
ATOM 5374 C CA . LYS B 1 349 ? 8.077 -7.527 53.897 1.00 14.05 344 LYS B CA 1
ATOM 5375 C C . LYS B 1 349 ? 8.149 -7.648 55.416 1.00 16.44 344 LYS B C 1
ATOM 5376 O O . LYS B 1 349 ? 7.308 -8.295 56.044 1.00 16.02 344 LYS B O 1
ATOM 5382 N N . ILE B 1 350 ? 9.188 -7.057 56.014 1.00 14.39 345 ILE B N 1
ATOM 5383 C CA . ILE B 1 350 ? 9.411 -7.189 57.454 1.00 15.65 345 ILE B CA 1
ATOM 5384 C C . ILE B 1 350 ? 10.130 -5.938 57.960 1.00 17.12 345 ILE B C 1
ATOM 5385 O O . ILE B 1 350 ? 10.971 -5.377 57.264 1.00 15.55 345 ILE B O 1
ATOM 5390 N N . THR B 1 351 ? 9.787 -5.475 59.164 1.00 16.40 346 THR B N 1
ATOM 5391 C CA . THR B 1 351 ? 10.526 -4.328 59.682 1.00 16.88 346 THR B CA 1
ATOM 5392 C C . THR B 1 351 ? 11.802 -4.795 60.379 1.00 18.24 346 THR B C 1
ATOM 5393 O O . THR B 1 351 ? 11.972 -5.974 60.692 1.00 18.04 346 THR B O 1
ATOM 5397 N N . ASP B 1 352 ? 12.706 -3.843 60.631 1.00 18.86 347 ASP B N 1
ATOM 5398 C CA . ASP B 1 352 ? 13.946 -4.183 61.316 1.00 19.40 347 ASP B CA 1
ATOM 5399 C C . ASP B 1 352 ? 13.674 -4.829 62.669 1.00 19.55 347 ASP B C 1
ATOM 5400 O O . ASP B 1 352 ? 14.297 -5.841 63.014 1.00 19.13 347 ASP B O 1
ATOM 5405 N N . GLU B 1 353 ? 12.743 -4.264 63.451 1.00 17.94 348 GLU B N 1
ATOM 5406 C CA . GLU B 1 353 ? 12.445 -4.831 64.764 1.00 20.23 348 GLU B CA 1
ATOM 5407 C C . GLU B 1 353 ? 11.911 -6.254 64.652 1.00 19.64 348 GLU B C 1
ATOM 5408 O O . GLU B 1 353 ? 12.296 -7.131 65.433 1.00 17.78 348 GLU B O 1
ATOM 5414 N N . GLU B 1 354 ? 10.999 -6.491 63.709 1.00 18.05 349 GLU B N 1
ATOM 5415 C CA . GLU B 1 354 ? 10.503 -7.841 63.452 1.00 17.53 349 GLU B CA 1
ATOM 5416 C C . GLU B 1 354 ? 11.614 -8.760 62.964 1.00 17.99 349 GLU B C 1
ATOM 5417 O O . GLU B 1 354 ? 11.676 -9.935 63.348 1.00 17.94 349 GLU B O 1
ATOM 5423 N N . HIS B 1 355 ? 12.472 -8.256 62.080 1.00 17.06 350 HIS B N 1
ATOM 5424 C CA . HIS B 1 355 ? 13.520 -9.090 61.495 1.00 16.81 350 HIS B CA 1
ATOM 5425 C C . HIS B 1 355 ? 14.518 -9.519 62.561 1.00 17.51 350 HIS B C 1
ATOM 5426 O O . HIS B 1 355 ? 14.945 -10.680 62.595 1.00 17.26 350 HIS B O 1
ATOM 5433 N N . GLN B 1 356 ? 14.877 -8.600 63.457 1.00 18.78 351 GLN B N 1
ATOM 5434 C CA . GLN B 1 356 ? 15.776 -8.941 64.551 1.00 19.94 351 GLN B CA 1
ATOM 5435 C C . GLN B 1 356 ? 15.166 -10.023 65.429 1.00 19.06 351 GLN B C 1
ATOM 5436 O O . GLN B 1 356 ? 15.862 -10.956 65.849 1.00 18.75 351 GLN B O 1
ATOM 5442 N N . LYS B 1 357 ? 13.854 -9.928 65.688 1.00 17.54 352 LYS B N 1
ATOM 5443 C CA . LYS B 1 357 ? 13.152 -10.953 66.451 1.00 21.31 352 LYS B CA 1
ATOM 5444 C C . LYS B 1 357 ? 13.088 -12.268 65.682 1.00 19.38 352 LYS B C 1
ATOM 5445 O O . LYS B 1 357 ? 13.351 -13.336 66.240 1.00 19.98 352 LYS B O 1
ATOM 5451 N N . ALA B 1 358 ? 12.733 -12.217 64.397 1.00 16.32 353 ALA B N 1
ATOM 5452 C CA . ALA B 1 358 ? 12.620 -13.466 63.647 1.00 17.99 353 ALA B CA 1
ATOM 5453 C C . ALA B 1 358 ? 13.980 -14.126 63.406 1.00 19.19 353 ALA B C 1
ATOM 5454 O O . ALA B 1 358 ? 14.038 -15.340 63.171 1.00 18.55 353 ALA B O 1
ATOM 5456 N N . CYS B 1 359 ? 15.077 -13.368 63.502 1.00 16.54 354 CYS B N 1
ATOM 5457 C CA . CYS B 1 359 ? 16.389 -13.971 63.298 1.00 15.87 354 CYS B CA 1
ATOM 5458 C C . CYS B 1 359 ? 16.793 -14.860 64.467 1.00 18.25 354 CYS B C 1
ATOM 5459 O O . CYS B 1 359 ? 17.569 -15.801 64.280 1.00 18.53 354 CYS B O 1
ATOM 5462 N N . LYS B 1 360 ? 16.268 -14.596 65.664 1.00 20.15 355 LYS B N 1
ATOM 5463 C CA . LYS B 1 360 ? 16.744 -15.209 66.897 1.00 21.10 355 LYS B CA 1
ATOM 5464 C C . LYS B 1 360 ? 15.688 -15.994 67.671 1.00 24.89 355 LYS B C 1
ATOM 5465 O O . LYS B 1 360 ? 16.053 -16.905 68.419 1.00 24.36 355 LYS B O 1
ATOM 5467 N N . ASN B 1 361 ? 14.406 -15.667 67.532 1.00 23.99 356 ASN B N 1
ATOM 5468 C CA . ASN B 1 361 ? 13.361 -16.333 68.315 1.00 28.78 356 ASN B CA 1
ATOM 5469 C C . ASN B 1 361 ? 13.120 -17.777 67.907 1.00 31.84 356 ASN B C 1
ATOM 5470 O O . ASN B 1 361 ? 12.302 -18.463 68.528 1.00 31.87 356 ASN B O 1
#

Secondary structure (DSSP, 8-state):
-EEEEEEEEEPPPB---BPTTS--SSSSBGGGPPBPHHHHHHHHHHHHHHHHHHHHHHT-S--STTTEEEEE-S-HHHHHHHHHHHHHHHT-TGGGG----HHHHHTT--TTTGGGGGGGSTTT-HHHHHHHHTTHHHHHHHHHTTHHHHHHHHHH-TT--TTSHHHHHHHHHHHHHHHHH-GGGGTTS-HHHHHHHHHHHHHHHHHHHHSSHHHHHHHHHHHHHHHHHHHHHHTTTPPPTT-TTGGG--EEEEEE-HHHHHHHHHHT--TT-EETTB---HHHH---TT-EEEEEEEEETTEEEEEEEEE-STTPPPEEEE-TT--SSEEHHHHHHHT-TT---HHHHHHHHH-/-EEEEEEEEEPPPB---BPTTS--SSSSBGGGPPBPHHHHHHHHHHHHHHHHHHHHHHT-SS-STTTEEEEE-SSHHHHHHHHHHHHHHHT-HHHHT----HHHHHS---TTTGGGGGGGSTTT-HHHHHHHHTTHHHHHHHHHTTHHHHHHHHHH-TT--TTSHHHHHHHHHHHHHHHHH-GGG-TTS-HHHHHHHHHHHHHHHHHHHHSSHHHHHHHHHHHHHHHHHHHHHHTTTPPPTT-TTGGG--EEEEEE-HHHHHHHHHHT--TT-EETTB---HHHH---TT-EEEEEEEEETTEEEEEEEEE-STT---EEEE-TT--SSEEHHHHHHHT-TT---HHHHHHHHH-

Radius of gyration: 27.99 Å; Cα contacts (8 Å, |Δi|>4): 1322; chains: 2; bounding box: 72×61×80 Å

Solvent-accessible surface area: 29853 Å² total; per-residue (Å²): 106,4,77,4,0,11,2,11,2,24,14,6,10,16,70,6,1,16,32,81,48,19,3,60,15,38,91,147,48,0,70,118,11,98,4,21,111,39,0,54,44,31,4,12,43,26,0,12,64,0,18,68,62,8,52,121,117,14,67,12,110,52,15,53,91,128,19,16,20,26,2,1,8,61,46,60,14,4,25,14,3,0,21,0,2,1,4,3,10,80,57,50,79,87,34,17,113,88,129,31,66,126,150,55,20,69,80,1,64,22,110,25,9,79,14,11,16,29,8,82,59,112,108,70,2,54,29,10,81,146,40,15,94,73,26,78,57,38,5,68,92,21,17,155,127,0,47,84,14,4,112,41,2,77,92,122,50,105,47,1,48,56,165,63,8,55,15,2,39,15,2,10,2,1,0,46,14,20,33,108,40,92,42,105,85,2,104,49,2,71,73,117,21,16,63,46,3,45,61,2,0,0,79,5,8,37,17,11,7,20,122,32,73,44,0,23,69,6,4,2,0,10,5,2,38,33,22,9,82,14,1,46,58,11,26,107,50,112,31,5,35,108,12,99,14,25,134,72,5,67,0,14,1,18,2,0,25,10,26,0,0,6,1,6,0,0,8,0,9,10,104,46,10,84,13,75,102,152,75,36,74,16,26,98,2,4,2,54,32,31,1,11,0,2,6,14,0,20,52,68,93,135,63,37,15,2,44,4,16,1,14,8,3,93,27,118,73,68,56,17,3,14,8,59,76,18,65,75,100,3,69,12,115,80,3,45,77,34,4,71,102,26,54,10,46,62,80,93,0,67,44,36,0,121,149,106,8,90,4,0,11,2,8,2,23,21,6,11,21,73,6,1,4,36,108,51,18,2,122,14,45,103,118,82,2,56,81,6,96,8,25,110,79,0,56,89,46,4,40,94,24,0,59,69,0,19,30,70,8,63,54,132,15,57,14,106,134,10,33,91,122,19,17,20,26,0,1,11,58,60,59,27,4,24,15,3,0,20,1,2,1,2,2,8,60,55,43,75,94,68,31,94,82,126,29,68,124,151,52,18,68,81,2,62,25,109,24,7,104,16,11,30,32,7,84,27,117,105,102,2,56,30,10,83,146,43,16,98,71,26,80,58,38,6,62,91,24,17,143,125,1,55,72,9,3,107,92,2,77,90,116,51,106,44,1,46,49,167,70,10,60,17,2,37,15,4,12,1,1,0,30,7,16,58,78,57,88,82,96,82,2,109,50,3,66,113,120,8,17,60,43,3,52,77,3,0,1,74,5,9,38,18,10,7,18,117,36,65,50,0,34,75,4,5,2,0,10,5,4,36,34,21,7,83,14,2,50,60,11,27,110,52,105,32,6,34,105,11,96,15,25,137,72,4,63,0,14,0,19,3,1,26,9,26,0,0,5,1,6,0,3,13,2,13,15,79,50,10,81,5,3,32,71,81,34,79,16,36,91,2,4,3,49,44,30,1,2,0,2,6,14,0,29,48,49,105,87,118,26,10,1,21,3,13,2,2,24,1,69,74,104,52,62,43,13,3,13,6,60,75,15,70,28,58,3,34,13,122,71,2,52,82,31,4,112,107,24,64,12,52,56,131,90,1,94,129,39,0,69,138

B-factor: mean 20.72, std 6.03, range [9.54, 50.02]

Foldseek 3Di:
DFAFKEKEAAAFAWQQAADDVAFHDPVHHRLPIAHDPRRLVLLLVLLLVVCVVPCVVNVHPAQDLQAAAFAEAPGQRLLLSSVSSSCSVRVPVVSSPDPDDPVSSVSRHDDCRVLLCQCVDPPQFVLLVVVLVVVVVVLCVLCVQQVVLLVVVCVNGVRQDSVRLVHLLSVLVSLVSCCVVPVVVNVVCDPVSSVSSLSSNLVSLLCSCAVDLLSLQLNAQAVLVLVVVQVVQVLVQWFRPPRPNTSNYRYYYYHYHQSNVSSNVNLLEHPQKDWQPHDDDSSVQRADASKMKMWIWDQDPNWIFIAIWIARHPPGDIITMAQHPADRGGTDVVSSVSRVSSHDHSVRNSVNSPD/DFAFKEKEWAAFAWQQAADDVAFPDVVHHCLPIAHDPRRLVLLLVLLLVVLVVPVVVNVPPAQDLQAAAFAEAPGQRQLLSSVSSSCSVRVNPVSSPDPDDPVSSVRRDDDCRVLLCQCVDPPQFVLLVVVLVVVVVVLVVLCVQLVVLLVVVCVNGVRQDVVPLVHLLSVLVSLVSVCVVCVPVSPVVDPVNSVSSLSSNLQSLLCQCAVDLLSVLQNAQAVLVLVVVQVVQVLVVWFRPPRSNTSNYRYYYYHYHQSNVSSNVNLLEHPPKDWLNHDDDSSRQRADAGKMKMWTWDDDPSFIWIAIWIARHNPGDIITMAAPPADRTGGPVRSSVSSPSSHDHSVRNSVNSPD

Nearest PDB structures (foldseek):
  8gdl-assembly2_B  TM=1.001E+00  e=2.623E-64  Xenopsylla cheopis
  1nd5-assembly1_B  TM=7.852E-01  e=1.617E-14  Homo sapiens
  1rpt-assembly1_A-2  TM=7.576E-01  e=5.518E-14  Rattus norvegicus
  8xj4-assembly1_A  TM=7.486E-01  e=9.852E-13  Homo sapiens
  4ars-assembly1_A  TM=6.433E-01  e=4.039E-08  Hafnia alvei

Organism: Xenopsylla cheopis (NCBI:txid163159)

Sequence (710 aa):
DLKFVFVMARGGDFVAGDYAGGPKIINKEAKDSELTEQGKQEAFQLGTKLSGLYKTKLGVSKWDSKTYWPVAISQKRAQVSTLITGAGLEGDQSKRDKTWTDQELKATSFPAMESFSRFIKPSECPNYLKELLAQQGEITTIVKECISSVQQVKSKYPAVDEKMPQHIWLAYETLKKLKRQQPSSSTWMTDDLMKNLRECSAKITWLATTKTDTLRKLSGGLLLNDLFNDMDQITQGKAQPNAPGGKDSKLNVFTVSQFLVISQLAAFMPEGSKLNNKAVTASDIYPEDGSHVDIEMYQENNKWSVKLVYVSGKDKQPQTITLPGCQEKCPYEQFKSALQKYKITDEEHQKACKNDLKFVFVMARGGDFVAGDYAGGPKIINKEAKDSELTEQGKQEAFQLGTKLSGLYKTKLGVSKWDSKTYWPVAISQKRAQVSTLITGAGLEGDQSKRDKTWTDQELKATSFPAMESFSRFIKPSECPNYLKELLAQQGEITTIVKECISSVQQVKSKYPAVDEKMPQHIWLAYETLKKLKRQQPSSSTWMTDDLMKNLRECSAKITWLATTKTDTLRKLSGGLLLNDLFNDMDQITQGKAQPNAPGGKDSKLNVFTVSQFLVISQLAAFMPEGSKLNNKAVTASDIYPEDGSHVDIEMYQENNKWSVKLVYVSGKDKQPQTITLPGCQEKCPYEQFKSALQKYKITDEEHQKACKN